Protein AF-0000000077103397 (afdb_homodimer)

Radius of gyration: 22.63 Å; Cα contacts (8 Å, |Δi|>4): 1094; chains: 2; bounding box: 52×79×63 Å

Solvent-accessible surface area (backbone atoms only — not comparable to full-atom values): 24420 Å² total; per-residue (Å²): 128,82,75,74,77,67,66,62,19,37,39,32,40,31,11,40,11,54,32,41,53,45,46,22,19,43,49,51,44,58,50,45,45,66,27,45,29,39,35,37,61,26,47,99,86,39,89,72,37,69,32,53,62,34,45,47,91,42,50,39,89,80,34,41,79,44,78,41,72,53,70,90,58,88,51,58,68,61,34,49,53,44,51,50,51,52,49,52,56,51,50,53,44,21,65,73,37,36,32,34,32,39,49,30,58,11,18,40,36,54,65,32,78,55,44,59,58,48,61,69,38,68,83,49,91,57,51,72,47,49,41,54,24,31,38,48,68,51,48,45,23,27,70,73,67,44,67,60,31,52,85,59,42,29,33,33,39,35,41,49,80,29,57,68,66,56,52,54,50,34,52,73,49,35,46,15,35,34,36,30,53,30,31,88,35,39,42,60,51,53,50,52,27,50,75,63,43,16,33,87,49,23,36,37,37,21,39,45,64,37,97,78,47,43,79,42,64,58,57,74,76,49,60,63,81,53,71,57,49,72,55,20,37,32,46,28,32,52,58,135,128,82,77,75,76,67,65,61,20,38,41,32,40,32,11,38,11,52,31,41,51,45,46,21,19,42,49,51,45,57,51,44,44,67,29,46,27,38,36,35,62,25,47,99,86,37,90,73,38,69,34,52,63,35,46,47,91,43,50,40,90,79,35,40,79,44,79,41,71,54,71,89,58,88,52,59,69,61,34,48,53,44,49,50,51,51,49,51,54,50,50,53,44,21,63,72,37,38,32,34,31,38,51,30,60,11,17,39,36,54,66,31,78,55,46,58,58,48,61,68,38,68,81,48,91,58,52,72,47,47,41,55,24,30,38,48,68,51,48,44,21,27,70,72,67,44,66,60,31,52,86,59,42,29,33,34,39,37,40,51,78,28,56,67,68,56,52,53,49,33,53,72,50,36,48,13,37,35,37,30,52,29,32,88,37,40,44,62,50,52,50,51,27,49,76,60,43,16,35,88,49,21,37,37,38,21,38,46,63,39,98,78,46,45,81,42,63,58,56,74,78,49,60,62,81,52,70,56,51,74,56,19,36,32,46,29,32,52,57,133

InterPro domains:
  IPR000878 Tetrapyrrole methylase [PF00590] (10-217)
  IPR006364 Precorrin-2 C(20)-methyltransferase domain [TIGR01467] (9-238)
  IPR012382 Precorrin-2 C(20)-methyltransferase [PIRSF036427] (8-238)
  IPR012382 Precorrin-2 C(20)-methyltransferase [cd11645] (14-237)
  IPR014776 Tetrapyrrole methylase, subdomain 2 [G3DSA:3.30.950.10] (135-240)
  IPR014777 Tetrapyrrole methylase, subdomain 1 [G3DSA:3.40.1010.10] (8-134)
  IPR035996 Tetrapyrrole methylase superfamily [SSF53790] (6-236)

Secondary structure (DSSP, 8-state):
-----PPP-EEEEEE-BSS-GGGSBHHHHHHHHT-SEEEEEE-SS----HHHHHHGGG--TTPEEEEEE----S-HHHHHHHHHHHHHHHHHHHHTT--EEEEESB-TTBS-THHHHHHHHHTSSSEEEEE----HHHHHHHHHT--SB-TT--EEEEETTS-HHHHHHHHHT-SEEEEE-GGG-HHHHHHHHHHTT-GGGEEEEESTTSTT-EEES-GGGS-TT----SSEEEEEE---/-----PPP-EEEEEE-BSS-GGGSBHHHHHHHHT-SEEEEEE-SS----HHHHHHGGG--TTPEEEEEE----S-HHHHHHHHHHHHHHHHHHHHTT--EEEEESB-TTBS-THHHHHHHHHTSSSEEEEE----HHHHHHHHHT--SB-TT--EEEEETTS-HHHHHHHHHT-SEEEEE-GGG-HHHHHHHHHHTT-GGGEEEEESTTSTT-EEES-GGGS-TT----SSEEEEEE---

pLDDT: mean 92.44, std 11.17, range [33.53, 98.94]

Organism: NCBI:txid592028

Foldseek 3Di:
DPPPQAQFAAEEEEACEQAALVQGDPVRLVLQLPFQEEEAEDEPPDDDGSQCVSNVVRHHPNHHYHYAYQYPDPPVVVNVVSLVVVLVVVRVCRSVHGYYYYTWYAFCVPPTPVVSNCVVPVPDPHHYHYYTGHHHVVLVCVVVVNDLDDDPFFEAEEELPDDLVVVLVRLLPHQKYKYWQCQVPLLSVCVSCVVQQFQQQKKKWASRNHPPIDIDGRSNPDDSPDGGDRGMMMITGHDD/DPPPQAQFAAEEEEACEQAALVQGDPVRLVLQLPFQEEEAEDEPPDDDGSQCVSNVVRHHPNHHYHYAYQYPDPPVVVNVVSLVVVLVVVRVCRSVHGYYYYTWYAFCVPPTPVVSNCVVPVPDPHHYHYYTGHHHVVLVCVVVVNDLDDDPFFEEEEELPDDLVVVLVRLLPHQKYKYWQCQPPLLSVCVSCVVSQFQQAKKKWASRNHPPIDIDGRSNPDDSPDGGDRGMMMITGHDD

Sequence (480 aa):
MRRIVMSKGKLYGIGVGPGDSKLLTVKAVETIRNADMIITPKTEKKEDSVAYHIATPYISKKAEILPLVFQMVTDMEVVSKQWEENRRIIEEKLDEGKNLVFLTLGDPMLYSTYMYIFRALKRTEYTVETIPGIPAFLGIASYIGMPVTEWEENVLIIPATADPEKIDRALSAADNAVIMKVYKKFAFIQEELRKHHMIKNAVMVSRAGLPDEIIERDLDSLPSDYRPNYLSTIIAKRGNMRRIVMSKGKLYGIGVGPGDSKLLTVKAVETIRNADMIITPKTEKKEDSVAYHIATPYISKKAEILPLVFQMVTDMEVVSKQWEENRRIIEEKLDEGKNLVFLTLGDPMLYSTYMYIFRALKRTEYTVETIPGIPAFLGIASYIGMPVTEWEENVLIIPATADPEKIDRALSAADNAVIMKVYKKFAFIQEELRKHHMIKNAVMVSRAGLPDEIIERDLDSLPSDYRPNYLSTIIAKRGN

Structure (mmCIF, N/CA/C/O backbone):
data_AF-0000000077103397-model_v1
#
loop_
_entity.id
_entity.type
_entity.pdbx_description
1 polymer 'Precorrin-2 C(20)-methyltransferase'
#
loop_
_atom_site.group_PDB
_atom_site.id
_atom_site.type_symbol
_atom_site.label_atom_id
_atom_site.label_alt_id
_atom_site.label_comp_id
_atom_site.label_asym_id
_atom_site.label_entity_id
_atom_site.label_seq_id
_atom_site.pdbx_PDB_ins_code
_atom_site.Cartn_x
_atom_site.Cartn_y
_atom_site.Cartn_z
_atom_site.occupancy
_atom_site.B_iso_or_equiv
_atom_site.auth_seq_id
_atom_site.auth_comp_id
_atom_site.auth_asym_id
_atom_site.auth_atom_id
_atom_site.pdbx_PDB_model_num
ATOM 1 N N . MET A 1 1 ? -7.57 -50.469 7.711 1 33.53 1 MET A N 1
ATOM 2 C CA . MET A 1 1 ? -6.656 -49.375 8.062 1 33.53 1 MET A CA 1
ATOM 3 C C . MET A 1 1 ? -7.191 -48.031 7.574 1 33.53 1 MET A C 1
ATOM 5 O O . MET A 1 1 ? -7.395 -47.844 6.375 1 33.53 1 MET A O 1
ATOM 9 N N . ARG A 1 2 ? -7.906 -47.312 8.375 1 44.94 2 ARG A N 1
ATOM 10 C CA . ARG A 1 2 ? -8.539 -46.062 8.016 1 44.94 2 ARG A CA 1
ATOM 11 C C . ARG A 1 2 ? -7.531 -45.094 7.426 1 44.94 2 ARG A C 1
ATOM 13 O O . ARG A 1 2 ? -6.496 -44.812 8.039 1 44.94 2 ARG A O 1
ATOM 20 N N . ARG A 1 3 ? -7.332 -45.062 6.129 1 44.78 3 ARG A N 1
ATOM 21 C CA . ARG A 1 3 ? -6.449 -44.062 5.527 1 44.78 3 ARG A CA 1
ATOM 22 C C . ARG A 1 3 ? -6.613 -42.719 6.199 1 44.78 3 ARG A C 1
ATOM 24 O O . ARG A 1 3 ? -7.688 -42.094 6.137 1 44.78 3 ARG A O 1
ATOM 31 N N . ILE A 1 4 ? -5.988 -42.344 7.172 1 51 4 ILE A N 1
ATOM 32 C CA . ILE A 1 4 ? -6.062 -41.062 7.867 1 51 4 ILE A CA 1
ATOM 33 C C . ILE A 1 4 ? -5.805 -39.938 6.883 1 51 4 ILE A C 1
ATOM 35 O O . ILE A 1 4 ? -4.707 -39.812 6.332 1 51 4 ILE A O 1
ATOM 39 N N . VAL A 1 5 ? -6.793 -39.594 6.141 1 57.06 5 VAL A N 1
ATOM 40 C CA . VAL A 1 5 ? -6.684 -38.5 5.18 1 57.06 5 VAL A CA 1
ATOM 41 C C . VAL A 1 5 ? -6.09 -37.281 5.867 1 57.06 5 VAL A C 1
ATOM 43 O O . VAL A 1 5 ? -6.695 -36.719 6.785 1 57.06 5 VAL A O 1
ATOM 46 N N . MET A 1 6 ? -4.797 -37.156 5.898 1 72 6 MET A N 1
ATOM 47 C CA . MET A 1 6 ? -4.137 -36 6.504 1 72 6 MET A CA 1
ATOM 48 C C . MET A 1 6 ? -4.656 -34.688 5.902 1 72 6 MET A C 1
ATOM 50 O O . MET A 1 6 ? -4.906 -34.625 4.695 1 72 6 MET A O 1
ATOM 54 N N . SER A 1 7 ? -5.078 -33.75 6.711 1 88.75 7 SER A N 1
ATOM 55 C CA . SER A 1 7 ? -5.555 -32.438 6.27 1 88.75 7 SER A CA 1
ATOM 56 C C . SER A 1 7 ? -4.508 -31.734 5.414 1 88.75 7 SER A C 1
ATOM 58 O O . SER A 1 7 ? -3.307 -31.844 5.676 1 88.75 7 SER A O 1
ATOM 60 N N . LYS A 1 8 ? -4.812 -31.344 4.188 1 95.75 8 LYS A N 1
ATOM 61 C CA . LYS A 1 8 ? -3.922 -30.625 3.275 1 95.75 8 LYS A CA 1
ATOM 62 C C . LYS A 1 8 ? -3.369 -29.359 3.924 1 95.75 8 LYS A C 1
ATOM 64 O O . LYS A 1 8 ? -4 -28.781 4.812 1 95.75 8 LYS A O 1
ATOM 69 N N . GLY A 1 9 ? -2.129 -29.031 3.572 1 97.69 9 GLY A N 1
ATOM 70 C CA . GLY A 1 9 ? -1.54 -27.781 4.031 1 97.69 9 GLY A CA 1
ATOM 71 C C . GLY A 1 9 ? -2.156 -26.562 3.381 1 97.69 9 GLY A C 1
ATOM 72 O O . GLY A 1 9 ? -3.109 -26.672 2.607 1 97.69 9 GLY A O 1
ATOM 73 N N . LYS A 1 10 ? -1.668 -25.438 3.814 1 97.81 10 LYS A N 1
ATOM 74 C CA . LYS A 1 10 ? -2.123 -24.156 3.287 1 97.81 10 LYS A CA 1
ATOM 75 C C . LYS A 1 10 ? -0.969 -23.391 2.652 1 97.81 10 LYS A C 1
ATOM 77 O O . LYS A 1 10 ? 0.184 -23.531 3.062 1 97.81 10 LYS A O 1
ATOM 82 N N . LEU A 1 11 ? -1.278 -22.656 1.608 1 97.94 11 LEU A N 1
ATOM 83 C CA . LEU A 1 11 ? -0.315 -21.734 1.028 1 97.94 11 LEU A CA 1
ATOM 84 C C . LEU A 1 11 ? -0.61 -20.297 1.466 1 97.94 11 LEU A C 1
ATOM 86 O O . LEU A 1 11 ? -1.739 -19.828 1.329 1 97.94 11 LEU A O 1
ATOM 90 N N . TYR A 1 12 ? 0.412 -19.672 1.976 1 98.38 12 TYR A N 1
ATOM 91 C CA . TYR A 1 12 ? 0.339 -18.25 2.309 1 98.38 12 TYR A CA 1
ATOM 92 C C . TYR A 1 12 ? 1.207 -17.438 1.367 1 98.38 12 TYR A C 1
ATOM 94 O O . TYR A 1 12 ? 2.398 -17.703 1.21 1 98.38 12 TYR A O 1
ATOM 102 N N . GLY A 1 13 ? 0.611 -16.531 0.645 1 97.88 13 GLY A N 1
ATOM 103 C CA . GLY A 1 13 ? 1.363 -15.484 -0.031 1 97.88 13 GLY A CA 1
ATOM 104 C C . GLY A 1 13 ? 1.549 -14.242 0.816 1 97.88 13 GLY A C 1
ATOM 105 O O . GLY A 1 13 ? 0.572 -13.617 1.231 1 97.88 13 GLY A O 1
ATOM 106 N N . ILE A 1 14 ? 2.816 -13.859 1.072 1 98.5 14 ILE A N 1
ATOM 107 C CA . ILE A 1 14 ? 3.07 -12.812 2.057 1 98.5 14 ILE A CA 1
ATOM 108 C C . ILE A 1 14 ? 3.93 -11.719 1.434 1 98.5 14 ILE A C 1
ATOM 110 O O . ILE A 1 14 ? 5.004 -11.992 0.893 1 98.5 14 ILE A O 1
ATOM 114 N N . GLY A 1 15 ? 3.426 -10.469 1.487 1 98.31 15 GLY A N 1
ATOM 115 C CA . GLY A 1 15 ? 4.266 -9.32 1.189 1 98.31 15 GLY A CA 1
ATOM 116 C C . GLY A 1 15 ? 5.184 -8.938 2.336 1 98.31 15 GLY A C 1
ATOM 117 O O . GLY A 1 15 ? 4.719 -8.672 3.447 1 98.31 15 GLY A O 1
ATOM 118 N N . VAL A 1 16 ? 6.461 -8.797 2.049 1 98.06 16 VAL A N 1
ATOM 119 C CA . VAL A 1 16 ? 7.414 -8.562 3.129 1 98.06 16 VAL A CA 1
ATOM 120 C C . VAL A 1 16 ? 7.766 -7.078 3.195 1 98.06 16 VAL A C 1
ATOM 122 O O . VAL A 1 16 ? 8.562 -6.66 4.039 1 98.06 16 VAL A O 1
ATOM 125 N N . GLY A 1 17 ? 7.18 -6.27 2.312 1 97.88 17 GLY A N 1
ATOM 126 C CA . GLY A 1 17 ? 7.52 -4.855 2.262 1 97.88 17 GLY A CA 1
ATOM 127 C C . GLY A 1 17 ? 8.75 -4.566 1.42 1 97.88 17 GLY A C 1
ATOM 128 O O . GLY A 1 17 ? 9.258 -5.449 0.726 1 97.88 17 GLY A O 1
ATOM 129 N N . PRO A 1 18 ? 9.211 -3.342 1.524 1 97.12 18 PRO A N 1
ATOM 130 C CA . PRO A 1 18 ? 10.234 -2.912 0.565 1 97.12 18 PRO A CA 1
ATOM 131 C C . PRO A 1 18 ? 11.656 -3.221 1.035 1 97.12 18 PRO A C 1
ATOM 133 O O . PRO A 1 18 ? 12.586 -3.219 0.23 1 97.12 18 PRO A O 1
ATOM 136 N N . GLY A 1 19 ? 11.891 -3.441 2.305 1 96.44 19 GLY A N 1
ATOM 137 C CA . GLY A 1 19 ? 13.266 -3.633 2.719 1 96.44 19 GLY A CA 1
ATOM 138 C C . GLY A 1 19 ? 13.422 -3.824 4.215 1 96.44 19 GLY A C 1
ATOM 139 O O . GLY A 1 19 ? 13.914 -4.859 4.668 1 96.44 19 GLY A O 1
ATOM 140 N N . ASP A 1 20 ? 12.953 -2.893 5.043 1 97.25 20 ASP A N 1
ATOM 141 C CA . ASP A 1 20 ? 13.016 -2.93 6.504 1 97.25 20 ASP A CA 1
ATOM 142 C C . ASP A 1 20 ? 12.18 -4.082 7.059 1 97.25 20 ASP A C 1
ATOM 144 O O . ASP A 1 20 ? 10.953 -4.094 6.918 1 97.25 20 ASP A O 1
ATOM 148 N N . SER A 1 21 ? 12.82 -4.996 7.723 1 98.38 21 SER A N 1
ATOM 149 C CA . SER A 1 21 ? 12.148 -6.176 8.258 1 98.38 21 SER A CA 1
ATOM 150 C C . SER A 1 21 ? 11.055 -5.789 9.25 1 98.38 21 SER A C 1
ATOM 152 O O . SER A 1 21 ? 10.086 -6.531 9.438 1 98.38 21 SER A O 1
ATOM 154 N N . LYS A 1 22 ? 11.133 -4.672 9.773 1 98.62 22 LYS A N 1
ATOM 155 C CA . LYS A 1 22 ? 10.148 -4.246 10.766 1 98.62 22 LYS A CA 1
ATOM 156 C C . LYS A 1 22 ? 8.891 -3.707 10.094 1 98.62 22 LYS A C 1
ATOM 158 O O . LYS A 1 22 ? 7.91 -3.395 10.773 1 98.62 22 LYS A O 1
ATOM 163 N N . LEU A 1 23 ? 8.93 -3.658 8.766 1 98.81 23 LEU A N 1
ATOM 164 C CA . LEU A 1 23 ? 7.73 -3.223 8.062 1 98.81 23 LEU A CA 1
ATOM 165 C C . LEU A 1 23 ? 6.848 -4.414 7.707 1 98.81 23 LEU A C 1
ATOM 167 O O . LEU A 1 23 ? 5.773 -4.242 7.129 1 98.81 23 LEU A O 1
ATOM 171 N N . LEU A 1 24 ? 7.27 -5.617 8.07 1 98.88 24 LEU A N 1
ATOM 172 C CA . LEU A 1 24 ? 6.332 -6.734 7.996 1 98.88 24 LEU A CA 1
ATOM 173 C C . LEU A 1 24 ? 5.191 -6.551 8.992 1 98.88 24 LEU A C 1
ATOM 175 O O . LEU A 1 24 ? 5.395 -6.02 10.086 1 98.88 24 LEU A O 1
ATOM 179 N N . THR A 1 25 ? 3.986 -6.98 8.617 1 98.94 25 THR A N 1
ATOM 180 C CA . THR A 1 25 ? 2.844 -6.922 9.523 1 98.94 25 THR A CA 1
ATOM 181 C C . THR A 1 25 ? 2.965 -7.977 10.617 1 98.94 25 THR A C 1
ATOM 183 O O . THR A 1 25 ? 3.666 -8.977 10.445 1 98.94 25 THR A O 1
ATOM 186 N N . VAL A 1 26 ? 2.281 -7.789 11.656 1 98.94 26 VAL A N 1
ATOM 187 C CA . VAL A 1 26 ? 2.219 -8.766 12.734 1 98.94 26 VAL A CA 1
ATOM 188 C C . VAL A 1 26 ? 1.686 -10.094 12.203 1 98.94 26 VAL A C 1
ATOM 190 O O . VAL A 1 26 ? 2.23 -11.156 12.508 1 98.94 26 VAL A O 1
ATOM 193 N N . LYS A 1 27 ? 0.667 -10.016 11.375 1 98.88 27 LYS A N 1
ATOM 194 C CA . LYS A 1 27 ? 0.081 -11.211 10.781 1 98.88 27 LYS A CA 1
ATOM 195 C C . LYS A 1 27 ? 1.11 -11.977 9.953 1 98.88 27 LYS A C 1
ATOM 197 O O . LYS A 1 27 ? 1.184 -13.203 10.016 1 98.88 27 LYS A O 1
ATOM 202 N N . ALA A 1 28 ? 1.884 -11.242 9.172 1 98.94 28 ALA A N 1
ATOM 203 C CA . ALA A 1 28 ? 2.934 -11.859 8.359 1 98.94 28 ALA A CA 1
ATOM 204 C C . ALA A 1 28 ? 3.961 -12.57 9.234 1 98.94 28 ALA A C 1
ATOM 206 O O . ALA A 1 28 ? 4.309 -13.727 8.984 1 98.94 28 ALA A O 1
ATOM 207 N N . VAL A 1 29 ? 4.414 -11.875 10.25 1 98.88 29 VAL A N 1
ATOM 208 C CA . VAL A 1 29 ? 5.441 -12.406 11.141 1 98.88 29 VAL A CA 1
ATOM 209 C C . VAL A 1 29 ? 4.934 -13.68 11.812 1 98.88 29 VAL A C 1
ATOM 211 O O . VAL A 1 29 ? 5.629 -14.703 11.836 1 98.88 29 VAL A O 1
ATOM 214 N N . GLU A 1 30 ? 3.738 -13.641 12.344 1 98.88 30 GLU A N 1
ATOM 215 C CA . GLU A 1 30 ? 3.154 -14.805 13 1 98.88 30 GLU A CA 1
ATOM 216 C C . GLU A 1 30 ? 3.051 -15.984 12.031 1 98.88 30 GLU A C 1
ATOM 218 O O . GLU A 1 30 ? 3.357 -17.125 12.398 1 98.88 30 GLU A O 1
ATOM 223 N N . THR A 1 31 ? 2.633 -15.711 10.828 1 98.88 31 THR A N 1
ATOM 224 C CA . THR A 1 31 ? 2.465 -16.75 9.82 1 98.88 31 THR A CA 1
ATOM 225 C C . THR A 1 31 ? 3.814 -17.344 9.414 1 98.88 31 THR A C 1
ATOM 227 O O . THR A 1 31 ? 3.963 -18.562 9.312 1 98.88 31 THR A O 1
ATOM 230 N N . ILE A 1 32 ? 4.801 -16.484 9.234 1 98.75 32 ILE A N 1
ATOM 231 C CA . ILE A 1 32 ? 6.137 -16.906 8.836 1 98.75 32 ILE A CA 1
ATOM 232 C C . ILE A 1 32 ? 6.746 -17.797 9.922 1 98.75 32 ILE A C 1
ATOM 234 O O . ILE A 1 32 ? 7.332 -18.844 9.625 1 98.75 32 ILE A O 1
ATOM 238 N N . ARG A 1 33 ? 6.582 -17.422 11.156 1 98.69 33 ARG A N 1
ATOM 239 C CA . ARG A 1 33 ? 7.148 -18.156 12.281 1 98.69 33 ARG A CA 1
ATOM 240 C C . ARG A 1 33 ? 6.578 -19.578 12.352 1 98.69 33 ARG A C 1
ATOM 242 O O . ARG A 1 33 ? 7.25 -20.5 12.828 1 98.69 33 ARG A O 1
ATOM 249 N N . ASN A 1 34 ? 5.41 -19.781 11.828 1 98.25 34 ASN A N 1
ATOM 250 C CA . ASN A 1 34 ? 4.719 -21.062 11.961 1 98.25 34 ASN A CA 1
ATOM 251 C C . ASN A 1 34 ? 4.777 -21.875 10.672 1 98.25 34 ASN A C 1
ATOM 253 O O . ASN A 1 34 ? 4.18 -22.938 10.578 1 98.25 34 ASN A O 1
ATOM 257 N N . ALA A 1 35 ? 5.434 -21.391 9.695 1 98.38 35 ALA A N 1
ATOM 258 C CA . ALA A 1 35 ? 5.504 -22.062 8.398 1 98.38 35 ALA A CA 1
ATOM 259 C C . ALA A 1 35 ? 6.352 -23.328 8.484 1 98.38 35 ALA A C 1
ATOM 261 O O . ALA A 1 35 ? 7.383 -23.359 9.156 1 98.38 35 ALA A O 1
ATOM 262 N N . ASP A 1 36 ? 5.902 -24.359 7.762 1 98.44 36 ASP A N 1
ATOM 263 C CA . ASP A 1 36 ? 6.723 -25.547 7.602 1 98.44 36 ASP A CA 1
ATOM 264 C C . ASP A 1 36 ? 7.801 -25.344 6.539 1 98.44 36 ASP A C 1
ATOM 266 O O . ASP A 1 36 ? 8.898 -25.891 6.641 1 98.44 36 ASP A O 1
ATOM 270 N N . MET A 1 37 ? 7.434 -24.578 5.508 1 98.19 37 MET A N 1
ATOM 271 C CA . MET A 1 37 ? 8.344 -24.359 4.383 1 98.19 37 MET A CA 1
ATOM 272 C C . MET A 1 37 ? 8.227 -22.922 3.857 1 98.19 37 MET A C 1
ATOM 274 O O . MET A 1 37 ? 7.121 -22.375 3.771 1 98.19 37 MET A O 1
ATOM 278 N N . ILE A 1 38 ? 9.359 -22.375 3.504 1 97.88 38 ILE A N 1
ATOM 279 C CA . ILE A 1 38 ? 9.438 -21.047 2.906 1 97.88 38 ILE A CA 1
ATOM 280 C C . ILE A 1 38 ? 9.836 -21.156 1.437 1 97.88 38 ILE A C 1
ATOM 282 O O . ILE A 1 38 ? 10.922 -21.672 1.119 1 97.88 38 ILE A O 1
ATOM 286 N N . ILE A 1 39 ? 8.938 -20.703 0.605 1 94.94 39 ILE A N 1
ATOM 287 C CA . ILE A 1 39 ? 9.219 -20.641 -0.826 1 94.94 39 ILE A CA 1
ATOM 288 C C . ILE A 1 39 ? 9.922 -19.328 -1.163 1 94.94 39 ILE A C 1
ATOM 290 O O . ILE A 1 39 ? 9.422 -18.25 -0.842 1 94.94 39 ILE A O 1
ATOM 294 N N . THR A 1 40 ? 11.062 -19.453 -1.771 1 87.56 40 THR A N 1
ATOM 295 C CA . THR A 1 40 ? 11.781 -18.266 -2.215 1 87.56 40 THR A CA 1
ATOM 296 C C . THR A 1 40 ? 11.992 -18.297 -3.727 1 87.56 40 THR A C 1
ATOM 298 O O . THR A 1 40 ? 12.617 -19.203 -4.258 1 87.56 40 THR A O 1
ATOM 301 N N . PRO A 1 41 ? 11.375 -17.203 -4.32 1 80.31 41 PRO A N 1
ATOM 302 C CA . PRO A 1 41 ? 11.609 -17.141 -5.766 1 80.31 41 PRO A CA 1
ATOM 303 C C . PRO A 1 41 ? 13.07 -16.859 -6.113 1 80.31 41 PRO A C 1
ATOM 305 O O . PRO A 1 41 ? 13.734 -16.078 -5.426 1 80.31 41 PRO A O 1
ATOM 308 N N . LYS A 1 42 ? 13.57 -17.609 -6.984 1 75.44 42 LYS A N 1
ATOM 309 C CA . LYS A 1 42 ? 14.906 -17.406 -7.539 1 75.44 42 LYS A CA 1
ATOM 310 C C . LYS A 1 42 ? 14.836 -17.156 -9.047 1 75.44 42 LYS A C 1
ATOM 312 O O . LYS A 1 42 ? 13.867 -17.531 -9.703 1 75.44 42 LYS A O 1
ATOM 317 N N . THR A 1 43 ? 15.633 -16.094 -9.391 1 63.97 43 THR A N 1
ATOM 318 C CA . THR A 1 43 ? 15.836 -16.047 -10.836 1 63.97 43 THR A CA 1
ATOM 319 C C . THR A 1 43 ? 17 -16.938 -11.242 1 63.97 43 THR A C 1
ATOM 321 O O . THR A 1 43 ? 17.797 -17.359 -10.406 1 63.97 43 THR A O 1
ATOM 324 N N . GLU A 1 44 ? 17.062 -17.375 -12.531 1 56.03 44 GLU A N 1
ATOM 325 C CA . GLU A 1 44 ? 18.156 -18.219 -13.008 1 56.03 44 GLU A CA 1
ATOM 326 C C . GLU A 1 44 ? 19.516 -17.625 -12.648 1 56.03 44 GLU A C 1
ATOM 328 O O . GLU A 1 44 ? 20.5 -18.359 -12.508 1 56.03 44 GLU A O 1
ATOM 333 N N . LYS A 1 45 ? 19.688 -16.25 -12.523 1 54.03 45 LYS A N 1
ATOM 334 C CA . LYS A 1 45 ? 20.984 -15.586 -12.383 1 54.03 45 LYS A CA 1
ATOM 335 C C . LYS A 1 45 ? 21.219 -15.133 -10.945 1 54.03 45 LYS A C 1
ATOM 337 O O . LYS A 1 45 ? 22.344 -14.766 -10.578 1 54.03 45 LYS A O 1
ATOM 342 N N . LYS A 1 46 ? 20.188 -15.188 -10.289 1 59.81 46 LYS A N 1
ATOM 343 C CA . LYS A 1 46 ? 20.484 -14.578 -8.992 1 59.81 46 LYS A CA 1
ATOM 344 C C . LYS A 1 46 ? 20.156 -15.539 -7.855 1 59.81 46 LYS A C 1
ATOM 346 O O . LYS A 1 46 ? 19.094 -16.172 -7.852 1 59.81 46 LYS A O 1
ATOM 351 N N . GLU A 1 47 ? 21.078 -15.805 -7.012 1 56.84 47 GLU A N 1
ATOM 352 C CA . GLU A 1 47 ? 20.984 -16.75 -5.91 1 56.84 47 GLU A CA 1
ATOM 353 C C . GLU A 1 47 ? 20.266 -16.156 -4.715 1 56.84 47 GLU A C 1
ATOM 355 O O . GLU A 1 47 ? 19.672 -16.875 -3.904 1 56.84 47 GLU A O 1
ATOM 360 N N . ASP A 1 48 ? 20.156 -14.836 -4.68 1 74.31 48 ASP A N 1
ATOM 361 C CA . ASP A 1 48 ? 19.703 -14.32 -3.391 1 74.31 48 ASP A CA 1
ATOM 362 C C . ASP A 1 48 ? 18.359 -13.617 -3.527 1 74.31 48 ASP A C 1
ATOM 364 O O . ASP A 1 48 ? 18.109 -12.938 -4.52 1 74.31 48 ASP A O 1
ATOM 368 N N . SER A 1 49 ? 17.453 -14.062 -2.678 1 87.06 49 SER A N 1
ATOM 369 C CA . SER A 1 49 ? 16.109 -13.484 -2.633 1 87.06 49 SER A CA 1
ATOM 370 C C . SER A 1 49 ? 16.047 -12.344 -1.626 1 87.06 49 SER A C 1
ATOM 372 O O . SER A 1 49 ? 16.188 -12.555 -0.422 1 87.06 49 SER A O 1
ATOM 374 N N . VAL A 1 50 ? 15.812 -11.109 -2.164 1 90.88 50 VAL A N 1
ATOM 375 C CA . VAL A 1 50 ? 15.672 -9.93 -1.312 1 90.88 50 VAL A CA 1
ATOM 376 C C . VAL A 1 50 ? 14.539 -10.148 -0.316 1 90.88 50 VAL A C 1
ATOM 378 O O . VAL A 1 50 ? 14.664 -9.828 0.866 1 90.88 50 VAL A O 1
ATOM 381 N N . ALA A 1 51 ? 13.453 -10.805 -0.797 1 94.19 51 ALA A N 1
ATOM 382 C CA . ALA A 1 51 ? 12.312 -11.078 0.066 1 94.19 51 ALA A CA 1
ATOM 383 C C . ALA A 1 51 ? 12.695 -12.008 1.211 1 94.19 51 ALA A C 1
ATOM 385 O O . ALA A 1 51 ? 12.297 -11.789 2.357 1 94.19 51 ALA A O 1
ATOM 386 N N . TYR A 1 52 ? 13.445 -13 0.892 1 94.88 52 TYR A N 1
ATOM 387 C CA . TYR A 1 52 ? 13.914 -13.93 1.911 1 94.88 52 TYR A CA 1
ATOM 388 C C . TYR A 1 52 ? 14.742 -13.211 2.965 1 94.88 52 TYR A C 1
ATOM 390 O O . TYR A 1 52 ? 14.523 -13.391 4.168 1 94.88 52 TYR A O 1
ATOM 398 N N . HIS A 1 53 ? 15.672 -12.383 2.518 1 93.94 53 HIS A N 1
ATOM 399 C CA . HIS A 1 53 ? 16.562 -11.672 3.434 1 93.94 53 HIS A CA 1
ATOM 400 C C . HIS A 1 53 ? 15.766 -10.766 4.375 1 93.94 53 HIS A C 1
ATOM 402 O O . HIS A 1 53 ? 16.062 -10.695 5.57 1 93.94 53 HIS A O 1
ATOM 408 N N . ILE A 1 54 ? 14.797 -10.133 3.893 1 96.25 54 ILE A N 1
ATOM 409 C CA . ILE A 1 54 ? 13.969 -9.234 4.695 1 96.25 54 ILE A CA 1
ATOM 410 C C . ILE A 1 54 ? 13.227 -10.039 5.762 1 96.25 54 ILE A C 1
ATOM 412 O O . ILE A 1 54 ? 13.086 -9.586 6.898 1 96.25 54 ILE A O 1
ATOM 416 N N . ALA A 1 55 ? 12.805 -11.219 5.426 1 97.62 55 ALA A N 1
ATOM 417 C CA . ALA A 1 55 ? 11.961 -12.023 6.312 1 97.62 55 ALA A CA 1
ATOM 418 C C . ALA A 1 55 ? 12.812 -12.867 7.258 1 97.62 55 ALA A C 1
ATOM 420 O O . ALA A 1 55 ? 12.305 -13.414 8.234 1 97.62 55 ALA A O 1
ATOM 421 N N . THR A 1 56 ? 14.062 -12.984 7.062 1 97 56 THR A N 1
ATOM 422 C CA . THR A 1 56 ? 14.961 -13.938 7.699 1 97 56 THR A CA 1
ATOM 423 C C . THR A 1 56 ? 14.859 -13.852 9.219 1 97 56 THR A C 1
ATOM 425 O O . THR A 1 56 ? 14.82 -14.875 9.906 1 97 56 THR A O 1
ATOM 428 N N . PRO A 1 57 ? 14.734 -12.633 9.812 1 98.25 57 PRO A N 1
ATOM 429 C CA . PRO A 1 57 ? 14.695 -12.555 11.273 1 98.25 57 PRO A CA 1
ATOM 430 C C . PRO A 1 57 ? 13.492 -13.289 11.875 1 98.25 57 PRO A C 1
ATOM 432 O O . PRO A 1 57 ? 13.469 -13.562 13.078 1 98.25 57 PRO A O 1
ATOM 435 N N . TYR A 1 58 ? 12.508 -13.602 11.047 1 98.62 58 TYR A N 1
ATOM 436 C CA . TYR A 1 58 ? 11.266 -14.133 11.586 1 98.62 58 TYR A CA 1
ATOM 437 C C . TYR A 1 58 ? 11.078 -15.594 11.188 1 98.62 58 TYR A C 1
ATOM 439 O O . TYR A 1 58 ? 10.117 -16.234 11.609 1 98.62 58 TYR A O 1
ATOM 447 N N . ILE A 1 59 ? 11.945 -16.125 10.406 1 98.12 59 ILE A N 1
ATOM 448 C CA . ILE A 1 59 ? 11.836 -17.5 9.922 1 98.12 59 ILE A CA 1
ATOM 449 C C . ILE A 1 59 ? 12.352 -18.469 10.984 1 98.12 59 ILE A C 1
ATOM 451 O O . ILE A 1 59 ? 13.469 -18.328 11.469 1 98.12 59 ILE A O 1
ATOM 455 N N . SER A 1 60 ? 11.508 -19.406 11.297 1 98 60 SER A N 1
ATOM 456 C CA . SER A 1 60 ? 11.891 -20.438 12.258 1 98 60 SER A CA 1
ATOM 457 C C . SER A 1 60 ? 13.062 -21.266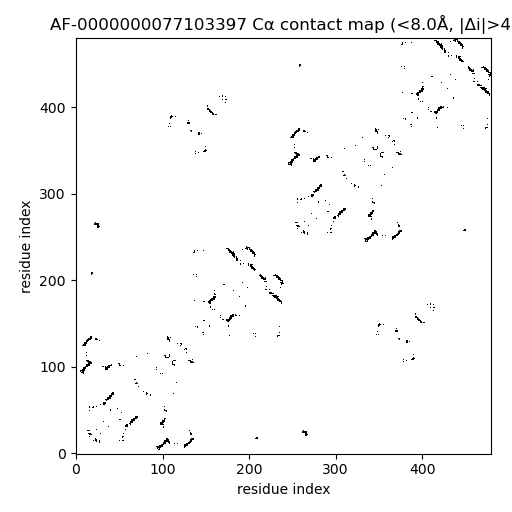 11.742 1 98 60 SER A C 1
ATOM 459 O O . SER A 1 60 ? 13.125 -21.594 10.555 1 98 60 SER A O 1
ATOM 461 N N . LYS A 1 61 ? 13.875 -21.719 12.609 1 96.69 61 LYS A N 1
ATOM 462 C CA . LYS A 1 61 ? 14.984 -22.609 12.258 1 96.69 61 LYS A CA 1
ATOM 463 C C . LYS A 1 61 ? 14.477 -23.969 11.781 1 96.69 61 LYS A C 1
ATOM 465 O O . LYS A 1 61 ? 15.195 -24.703 11.102 1 96.69 61 LYS A O 1
ATOM 470 N N . LYS A 1 62 ? 13.281 -24.234 12.094 1 97.5 62 LYS A N 1
ATOM 471 C CA . LYS A 1 62 ? 12.695 -25.516 11.742 1 97.5 62 LYS A CA 1
ATOM 472 C C . LYS A 1 62 ? 12.102 -25.484 10.336 1 97.5 62 LYS A C 1
ATOM 474 O O . LYS A 1 62 ? 11.789 -26.531 9.766 1 97.5 62 LYS A O 1
ATOM 479 N N . ALA A 1 63 ? 11.875 -24.281 9.852 1 97.69 63 ALA A N 1
ATOM 480 C CA . ALA A 1 63 ? 11.266 -24.156 8.531 1 97.69 63 ALA A CA 1
ATOM 481 C C . ALA A 1 63 ? 12.234 -24.609 7.438 1 97.69 63 ALA A C 1
ATOM 483 O O . ALA A 1 63 ? 13.422 -24.281 7.48 1 97.69 63 ALA A O 1
ATOM 484 N N . GLU A 1 64 ? 11.766 -25.375 6.492 1 97.38 64 GLU A N 1
ATOM 485 C CA . GLU A 1 64 ? 12.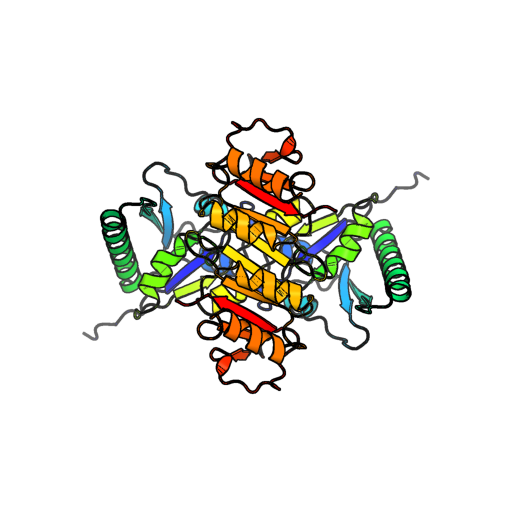547 -25.734 5.316 1 97.38 64 GLU A CA 1
ATOM 486 C C . GLU A 1 64 ? 12.469 -24.656 4.246 1 97.38 64 GLU A C 1
ATOM 488 O O . GLU A 1 64 ? 11.445 -23.984 4.098 1 97.38 64 GLU A O 1
ATOM 493 N N . ILE A 1 65 ? 13.578 -24.516 3.574 1 94.75 65 ILE A N 1
ATOM 494 C CA . ILE A 1 65 ? 13.609 -23.531 2.494 1 94.75 65 ILE A CA 1
ATOM 495 C C . ILE A 1 65 ? 13.453 -24.25 1.15 1 94.75 65 ILE A C 1
ATOM 497 O O . ILE A 1 65 ? 14.133 -25.25 0.887 1 94.75 65 ILE A O 1
ATOM 501 N N . LEU A 1 66 ? 12.531 -23.781 0.32 1 92.81 66 LEU A N 1
ATOM 502 C CA . LEU A 1 66 ? 12.219 -24.328 -0.995 1 92.81 66 LEU A CA 1
ATOM 503 C C . LEU A 1 66 ? 12.461 -23.297 -2.088 1 92.81 66 LEU A C 1
ATOM 505 O O . LEU A 1 66 ? 11.555 -22.531 -2.424 1 92.81 66 LEU A O 1
ATOM 509 N N . PRO A 1 67 ? 13.648 -23.266 -2.613 1 88.19 67 PRO A N 1
ATOM 510 C CA . PRO A 1 67 ? 13.875 -22.375 -3.748 1 88.19 67 PRO A CA 1
ATOM 511 C C . PRO A 1 67 ? 13.164 -22.828 -5.02 1 88.19 67 PRO A C 1
ATOM 513 O O . PRO A 1 67 ? 13.203 -24.016 -5.359 1 88.19 67 PRO A O 1
ATOM 516 N N . LEU A 1 68 ? 12.398 -22 -5.605 1 88.19 68 LEU A N 1
ATOM 517 C CA . LEU A 1 68 ? 11.742 -22.281 -6.871 1 88.19 68 LEU A CA 1
ATOM 518 C C . LEU A 1 68 ? 12.125 -21.266 -7.93 1 88.19 68 LEU A C 1
ATOM 520 O O . LEU A 1 68 ? 12.219 -20.062 -7.637 1 88.19 68 LEU A O 1
ATOM 524 N N . VAL A 1 69 ? 12.344 -21.703 -9.094 1 81.44 69 VAL A N 1
ATOM 525 C CA . VAL A 1 69 ? 12.727 -20.844 -10.211 1 81.44 69 VAL A CA 1
ATOM 526 C C . VAL A 1 69 ? 11.484 -20.25 -10.852 1 81.44 69 VAL A C 1
ATOM 528 O O . VAL A 1 69 ? 10.547 -20.969 -11.195 1 81.44 69 VAL A O 1
ATOM 531 N N . PHE A 1 70 ? 11.414 -18.984 -10.859 1 77.69 70 PHE A N 1
ATOM 532 C CA . PHE A 1 70 ? 10.375 -18.266 -11.594 1 77.69 70 PHE A CA 1
ATOM 533 C C . PHE A 1 70 ? 10.969 -17.469 -12.734 1 77.69 70 PHE A C 1
ATOM 535 O O . PHE A 1 70 ? 11.656 -16.469 -12.5 1 77.69 70 PHE A O 1
ATOM 542 N N . GLN A 1 71 ? 10.891 -18.109 -13.883 1 66 71 GLN A N 1
ATOM 543 C CA . GLN A 1 71 ? 11.477 -17.484 -15.062 1 66 71 GLN A CA 1
ATOM 544 C C . GLN A 1 71 ? 10.641 -16.312 -15.539 1 66 71 GLN A C 1
ATOM 546 O O . GLN A 1 71 ? 9.406 -16.375 -15.555 1 66 71 GLN A O 1
ATOM 551 N N . MET A 1 72 ? 11.25 -15.203 -15.555 1 64.75 72 MET A N 1
ATOM 552 C CA . MET A 1 72 ? 10.586 -14.031 -16.109 1 64.75 72 MET A CA 1
ATOM 553 C C . MET A 1 72 ? 10.953 -13.836 -17.578 1 64.75 72 MET A C 1
ATOM 555 O O . MET A 1 72 ? 11.586 -12.844 -17.938 1 64.75 72 MET A O 1
ATOM 559 N N . VAL A 1 73 ? 10.867 -14.992 -18.359 1 60.69 73 VAL A N 1
ATOM 560 C CA . VAL A 1 73 ? 11.227 -14.875 -19.766 1 60.69 73 VAL A CA 1
ATOM 561 C C . VAL A 1 73 ? 9.961 -14.727 -20.609 1 60.69 73 VAL A C 1
ATOM 563 O O . VAL A 1 73 ? 8.859 -15.008 -20.141 1 60.69 73 VAL A O 1
ATOM 566 N N . THR A 1 74 ? 10.188 -14.117 -21.797 1 63 74 THR A N 1
ATOM 567 C CA . THR A 1 74 ? 9.094 -13.812 -22.703 1 63 74 THR A CA 1
ATOM 568 C C . THR A 1 74 ? 8.609 -15.078 -23.406 1 63 74 THR A C 1
ATOM 570 O O . THR A 1 74 ? 7.5 -15.109 -23.953 1 63 74 THR A O 1
ATOM 573 N N . ASP A 1 75 ? 9.398 -16.109 -23.375 1 70.06 75 ASP A N 1
ATOM 574 C CA . ASP A 1 75 ? 9 -17.359 -24.016 1 70.06 75 ASP A CA 1
ATOM 575 C C . ASP A 1 75 ? 7.93 -18.062 -23.188 1 70.06 75 ASP A C 1
ATOM 577 O O . ASP A 1 75 ? 8.242 -18.719 -22.188 1 70.06 75 ASP A O 1
ATOM 581 N N . MET A 1 76 ? 6.742 -17.984 -23.641 1 73.31 76 MET A N 1
ATOM 582 C CA . MET A 1 76 ? 5.578 -18.438 -22.875 1 73.31 76 MET A CA 1
ATOM 583 C C . MET A 1 76 ? 5.59 -19.953 -22.719 1 73.31 76 MET A C 1
ATOM 585 O O . MET A 1 76 ? 5.035 -20.484 -21.75 1 73.31 76 MET A O 1
ATOM 589 N N . GLU A 1 77 ? 6.234 -20.625 -23.703 1 77.38 77 GLU A N 1
ATOM 590 C CA . GLU A 1 77 ? 6.301 -22.078 -23.578 1 77.38 77 GLU A CA 1
ATOM 591 C C . GLU A 1 77 ? 7.184 -22.484 -22.406 1 77.38 77 GLU A C 1
ATOM 593 O O . GLU A 1 77 ? 6.836 -23.391 -21.641 1 77.38 77 GLU A O 1
ATOM 598 N N . VAL A 1 78 ? 8.297 -21.812 -22.406 1 75.62 78 VAL A N 1
ATOM 599 C CA . VAL A 1 78 ? 9.227 -22.094 -21.328 1 75.62 78 VAL A CA 1
ATOM 600 C C . VAL A 1 78 ? 8.609 -21.672 -19.984 1 75.62 78 VAL A C 1
ATOM 602 O O . VAL A 1 78 ? 8.656 -22.406 -19.016 1 75.62 78 VAL A O 1
ATOM 605 N N . VAL A 1 79 ? 7.949 -20.578 -19.984 1 74.5 79 VAL A N 1
ATOM 606 C CA . VAL A 1 79 ? 7.344 -20.031 -18.781 1 74.5 79 VAL A CA 1
ATOM 607 C C . VAL A 1 79 ? 6.211 -20.938 -18.312 1 74.5 79 VAL A C 1
ATOM 609 O O . VAL A 1 79 ? 6.129 -21.266 -17.125 1 74.5 79 VAL A O 1
ATOM 612 N N . SER A 1 80 ? 5.516 -21.438 -19.219 1 80.88 80 SER A N 1
ATOM 613 C CA . SER A 1 80 ? 4.375 -22.281 -18.859 1 80.88 80 SER A CA 1
ATOM 614 C C . SER A 1 80 ? 4.828 -23.594 -18.25 1 80.88 80 SER A C 1
ATOM 616 O O . SER A 1 80 ? 4.238 -24.062 -17.266 1 80.88 80 SER A O 1
ATOM 618 N N . LYS A 1 81 ? 5.844 -24.172 -18.844 1 83.38 81 LYS A N 1
ATOM 619 C CA . LYS A 1 81 ? 6.355 -25.438 -18.328 1 83.38 81 LYS A CA 1
ATOM 620 C C . LYS A 1 81 ? 6.918 -25.266 -16.922 1 83.38 81 LYS A C 1
ATOM 622 O O . LYS A 1 81 ? 6.672 -26.109 -16.047 1 83.38 81 LYS A O 1
ATOM 627 N N . GLN A 1 82 ? 7.66 -24.188 -16.781 1 82.94 82 GLN A N 1
ATOM 628 C CA . GLN A 1 82 ? 8.25 -23.922 -15.469 1 82.94 82 GLN A CA 1
ATOM 629 C C . GLN A 1 82 ? 7.164 -23.672 -14.422 1 82.94 82 GLN A C 1
ATOM 631 O O . GLN A 1 82 ? 7.27 -24.141 -13.289 1 82.94 82 GLN A O 1
ATOM 636 N N . TRP A 1 83 ? 6.168 -22.984 -14.773 1 82.81 83 TRP A N 1
ATOM 637 C CA . TRP A 1 83 ? 5.074 -22.688 -13.859 1 82.81 83 TRP A CA 1
ATOM 638 C C . TRP A 1 83 ? 4.332 -23.969 -13.469 1 82.81 83 TRP A C 1
ATOM 640 O O . TRP A 1 83 ? 3.947 -24.141 -12.312 1 82.81 83 TRP A O 1
ATOM 650 N N . GLU A 1 84 ? 4.211 -24.844 -14.422 1 87.44 84 GLU A N 1
ATOM 651 C CA . GLU A 1 84 ? 3.561 -26.125 -14.148 1 87.44 84 GLU A CA 1
ATOM 652 C C . GLU A 1 84 ? 4.391 -26.969 -13.188 1 87.44 84 GLU A C 1
ATOM 654 O O . GLU A 1 84 ? 3.84 -27.641 -12.32 1 87.44 84 GLU A O 1
ATOM 659 N N . GLU A 1 85 ? 5.609 -26.938 -13.445 1 90.25 85 GLU A N 1
ATOM 660 C CA . GLU A 1 85 ? 6.496 -27.688 -12.562 1 90.25 85 GLU A CA 1
ATOM 661 C C . GLU A 1 85 ? 6.445 -27.141 -11.141 1 90.25 85 GLU A C 1
ATOM 663 O O . GLU A 1 85 ? 6.375 -27.906 -10.172 1 90.25 85 GLU A O 1
ATOM 668 N N . ASN A 1 86 ? 6.531 -25.844 -11.008 1 90.62 86 ASN A N 1
ATOM 669 C CA . ASN A 1 86 ? 6.441 -25.219 -9.695 1 90.62 86 ASN A CA 1
ATOM 670 C C . ASN A 1 86 ? 5.117 -25.531 -9.008 1 90.62 86 ASN A C 1
ATOM 672 O O . ASN A 1 86 ? 5.082 -25.828 -7.812 1 90.62 86 ASN A O 1
ATOM 676 N N . ARG A 1 87 ? 4.082 -25.484 -9.766 1 91.81 87 ARG A N 1
ATOM 677 C CA . ARG A 1 87 ? 2.762 -25.797 -9.234 1 91.81 87 ARG A CA 1
ATOM 678 C C . ARG A 1 87 ? 2.723 -27.219 -8.68 1 91.81 87 ARG A C 1
ATOM 680 O O . ARG A 1 87 ? 2.217 -27.453 -7.582 1 91.81 87 ARG A O 1
ATOM 687 N N . ARG A 1 88 ? 3.24 -28.156 -9.414 1 94.25 88 ARG A N 1
ATOM 688 C CA . ARG A 1 88 ? 3.256 -29.562 -9 1 94.25 88 ARG A CA 1
ATOM 689 C C . ARG A 1 88 ? 4.016 -29.734 -7.691 1 94.25 88 ARG A C 1
ATOM 691 O O . ARG A 1 88 ? 3.561 -30.453 -6.793 1 94.25 88 ARG A O 1
ATOM 698 N N . ILE A 1 89 ? 5.125 -29.109 -7.645 1 95.25 89 ILE A N 1
ATOM 699 C CA . ILE A 1 89 ? 5.945 -29.203 -6.441 1 95.25 89 ILE A CA 1
ATOM 700 C C . ILE A 1 89 ? 5.168 -28.656 -5.242 1 95.25 89 ILE A C 1
ATOM 702 O O . ILE A 1 89 ? 5.121 -29.297 -4.188 1 95.25 89 ILE A O 1
ATOM 706 N N . ILE A 1 90 ? 4.559 -27.531 -5.395 1 95.69 90 ILE A N 1
ATOM 707 C CA . ILE A 1 90 ? 3.803 -26.891 -4.324 1 95.69 90 ILE A CA 1
ATOM 708 C C . ILE A 1 90 ? 2.637 -27.797 -3.912 1 95.69 90 ILE A C 1
ATOM 710 O O . ILE A 1 90 ? 2.42 -28.031 -2.721 1 95.69 90 ILE A O 1
ATOM 714 N N . GLU A 1 91 ? 1.927 -28.328 -4.852 1 96.19 91 GLU A N 1
ATOM 715 C CA . GLU A 1 91 ? 0.79 -29.203 -4.566 1 96.19 91 GLU A CA 1
ATOM 716 C C . GLU A 1 91 ? 1.227 -30.453 -3.799 1 96.19 91 GLU A C 1
ATOM 718 O O . GLU A 1 91 ? 0.534 -30.891 -2.883 1 96.19 91 GLU A O 1
ATOM 723 N N . GLU A 1 92 ? 2.297 -30.969 -4.203 1 96.81 92 GLU A N 1
ATOM 724 C CA . GLU A 1 92 ? 2.828 -32.156 -3.516 1 96.81 92 GLU A CA 1
ATOM 725 C C . GLU A 1 92 ? 3.076 -31.859 -2.039 1 96.81 92 GLU A C 1
ATOM 727 O O . GLU A 1 92 ? 2.699 -32.656 -1.172 1 96.81 92 GLU A O 1
ATOM 732 N N . LYS A 1 93 ? 3.699 -30.703 -1.766 1 97.31 93 LYS A N 1
ATOM 733 C CA . LYS A 1 93 ? 3.988 -30.328 -0.383 1 97.31 93 LYS A CA 1
ATOM 734 C C . LYS A 1 93 ? 2.703 -30.062 0.393 1 97.31 93 LYS A C 1
ATOM 736 O O . LYS A 1 93 ? 2.596 -30.406 1.569 1 97.31 93 LYS A O 1
ATOM 741 N N . LEU A 1 94 ? 1.771 -29.438 -0.229 1 97.5 94 LEU A N 1
ATOM 742 C CA . LEU A 1 94 ? 0.476 -29.203 0.401 1 97.5 94 LEU A CA 1
ATOM 743 C C . LEU A 1 94 ? -0.222 -30.516 0.713 1 97.5 94 LEU A C 1
ATOM 745 O O . LEU A 1 94 ? -0.849 -30.656 1.767 1 97.5 94 LEU A O 1
ATOM 749 N N . ASP A 1 95 ? -0.107 -31.5 -0.191 1 97.38 95 ASP A N 1
ATOM 750 C CA . ASP A 1 95 ? -0.702 -32.812 0.01 1 97.38 95 ASP A CA 1
ATOM 751 C C . ASP A 1 95 ? -0.069 -33.531 1.202 1 97.38 95 ASP A C 1
ATOM 753 O O . ASP A 1 95 ? -0.716 -34.344 1.855 1 97.38 95 ASP A O 1
ATOM 757 N N . GLU A 1 96 ? 1.13 -33.156 1.496 1 97.12 96 GLU A N 1
ATOM 758 C CA . GLU A 1 96 ? 1.834 -33.719 2.645 1 97.12 96 GLU A CA 1
ATOM 759 C C . GLU A 1 96 ? 1.399 -33.031 3.943 1 97.12 96 GLU A C 1
ATOM 761 O O . GLU A 1 96 ? 1.869 -33.406 5.023 1 97.12 96 GLU A O 1
ATOM 766 N N . GLY A 1 97 ? 0.597 -31.969 3.836 1 97.5 97 GLY A N 1
ATOM 767 C CA . GLY A 1 97 ? 0.079 -31.281 5.008 1 97.5 97 GLY A CA 1
ATOM 768 C C . GLY A 1 97 ? 0.937 -30.109 5.438 1 97.5 97 GLY A C 1
ATOM 769 O O . GLY A 1 97 ? 0.734 -29.547 6.516 1 97.5 97 GLY A O 1
ATOM 770 N N . LYS A 1 98 ? 1.88 -29.734 4.609 1 97.81 98 LYS A N 1
ATOM 771 C CA . LYS A 1 98 ? 2.811 -28.672 4.965 1 97.81 98 LYS A CA 1
ATOM 772 C C . LYS A 1 98 ? 2.201 -27.297 4.703 1 97.81 98 LYS A C 1
ATOM 774 O O . LYS A 1 98 ? 1.603 -27.062 3.648 1 97.81 98 LYS A O 1
ATOM 779 N N . ASN A 1 99 ? 2.355 -26.391 5.664 1 98.31 99 ASN A N 1
ATOM 780 C CA . ASN A 1 99 ? 2.037 -24.984 5.445 1 98.31 99 ASN A CA 1
ATOM 781 C C . ASN A 1 99 ? 3.195 -24.234 4.785 1 98.31 99 ASN A C 1
ATOM 783 O O . ASN A 1 99 ? 4.301 -24.188 5.332 1 98.31 99 ASN A O 1
ATOM 787 N N . LEU A 1 100 ? 2.855 -23.734 3.611 1 98.25 100 LEU A N 1
ATOM 788 C CA . LEU A 1 100 ? 3.873 -23.062 2.801 1 98.25 100 LEU A CA 1
ATOM 789 C C . LEU A 1 100 ? 3.693 -21.547 2.834 1 98.25 100 LEU A C 1
ATOM 791 O O . LEU A 1 100 ? 2.564 -21.062 2.836 1 98.25 100 LEU A O 1
ATOM 795 N N . VAL A 1 101 ? 4.828 -20.906 2.801 1 98.38 101 VAL A N 1
ATOM 796 C CA . VAL A 1 101 ? 4.82 -19.453 2.695 1 98.38 101 VAL A CA 1
ATOM 797 C C . VAL A 1 101 ? 5.598 -19.016 1.455 1 98.38 101 VAL A C 1
ATOM 799 O O . VAL A 1 101 ? 6.773 -19.359 1.303 1 98.38 101 VAL A O 1
ATOM 802 N N . PHE A 1 102 ? 4.957 -18.375 0.587 1 97.06 102 PHE A N 1
ATOM 803 C CA . PHE A 1 102 ? 5.586 -17.703 -0.542 1 97.06 102 PHE A CA 1
ATOM 804 C C . PHE A 1 102 ? 5.863 -16.234 -0.209 1 97.06 102 PHE A C 1
ATOM 806 O O . PHE A 1 102 ? 4.938 -15.453 -0.023 1 97.06 102 PHE A O 1
ATOM 813 N N . LEU A 1 103 ? 7.129 -15.875 -0.165 1 96.62 103 LEU A N 1
ATOM 814 C CA . LEU A 1 103 ? 7.52 -14.508 0.159 1 96.62 103 LEU A CA 1
ATOM 815 C C . LEU A 1 103 ? 7.688 -13.672 -1.108 1 96.62 103 LEU A C 1
ATOM 817 O O . LEU A 1 103 ? 8.289 -14.133 -2.082 1 96.62 103 LEU A O 1
ATOM 821 N N . THR A 1 104 ? 7.152 -12.5 -1.073 1 95.12 104 THR A N 1
ATOM 822 C CA . THR A 1 104 ? 7.363 -11.594 -2.193 1 95.12 104 THR A CA 1
ATOM 823 C C . THR A 1 104 ? 7.73 -10.195 -1.696 1 95.12 104 THR A C 1
ATOM 825 O O . THR A 1 104 ? 7.262 -9.766 -0.642 1 95.12 104 THR A O 1
ATOM 828 N N . LEU A 1 105 ? 8.555 -9.508 -2.467 1 94.81 105 LEU A N 1
ATOM 829 C CA . LEU A 1 105 ? 8.93 -8.133 -2.182 1 94.81 105 LEU A CA 1
ATOM 830 C C . LEU A 1 105 ? 7.738 -7.195 -2.348 1 94.81 105 LEU A C 1
ATOM 832 O O . LEU A 1 105 ? 6.973 -7.324 -3.305 1 94.81 105 LEU A O 1
ATOM 836 N N . GLY A 1 106 ? 7.574 -6.281 -1.435 1 96.69 106 GLY A N 1
ATOM 837 C CA . GLY A 1 106 ? 6.453 -5.359 -1.492 1 96.69 106 GLY A CA 1
ATOM 838 C C . GLY A 1 106 ? 5.129 -6.004 -1.133 1 96.69 106 GLY A C 1
ATOM 839 O O . GLY A 1 106 ? 4.988 -6.59 -0.056 1 96.69 106 GLY A O 1
ATOM 840 N N . ASP A 1 107 ? 4.199 -5.969 -2.051 1 98.56 107 ASP A N 1
ATOM 841 C CA . ASP A 1 107 ? 2.852 -6.492 -1.847 1 98.56 107 ASP A CA 1
ATOM 842 C C . ASP A 1 107 ? 2.531 -7.59 -2.861 1 98.56 107 ASP A C 1
ATOM 844 O O . ASP A 1 107 ? 2.873 -7.469 -4.039 1 98.56 107 ASP A O 1
ATOM 848 N N . PRO A 1 108 ? 1.814 -8.617 -2.43 1 98 108 PRO A N 1
ATOM 849 C CA . PRO A 1 108 ? 1.537 -9.75 -3.312 1 98 108 PRO A CA 1
ATOM 850 C C . PRO A 1 108 ? 0.543 -9.414 -4.418 1 98 108 PRO A C 1
ATOM 852 O O . PRO A 1 108 ? 0.442 -10.141 -5.41 1 98 108 PRO A O 1
ATOM 855 N N . MET A 1 109 ? -0.225 -8.359 -4.301 1 98.5 109 MET A N 1
ATOM 856 C CA . MET A 1 109 ? -1.299 -8.094 -5.25 1 98.5 109 MET A CA 1
ATOM 857 C C . MET A 1 109 ? -0.945 -6.914 -6.152 1 98.5 109 MET A C 1
ATOM 859 O O . MET A 1 109 ? -1.803 -6.398 -6.871 1 98.5 109 MET A O 1
ATOM 863 N N . LEU A 1 110 ? 0.283 -6.426 -6.133 1 98.38 110 LEU A N 1
ATOM 864 C CA . LEU A 1 110 ? 0.785 -5.32 -6.945 1 98.38 110 LEU A CA 1
ATOM 865 C C . LEU A 1 110 ? 2.082 -5.707 -7.648 1 98.38 110 LEU A C 1
ATOM 867 O O . LEU A 1 110 ? 3.166 -5.57 -7.074 1 98.38 110 LEU A O 1
ATOM 871 N N . TYR A 1 111 ? 2.064 -6.117 -8.891 1 95.56 111 TYR A N 1
ATOM 872 C CA . TYR A 1 111 ? 3.199 -6.496 -9.727 1 95.56 111 TYR A CA 1
ATOM 873 C C . TYR A 1 111 ? 4.008 -7.609 -9.07 1 95.56 111 TYR A C 1
ATOM 875 O O . TYR A 1 111 ? 5.242 -7.574 -9.078 1 95.56 111 TYR A O 1
ATOM 883 N N . SER A 1 112 ? 3.369 -8.586 -8.578 1 93.69 112 SER A N 1
ATOM 884 C CA . SER A 1 112 ? 4.062 -9.617 -7.82 1 93.69 112 SER A CA 1
ATOM 885 C C . SER A 1 112 ? 4.152 -10.922 -8.617 1 93.69 112 SER A C 1
ATOM 887 O O . SER A 1 112 ? 3.191 -11.32 -9.273 1 93.69 112 SER A O 1
ATOM 889 N N . THR A 1 113 ? 5.238 -11.594 -8.484 1 88 113 THR A N 1
ATOM 890 C CA . THR A 1 113 ? 5.422 -12.922 -9.062 1 88 113 THR A CA 1
ATOM 891 C C . THR A 1 113 ? 4.516 -13.938 -8.367 1 88 113 THR A C 1
ATOM 893 O O . THR A 1 113 ? 4.148 -14.953 -8.961 1 88 113 THR A O 1
ATOM 896 N N . TYR A 1 114 ? 4.078 -13.641 -7.172 1 91.88 114 TYR A N 1
ATOM 897 C CA . TYR A 1 114 ? 3.184 -14.484 -6.387 1 91.88 114 TYR A CA 1
ATOM 898 C C . TYR A 1 114 ? 1.902 -14.781 -7.156 1 91.88 114 TYR A C 1
ATOM 900 O O . TYR A 1 114 ? 1.316 -15.859 -7 1 91.88 114 TYR A O 1
ATOM 908 N N . MET A 1 115 ? 1.465 -13.875 -8.039 1 89.56 115 MET A N 1
ATOM 909 C CA . MET A 1 115 ? 0.166 -13.969 -8.695 1 89.56 115 MET A CA 1
ATOM 910 C C . MET A 1 115 ? 0.094 -15.203 -9.586 1 89.56 115 MET A C 1
ATOM 912 O O . MET A 1 115 ? -0.984 -15.766 -9.789 1 89.56 115 MET A O 1
ATOM 916 N N . TYR A 1 116 ? 1.213 -15.617 -10.031 1 85.19 116 TYR A N 1
ATOM 917 C CA . TYR A 1 116 ? 1.248 -16.797 -10.883 1 85.19 116 TYR A CA 1
ATOM 918 C C . TYR A 1 116 ? 0.796 -18.047 -10.109 1 85.19 116 TYR A C 1
ATOM 920 O O . TYR A 1 116 ? -0.073 -18.781 -10.57 1 85.19 116 TYR A O 1
ATOM 928 N N . ILE A 1 117 ? 1.383 -18.188 -8.977 1 88.94 117 ILE A N 1
ATOM 929 C CA . ILE A 1 117 ? 1.045 -19.344 -8.156 1 88.94 117 ILE A CA 1
ATOM 930 C C . ILE A 1 117 ? -0.365 -19.188 -7.594 1 88.94 117 ILE A C 1
ATOM 932 O O . ILE A 1 117 ? -1.109 -20.172 -7.484 1 88.94 117 ILE A O 1
ATOM 936 N N . PHE A 1 118 ? -0.699 -17.984 -7.238 1 93.31 118 PHE A N 1
ATOM 937 C CA . PHE A 1 118 ? -2.025 -17.672 -6.715 1 93.31 118 PHE A CA 1
ATOM 938 C C . PHE A 1 118 ? -3.107 -18.078 -7.703 1 93.31 118 PHE A C 1
ATOM 940 O O . PHE A 1 118 ? -4.051 -18.797 -7.34 1 93.31 118 PHE A O 1
ATOM 947 N N . ARG A 1 119 ? -2.943 -17.719 -8.93 1 90 119 ARG A N 1
ATOM 948 C CA . ARG A 1 119 ? -3.924 -18.047 -9.969 1 90 119 ARG A CA 1
ATOM 949 C C . ARG A 1 119 ? -3.984 -19.547 -10.219 1 90 119 ARG A C 1
ATOM 951 O O . ARG A 1 119 ? -5.059 -20.109 -10.453 1 90 119 ARG A O 1
ATOM 958 N N . ALA A 1 120 ? -2.824 -20.156 -10.195 1 89 120 ALA A N 1
ATOM 959 C CA . ALA A 1 120 ? -2.738 -21.594 -10.469 1 89 120 ALA A CA 1
ATOM 960 C C . ALA A 1 120 ? -3.48 -22.391 -9.406 1 89 120 ALA A C 1
ATOM 962 O O . ALA A 1 120 ? -4.07 -23.438 -9.703 1 89 120 ALA A O 1
ATOM 963 N N . LEU A 1 121 ? -3.512 -21.844 -8.172 1 93.06 121 LEU A N 1
ATOM 964 C CA . LEU A 1 121 ? -4.043 -22.641 -7.07 1 93.06 121 LEU A CA 1
ATOM 965 C C . LEU A 1 121 ? -5.449 -22.172 -6.699 1 93.06 121 LEU A C 1
ATOM 967 O O . LEU A 1 121 ? -6.18 -22.891 -6.008 1 93.06 121 LEU A O 1
ATOM 971 N N . LYS A 1 122 ? -5.773 -20.969 -7.082 1 87.06 122 LYS A N 1
ATOM 972 C CA . LYS A 1 122 ? -7.023 -20.359 -6.645 1 87.06 122 LYS A CA 1
ATOM 973 C C . LYS A 1 122 ? -8.219 -21.219 -7.047 1 87.06 122 LYS A C 1
ATOM 975 O O . LYS A 1 122 ? -9.242 -21.234 -6.352 1 87.06 122 LYS A O 1
ATOM 980 N N . ARG A 1 123 ? -8.156 -22.047 -8.07 1 85.25 123 ARG A N 1
ATOM 981 C CA . ARG A 1 123 ? -9.289 -22.844 -8.547 1 85.25 123 ARG A CA 1
ATOM 982 C C . ARG A 1 123 ? -9.117 -24.312 -8.164 1 85.25 123 ARG A C 1
ATOM 984 O O . ARG A 1 123 ? -9.789 -25.188 -8.727 1 85.25 123 ARG A O 1
ATOM 991 N N . THR A 1 124 ? -8.227 -24.578 -7.344 1 92.06 124 THR A N 1
ATOM 992 C CA . THR A 1 124 ? -7.992 -25.938 -6.855 1 92.06 124 THR A CA 1
ATOM 993 C C . THR A 1 124 ? -8.594 -26.109 -5.465 1 92.06 124 THR A C 1
ATOM 995 O O . THR A 1 124 ? -9.289 -25.234 -4.961 1 92.06 124 THR A O 1
ATOM 998 N N . GLU A 1 125 ? -8.336 -27.234 -4.902 1 94.25 125 GLU A N 1
ATOM 999 C CA . GLU A 1 125 ? -8.898 -27.578 -3.598 1 94.25 125 GLU A CA 1
ATOM 1000 C C . GLU A 1 125 ? -8.055 -26.984 -2.469 1 94.25 125 GLU A C 1
ATOM 1002 O O . GLU A 1 125 ? -8.453 -27.031 -1.302 1 94.25 125 GLU A O 1
ATOM 1007 N N . TYR A 1 126 ? -6.934 -26.5 -2.795 1 96.62 126 TYR A N 1
ATOM 1008 C CA . TYR A 1 126 ? -6.008 -26.031 -1.767 1 96.62 126 TYR A CA 1
ATOM 1009 C C . TYR A 1 126 ? -6.43 -24.672 -1.224 1 96.62 126 TYR A C 1
ATOM 1011 O O . TYR A 1 126 ? -6.949 -23.844 -1.964 1 96.62 126 TYR A O 1
ATOM 1019 N N . THR A 1 127 ? -6.184 -24.484 0.052 1 96.56 127 THR A N 1
ATOM 1020 C CA . THR A 1 127 ? -6.453 -23.219 0.7 1 96.56 127 THR A CA 1
ATOM 1021 C C . THR A 1 127 ? -5.293 -22.25 0.49 1 96.56 127 THR A C 1
ATOM 1023 O O . THR A 1 127 ? -4.137 -22.594 0.748 1 96.56 127 THR A O 1
ATOM 1026 N N . VAL A 1 128 ? -5.625 -21.094 -0.001 1 97.31 128 VAL A N 1
ATOM 1027 C CA . VAL A 1 128 ? -4.645 -20.031 -0.224 1 97.31 128 VAL A CA 1
ATOM 1028 C C . VAL A 1 128 ? -5.051 -18.781 0.548 1 97.31 128 VAL A C 1
ATOM 1030 O O . VAL A 1 128 ? -6.199 -18.344 0.469 1 97.31 128 VAL A O 1
ATOM 1033 N N . GLU A 1 129 ? -4.18 -18.266 1.345 1 97.75 129 GLU A N 1
ATOM 1034 C CA . GLU A 1 129 ? -4.379 -17 2.053 1 97.75 129 GLU A CA 1
ATOM 1035 C C . GLU A 1 129 ? -3.289 -15.992 1.705 1 97.75 129 GLU A C 1
ATOM 1037 O O . GLU A 1 129 ? -2.102 -16.328 1.728 1 97.75 129 GLU A O 1
ATOM 1042 N N . THR A 1 130 ? -3.711 -14.836 1.339 1 98.5 130 THR A N 1
ATOM 1043 C CA . THR A 1 130 ? -2.77 -13.773 0.986 1 98.5 130 THR A CA 1
ATOM 1044 C C . THR A 1 130 ? -2.713 -12.711 2.082 1 98.5 130 THR A C 1
ATOM 1046 O O . THR A 1 130 ? -3.75 -12.266 2.572 1 98.5 130 THR A O 1
ATOM 1049 N N . ILE A 1 131 ? -1.559 -12.359 2.529 1 98.81 131 ILE A N 1
ATOM 1050 C CA . ILE A 1 131 ? -1.315 -11.328 3.531 1 98.81 131 ILE A CA 1
ATOM 1051 C C . ILE A 1 131 ? -0.6 -10.141 2.891 1 98.81 131 ILE A C 1
ATOM 1053 O O . ILE A 1 131 ? 0.518 -10.281 2.389 1 98.81 131 ILE A O 1
ATOM 1057 N N . PRO A 1 132 ? -1.195 -8.977 2.889 1 98.88 132 PRO A N 1
ATOM 1058 C CA . PRO A 1 132 ? -0.625 -7.824 2.191 1 98.88 132 PRO A CA 1
ATOM 1059 C C . PRO A 1 132 ? 0.67 -7.328 2.834 1 98.88 132 PRO A C 1
ATOM 1061 O O . PRO A 1 132 ? 0.987 -7.707 3.965 1 98.88 132 PRO A O 1
ATOM 1064 N N . GLY A 1 133 ? 1.448 -6.594 2.105 1 98.88 133 GLY A N 1
ATOM 1065 C CA . GLY A 1 133 ? 2.65 -5.91 2.559 1 98.88 133 GLY A CA 1
ATOM 1066 C C . GLY A 1 133 ? 2.693 -4.449 2.15 1 98.88 133 GLY A C 1
ATOM 1067 O O . GLY A 1 133 ? 1.894 -4.004 1.326 1 98.88 133 GLY A O 1
ATOM 1068 N N . ILE A 1 134 ? 3.611 -3.729 2.748 1 98.88 134 ILE A N 1
ATOM 1069 C CA . ILE A 1 134 ? 3.812 -2.326 2.396 1 98.88 134 ILE A CA 1
ATOM 1070 C C . ILE A 1 134 ? 4.398 -2.227 0.989 1 98.88 134 ILE A C 1
ATOM 1072 O O . ILE A 1 134 ? 5.5 -2.717 0.732 1 98.88 134 ILE A O 1
ATOM 1076 N N . PRO A 1 135 ? 3.68 -1.635 0.062 1 98.56 135 PRO A N 1
ATOM 1077 C CA . PRO A 1 135 ? 4.297 -1.479 -1.257 1 98.56 135 PRO A CA 1
ATOM 1078 C C . PRO A 1 135 ? 5.465 -0.492 -1.249 1 98.56 135 PRO A C 1
ATOM 1080 O O . PRO A 1 135 ? 5.496 0.426 -0.425 1 98.56 135 PRO A O 1
ATOM 1083 N N . ALA A 1 136 ? 6.355 -0.645 -2.18 1 97.69 136 ALA A N 1
ATOM 1084 C CA . ALA A 1 136 ? 7.594 0.129 -2.193 1 97.69 136 ALA A CA 1
ATOM 1085 C C . ALA A 1 136 ? 7.305 1.628 -2.18 1 97.69 136 ALA A C 1
ATOM 1087 O O . ALA A 1 136 ? 7.949 2.383 -1.448 1 97.69 136 ALA A O 1
ATOM 1088 N N . PHE A 1 137 ? 6.305 2.104 -2.934 1 98.44 137 PHE A N 1
ATOM 1089 C CA . PHE A 1 137 ? 6.102 3.539 -3.098 1 98.44 137 PHE A CA 1
ATOM 1090 C C . PHE A 1 137 ? 5.578 4.164 -1.811 1 98.44 137 PHE A C 1
ATOM 1092 O O . PHE A 1 137 ? 5.871 5.324 -1.514 1 98.44 137 PHE A O 1
ATOM 1099 N N . LEU A 1 138 ? 4.812 3.416 -1.002 1 98.75 138 LEU A N 1
ATOM 1100 C CA . LEU A 1 138 ? 4.352 3.99 0.257 1 98.75 138 LEU A CA 1
ATOM 1101 C C . LEU A 1 138 ? 5.449 3.934 1.314 1 98.75 138 LEU A C 1
ATOM 1103 O O . LEU A 1 138 ? 5.551 4.824 2.16 1 98.75 138 LEU A O 1
ATOM 1107 N N . GLY A 1 139 ? 6.262 2.85 1.295 1 98.31 139 GLY A N 1
ATOM 1108 C CA . GLY A 1 139 ? 7.461 2.867 2.115 1 98.31 139 GLY A CA 1
ATOM 1109 C C . GLY A 1 139 ? 8.359 4.059 1.839 1 98.31 139 GLY A C 1
ATOM 1110 O O . GLY A 1 139 ? 8.789 4.75 2.768 1 98.31 139 GLY A O 1
ATOM 1111 N N . ILE A 1 140 ? 8.586 4.309 0.582 1 98.06 140 ILE A N 1
ATOM 1112 C CA . ILE A 1 140 ? 9.414 5.418 0.129 1 98.06 140 ILE A CA 1
ATOM 1113 C C . ILE A 1 140 ? 8.789 6.742 0.554 1 98.06 140 ILE A C 1
ATOM 1115 O O . ILE A 1 140 ? 9.453 7.598 1.141 1 98.06 140 ILE A O 1
ATOM 1119 N N . ALA A 1 141 ? 7.508 6.922 0.27 1 98.19 141 ALA A N 1
ATOM 1120 C CA . ALA A 1 141 ? 6.797 8.156 0.585 1 98.19 141 ALA A CA 1
ATOM 1121 C C . ALA A 1 141 ? 6.934 8.508 2.064 1 98.19 141 ALA A C 1
ATOM 1123 O O . ALA A 1 141 ? 7.195 9.664 2.412 1 98.19 141 ALA A O 1
ATOM 1124 N N . SER A 1 142 ? 6.75 7.551 2.898 1 97.69 142 SER A N 1
ATOM 1125 C CA . SER A 1 142 ? 6.867 7.754 4.34 1 97.69 142 SER A CA 1
ATOM 1126 C C . SER A 1 142 ? 8.297 8.117 4.73 1 97.69 142 SER A C 1
ATOM 1128 O O . SER A 1 142 ? 8.516 9.047 5.52 1 97.69 142 SER A O 1
ATOM 1130 N N . TYR A 1 143 ? 9.219 7.449 4.164 1 94.94 143 TYR A N 1
ATOM 1131 C CA . TYR A 1 143 ? 10.625 7.617 4.516 1 94.94 143 TYR A CA 1
ATOM 1132 C C . TYR A 1 143 ? 11.125 9 4.109 1 94.94 143 TYR A C 1
ATOM 1134 O O . TYR A 1 143 ? 11.766 9.688 4.902 1 94.94 143 TYR A O 1
ATOM 1142 N N . ILE A 1 144 ? 10.727 9.43 2.934 1 94.81 144 ILE A N 1
ATOM 1143 C CA . ILE A 1 144 ? 11.305 10.664 2.43 1 94.81 144 ILE A CA 1
ATOM 1144 C C . ILE A 1 144 ? 10.383 11.836 2.756 1 94.81 144 ILE A C 1
ATOM 1146 O O . ILE A 1 144 ? 10.727 13 2.516 1 94.81 144 ILE A O 1
ATOM 1150 N N . GLY A 1 145 ? 9.219 11.508 3.258 1 95 145 GLY A N 1
ATOM 1151 C CA . GLY A 1 145 ? 8.281 12.562 3.602 1 95 145 GLY A CA 1
ATOM 1152 C C . GLY A 1 145 ? 7.648 13.219 2.389 1 95 145 GLY A C 1
ATOM 1153 O O . GLY A 1 145 ? 7.609 14.445 2.289 1 95 145 GLY A O 1
ATOM 1154 N N . MET A 1 146 ? 7.176 12.453 1.48 1 95.5 146 MET A N 1
ATOM 1155 C CA . MET A 1 146 ? 6.512 12.938 0.274 1 95.5 146 MET A CA 1
ATOM 1156 C C . MET A 1 146 ? 5.145 12.289 0.103 1 95.5 146 MET A C 1
ATOM 1158 O O . MET A 1 146 ? 5.047 11.172 -0.415 1 95.5 146 MET A O 1
ATOM 1162 N N . PRO A 1 147 ? 4.09 12.969 0.518 1 96.62 147 PRO A N 1
ATOM 1163 C CA . PRO A 1 147 ? 2.76 12.391 0.314 1 96.62 147 PRO A CA 1
ATOM 1164 C C . PRO A 1 147 ? 2.488 12.031 -1.146 1 96.62 147 PRO A C 1
ATOM 1166 O O . PRO A 1 147 ? 2.781 12.828 -2.043 1 96.62 147 PRO A O 1
ATOM 1169 N N . VAL A 1 148 ? 1.918 10.844 -1.38 1 98.06 148 VAL A N 1
ATOM 1170 C CA . VAL A 1 148 ? 1.619 10.383 -2.732 1 98.06 148 VAL A CA 1
ATOM 1171 C 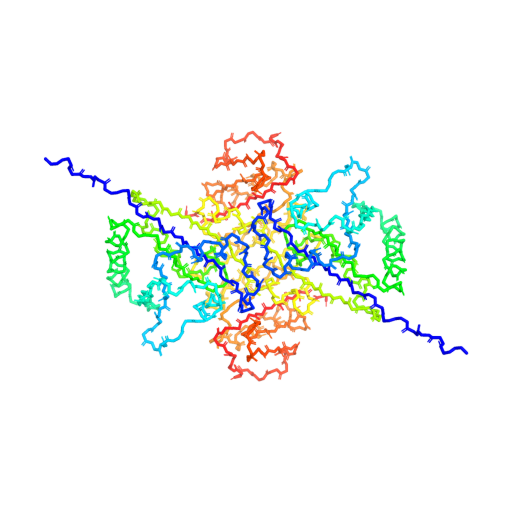C . VAL A 1 148 ? 0.372 11.094 -3.256 1 98.06 148 VAL A C 1
ATOM 1173 O O . VAL A 1 148 ? 0.292 11.43 -4.438 1 98.06 148 VAL A O 1
ATOM 1176 N N . THR A 1 149 ? -0.599 11.25 -2.377 1 97.25 149 THR A N 1
ATOM 1177 C CA . THR A 1 149 ? -1.823 11.961 -2.738 1 97.25 149 THR A CA 1
ATOM 1178 C C . THR A 1 149 ? -2.316 12.82 -1.578 1 97.25 149 THR A C 1
ATOM 1180 O O . THR A 1 149 ? -2.086 12.484 -0.413 1 97.25 149 THR A O 1
ATOM 1183 N N . GLU A 1 150 ? -2.906 13.867 -1.952 1 92.81 150 GLU A N 1
ATOM 1184 C CA . GLU A 1 150 ? -3.643 14.734 -1.039 1 92.81 150 GLU A CA 1
ATOM 1185 C C . GLU A 1 150 ? -4.965 15.188 -1.653 1 92.81 150 GLU A C 1
ATOM 1187 O O . GLU A 1 150 ? -5.082 15.297 -2.877 1 92.81 150 GLU A O 1
ATOM 1192 N N . TRP A 1 151 ? -5.914 15.305 -0.769 1 90.56 151 TRP A N 1
ATOM 1193 C CA . TRP A 1 151 ? -7.199 15.883 -1.155 1 90.56 151 TRP A CA 1
ATOM 1194 C C . TRP A 1 151 ? -7.816 15.109 -2.316 1 90.56 151 TRP A C 1
ATOM 1196 O O . TRP A 1 151 ? -8.094 13.914 -2.199 1 90.56 151 TRP A O 1
ATOM 1206 N N . GLU A 1 152 ? -7.891 15.812 -3.5 1 94.5 152 GLU A N 1
ATOM 1207 C CA . GLU A 1 152 ? -8.602 15.18 -4.609 1 94.5 152 GLU A CA 1
ATOM 1208 C C . GLU A 1 152 ? -7.637 14.773 -5.723 1 94.5 152 GLU A C 1
ATOM 1210 O O . GLU A 1 152 ? -8.062 14.461 -6.836 1 94.5 152 GLU A O 1
ATOM 1215 N N . GLU A 1 153 ? -6.348 14.75 -5.352 1 96.75 153 GLU A N 1
ATOM 1216 C CA . GLU A 1 153 ? -5.352 14.297 -6.316 1 96.75 153 GLU A CA 1
ATOM 1217 C C . GLU A 1 153 ? -5.547 12.82 -6.664 1 96.75 153 GLU A C 1
ATOM 1219 O O . GLU A 1 153 ? -5.914 12.016 -5.805 1 96.75 153 GLU A O 1
ATOM 1224 N N . ASN A 1 154 ? -5.383 12.477 -7.93 1 98.38 154 ASN A N 1
ATOM 1225 C CA . ASN A 1 154 ? -5.242 11.07 -8.273 1 98.38 154 ASN A CA 1
ATOM 1226 C C . ASN A 1 154 ? -3.775 10.672 -8.422 1 98.38 154 ASN A C 1
ATOM 1228 O O . ASN A 1 154 ? -2.896 11.531 -8.477 1 98.38 154 ASN A O 1
ATOM 1232 N N . VAL A 1 155 ? -3.496 9.383 -8.391 1 98.75 155 VAL A N 1
ATOM 1233 C CA . VAL A 1 155 ? -2.139 8.898 -8.609 1 98.75 155 VAL A CA 1
ATOM 1234 C C . VAL A 1 155 ? -2.164 7.688 -9.539 1 98.75 155 VAL A C 1
ATOM 1236 O O . VAL A 1 155 ? -3.018 6.809 -9.391 1 98.75 155 VAL A O 1
ATOM 1239 N N . LEU A 1 156 ? -1.251 7.73 -10.5 1 98.75 156 LEU A N 1
ATOM 1240 C CA . LEU A 1 156 ? -0.985 6.629 -11.422 1 98.75 156 LEU A CA 1
ATOM 1241 C C . LEU A 1 156 ? 0.161 5.762 -10.914 1 98.75 156 LEU A C 1
ATOM 1243 O O . LEU A 1 156 ? 1.209 6.277 -10.523 1 98.75 156 LEU A O 1
ATOM 1247 N N . ILE A 1 157 ? -0.042 4.48 -10.875 1 98.88 157 ILE A N 1
ATOM 1248 C CA . ILE A 1 157 ? 1.044 3.525 -10.68 1 98.88 157 ILE A CA 1
ATOM 1249 C C . ILE A 1 157 ? 1.253 2.715 -11.953 1 98.88 157 ILE A C 1
ATOM 1251 O O . ILE A 1 157 ? 0.322 2.076 -12.453 1 98.88 157 ILE A O 1
ATOM 1255 N N . ILE A 1 158 ? 2.479 2.719 -12.477 1 98.69 158 ILE A N 1
ATOM 1256 C CA . ILE A 1 158 ? 2.74 2.07 -13.758 1 98.69 158 ILE A CA 1
ATOM 1257 C C . ILE A 1 158 ? 4.184 1.573 -13.797 1 98.69 158 ILE A C 1
ATOM 1259 O O . ILE A 1 158 ? 5.086 2.223 -13.266 1 98.69 158 ILE A O 1
ATOM 1263 N N . PRO A 1 159 ? 4.418 0.364 -14.336 1 97.81 159 PRO A N 1
ATOM 1264 C CA . PRO A 1 159 ? 5.812 -0.047 -14.531 1 97.81 159 PRO A CA 1
ATOM 1265 C C . PRO A 1 159 ? 6.453 0.604 -15.758 1 97.81 159 PRO A C 1
ATOM 1267 O O . PRO A 1 159 ? 5.789 0.801 -16.781 1 97.81 159 PRO A O 1
ATOM 1270 N N . ALA A 1 160 ? 7.703 0.938 -15.648 1 97.75 160 ALA A N 1
ATOM 1271 C CA . ALA A 1 160 ? 8.422 1.567 -16.75 1 97.75 160 ALA A CA 1
ATOM 1272 C C . ALA A 1 160 ? 8.492 0.638 -17.953 1 97.75 160 ALA A C 1
ATOM 1274 O O . ALA A 1 160 ? 8.797 1.077 -19.062 1 97.75 160 ALA A O 1
ATOM 1275 N N . THR A 1 161 ? 8.227 -0.647 -17.75 1 95.44 161 THR A N 1
ATOM 1276 C CA . THR A 1 161 ? 8.312 -1.644 -18.812 1 95.44 161 THR A CA 1
ATOM 1277 C C . THR A 1 161 ? 7.066 -1.615 -19.688 1 95.44 161 THR A C 1
ATOM 1279 O O . THR A 1 161 ? 7.023 -2.266 -20.734 1 95.44 161 THR A O 1
ATOM 1282 N N . ALA A 1 162 ? 6.035 -0.879 -19.297 1 96.88 162 ALA A N 1
ATOM 1283 C CA . ALA A 1 162 ? 4.805 -0.792 -20.078 1 96.88 162 ALA A CA 1
ATOM 1284 C C . ALA A 1 162 ? 5.07 -0.148 -21.438 1 96.88 162 ALA A C 1
ATOM 1286 O O . ALA A 1 162 ? 6.125 0.449 -21.656 1 96.88 162 ALA A O 1
ATOM 1287 N N . ASP A 1 163 ? 4.113 -0.318 -22.312 1 96.88 163 ASP A N 1
ATOM 1288 C CA . ASP A 1 163 ? 4.156 0.324 -23.625 1 96.88 163 ASP A CA 1
ATOM 1289 C C . ASP A 1 163 ? 4.324 1.836 -23.484 1 96.88 163 ASP A C 1
ATOM 1291 O O . ASP A 1 163 ? 3.619 2.475 -22.703 1 96.88 163 ASP A O 1
ATOM 1295 N N . PRO A 1 164 ? 5.285 2.41 -24.266 1 97.88 164 PRO A N 1
ATOM 1296 C CA . PRO A 1 164 ? 5.539 3.85 -24.172 1 97.88 164 PRO A CA 1
ATOM 1297 C C . PRO A 1 164 ? 4.281 4.688 -24.391 1 97.88 164 PRO A C 1
ATOM 1299 O O . PRO A 1 164 ? 4.078 5.688 -23.703 1 97.88 164 PRO A O 1
ATOM 1302 N N . GLU A 1 165 ? 3.467 4.289 -25.281 1 98.12 165 GLU A N 1
ATOM 1303 C CA . GLU A 1 165 ? 2.242 5.043 -25.531 1 98.12 165 GLU A CA 1
ATOM 1304 C C . GLU A 1 165 ? 1.298 4.984 -24.344 1 98.12 165 GLU A C 1
ATOM 1306 O O . GLU A 1 165 ? 0.614 5.965 -24.031 1 98.12 165 GLU A O 1
ATOM 1311 N N . LYS A 1 166 ? 1.238 3.852 -23.734 1 97.69 166 LYS A N 1
ATOM 1312 C CA . LYS A 1 166 ? 0.432 3.699 -22.531 1 97.69 166 LYS A CA 1
ATOM 1313 C C . LYS A 1 166 ? 0.938 4.605 -21.406 1 97.69 166 LYS A C 1
ATOM 1315 O O . LYS A 1 166 ? 0.146 5.262 -20.734 1 97.69 166 LYS A O 1
ATOM 1320 N N . ILE A 1 167 ? 2.227 4.652 -21.266 1 98.56 167 ILE A N 1
ATOM 1321 C CA . ILE A 1 167 ? 2.826 5.5 -20.234 1 98.56 167 ILE A CA 1
ATOM 1322 C C . ILE A 1 167 ? 2.486 6.965 -20.516 1 98.56 167 ILE A C 1
ATOM 1324 O O . ILE A 1 167 ? 2.045 7.688 -19.609 1 98.56 167 ILE A O 1
ATOM 1328 N N . ASP A 1 168 ? 2.65 7.379 -21.734 1 98.69 168 ASP A N 1
ATOM 1329 C CA . ASP A 1 168 ? 2.375 8.758 -22.125 1 98.69 168 ASP A CA 1
ATOM 1330 C C . ASP A 1 168 ? 0.921 9.133 -21.844 1 98.69 168 ASP A C 1
ATOM 1332 O O . ASP A 1 168 ? 0.647 10.164 -21.219 1 98.69 168 ASP A O 1
ATOM 1336 N N . ARG A 1 169 ? 0.018 8.289 -22.25 1 98.31 169 ARG A N 1
ATOM 1337 C CA . ARG A 1 169 ? -1.41 8.523 -22.078 1 98.31 169 ARG A CA 1
ATOM 1338 C C . ARG A 1 169 ? -1.773 8.57 -20.594 1 98.31 169 ARG A C 1
ATOM 1340 O O . ARG A 1 169 ? -2.512 9.461 -20.156 1 98.31 169 ARG A O 1
ATOM 1347 N N . ALA A 1 170 ? -1.299 7.676 -19.844 1 98.12 170 ALA A N 1
ATOM 1348 C CA . ALA A 1 170 ? -1.628 7.59 -18.422 1 98.12 170 ALA A CA 1
ATOM 1349 C C . ALA A 1 170 ? -1.085 8.797 -17.672 1 98.12 170 ALA A C 1
ATOM 1351 O O . ALA A 1 170 ? -1.775 9.359 -16.812 1 98.12 170 ALA A O 1
ATOM 1352 N N . LEU A 1 171 ? 0.144 9.203 -18 1 98.5 171 LEU A N 1
ATOM 1353 C CA . LEU A 1 171 ? 0.737 10.359 -17.328 1 98.5 171 LEU A CA 1
ATOM 1354 C C . LEU A 1 171 ? -0.054 11.625 -17.641 1 98.5 171 LEU A C 1
ATOM 1356 O O . LEU A 1 171 ? -0.17 12.516 -16.797 1 98.5 171 LEU A O 1
ATOM 1360 N N . SER A 1 172 ? -0.57 11.742 -18.797 1 98.06 172 SER A N 1
ATOM 1361 C CA . SER A 1 172 ? -1.313 12.93 -19.188 1 98.06 172 SER A CA 1
ATOM 1362 C C . SER A 1 172 ? -2.564 13.109 -18.328 1 98.06 172 SER A C 1
ATOM 1364 O O . SER A 1 172 ? -3.062 14.227 -18.188 1 98.06 172 SER A O 1
ATOM 1366 N N . ALA A 1 173 ? -3.09 12.062 -17.719 1 97.69 173 ALA A N 1
ATOM 1367 C CA . ALA A 1 173 ? -4.34 12.102 -16.953 1 97.69 173 ALA A CA 1
ATOM 1368 C C . ALA A 1 173 ? -4.07 12.094 -15.461 1 97.69 173 ALA A C 1
ATOM 1370 O O . ALA A 1 173 ? -5.008 12.109 -14.656 1 97.69 173 ALA A O 1
ATOM 1371 N N . ALA A 1 174 ? -2.826 12.07 -15.094 1 98.06 174 ALA A N 1
ATOM 1372 C CA . ALA A 1 174 ? -2.479 11.859 -13.695 1 98.06 174 ALA A CA 1
ATOM 1373 C C . ALA A 1 174 ? -2.002 13.156 -13.047 1 98.06 174 ALA A C 1
ATOM 1375 O O . ALA A 1 174 ? -1.282 13.938 -13.664 1 98.06 174 ALA A O 1
ATOM 1376 N N . ASP A 1 175 ? -2.426 13.43 -11.758 1 98.12 175 ASP A N 1
ATOM 1377 C CA . ASP A 1 175 ? -1.834 14.484 -10.938 1 98.12 175 ASP A CA 1
ATOM 1378 C C . ASP A 1 175 ? -0.462 14.07 -10.414 1 98.12 175 ASP A C 1
ATOM 1380 O O . ASP A 1 175 ? 0.472 14.875 -10.398 1 98.12 175 ASP A O 1
ATOM 1384 N N . ASN A 1 176 ? -0.373 12.867 -9.922 1 98.62 176 ASN A N 1
ATOM 1385 C CA . ASN A 1 176 ? 0.832 12.25 -9.383 1 98.62 176 ASN A CA 1
ATOM 1386 C C . ASN A 1 176 ? 1.096 10.891 -10.023 1 98.62 176 ASN A C 1
ATOM 1388 O O . ASN A 1 176 ? 0.183 10.266 -10.57 1 98.62 176 ASN A O 1
ATOM 1392 N N . ALA A 1 177 ? 2.385 10.484 -10.008 1 98.81 177 ALA A N 1
ATOM 1393 C CA . ALA A 1 177 ? 2.721 9.211 -10.641 1 98.81 177 ALA A CA 1
ATOM 1394 C C . ALA A 1 177 ? 3.744 8.445 -9.812 1 98.81 177 ALA A C 1
ATOM 1396 O O . ALA A 1 177 ? 4.656 9.039 -9.234 1 98.81 177 ALA A O 1
ATOM 1397 N N . VAL A 1 178 ? 3.549 7.227 -9.703 1 98.88 178 VAL A N 1
ATOM 1398 C CA . VAL A 1 178 ? 4.531 6.246 -9.242 1 98.88 178 VAL A CA 1
ATOM 1399 C C . VAL A 1 178 ? 4.98 5.379 -10.422 1 98.88 178 VAL A C 1
ATOM 1401 O O . VAL A 1 178 ? 4.172 4.664 -11.016 1 98.88 178 VAL A O 1
ATOM 1404 N N . ILE A 1 179 ? 6.203 5.48 -10.758 1 98.75 179 ILE A N 1
ATOM 1405 C CA . ILE A 1 179 ? 6.758 4.676 -11.844 1 98.75 179 ILE A CA 1
ATOM 1406 C C . ILE A 1 179 ? 7.723 3.639 -11.281 1 98.75 179 ILE A C 1
ATOM 1408 O O . ILE A 1 179 ? 8.766 3.99 -10.719 1 98.75 179 ILE A O 1
ATOM 1412 N N . MET A 1 180 ? 7.324 2.393 -11.477 1 97.75 180 MET A N 1
ATOM 1413 C CA . MET A 1 180 ? 8.102 1.286 -10.922 1 97.75 180 MET A CA 1
ATOM 1414 C C . MET A 1 180 ? 8.938 0.612 -12 1 97.75 180 MET A C 1
ATOM 1416 O O . MET A 1 180 ? 8.703 0.821 -13.195 1 97.75 180 MET A O 1
ATOM 1420 N N . LYS A 1 181 ? 9.945 -0.146 -11.609 1 94.81 181 LYS A N 1
ATOM 1421 C CA . LYS A 1 181 ? 10.797 -0.925 -12.5 1 94.81 181 LYS A CA 1
ATOM 1422 C C . LYS A 1 181 ? 11.453 -0.034 -13.555 1 94.81 181 LYS A C 1
ATOM 1424 O O . LYS A 1 181 ? 11.43 -0.352 -14.742 1 94.81 181 LYS A O 1
ATOM 1429 N N . VAL A 1 182 ? 12.078 1.056 -13.109 1 96 182 VAL A N 1
ATOM 1430 C CA . VAL A 1 182 ? 12.539 2.119 -13.992 1 96 182 VAL A CA 1
ATOM 1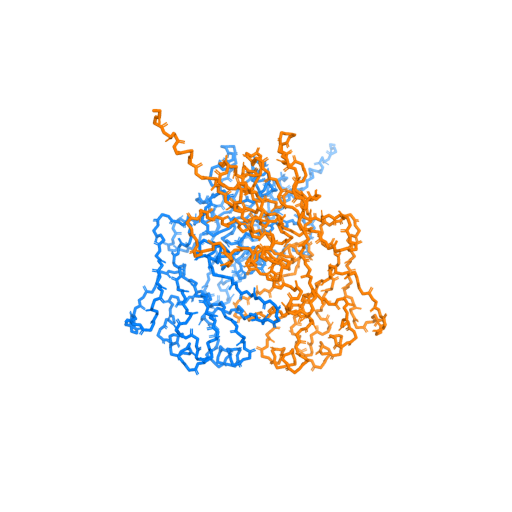431 C C . VAL A 1 182 ? 13.898 1.739 -14.594 1 96 182 VAL A C 1
ATOM 1433 O O . VAL A 1 182 ? 14.352 2.361 -15.555 1 96 182 VAL A O 1
ATOM 1436 N N . TYR A 1 183 ? 14.562 0.746 -14.164 1 90.94 183 TYR A N 1
ATOM 1437 C CA . TYR A 1 183 ? 15.992 0.521 -14.344 1 90.94 183 TYR A CA 1
ATOM 1438 C C . TYR A 1 183 ? 16.344 0.337 -15.812 1 90.94 183 TYR A C 1
ATOM 1440 O O . TYR A 1 183 ? 17.422 0.736 -16.266 1 90.94 183 TYR A O 1
ATOM 1448 N N . LYS A 1 184 ? 15.461 -0.116 -16.641 1 90.88 184 LYS A N 1
ATOM 1449 C CA . LYS A 1 184 ? 15.836 -0.361 -18.031 1 90.88 184 LYS A CA 1
ATOM 1450 C C . LYS A 1 184 ? 15.344 0.766 -18.938 1 90.88 184 LYS A C 1
ATOM 1452 O O . LYS A 1 184 ? 15.672 0.796 -20.141 1 90.88 184 LYS A O 1
ATOM 1457 N N . LYS A 1 185 ? 14.602 1.699 -18.406 1 96 185 LYS A N 1
ATOM 1458 C CA . LYS A 1 185 ? 13.945 2.684 -19.25 1 96 185 LYS A CA 1
ATOM 1459 C C . LYS A 1 185 ? 14.094 4.094 -18.688 1 96 185 LYS A C 1
ATOM 1461 O O . LYS A 1 185 ? 13.203 4.934 -18.844 1 96 185 LYS A O 1
ATOM 1466 N N . PHE A 1 186 ? 15.156 4.32 -17.984 1 97.75 186 PHE A N 1
ATOM 1467 C CA . PHE A 1 186 ? 15.312 5.574 -17.266 1 97.75 186 PHE A CA 1
ATOM 1468 C C . PHE A 1 186 ? 15.266 6.762 -18.219 1 97.75 186 PHE A C 1
ATOM 1470 O O . PHE A 1 186 ? 14.555 7.738 -17.969 1 97.75 186 PHE A O 1
ATOM 1477 N N . ALA A 1 187 ? 16.016 6.691 -19.297 1 97.88 187 ALA A N 1
ATOM 1478 C CA . ALA A 1 187 ? 16.094 7.809 -20.25 1 97.88 187 ALA A CA 1
ATOM 1479 C C . ALA A 1 187 ? 14.703 8.172 -20.766 1 97.88 187 ALA A C 1
ATOM 1481 O O . ALA A 1 187 ? 14.336 9.344 -20.812 1 97.88 187 ALA A O 1
ATOM 1482 N N . PHE A 1 188 ? 13.992 7.191 -21.125 1 98.44 188 PHE A N 1
ATOM 1483 C CA . PHE A 1 188 ? 12.641 7.395 -21.625 1 98.44 188 PHE A CA 1
ATOM 1484 C C . PHE A 1 188 ? 11.75 8.008 -20.562 1 98.44 188 PHE A C 1
ATOM 1486 O O . PHE A 1 188 ? 11.016 8.961 -20.828 1 98.44 188 PHE A O 1
ATOM 1493 N N . ILE A 1 189 ? 11.828 7.477 -19.328 1 98.62 189 ILE A N 1
ATOM 1494 C CA . ILE A 1 189 ? 10.992 7.953 -18.234 1 98.62 189 ILE A CA 1
ATOM 1495 C C . ILE A 1 189 ? 11.344 9.398 -17.906 1 98.62 189 ILE A C 1
ATOM 1497 O O . ILE A 1 189 ? 10.461 10.219 -17.641 1 98.62 189 ILE A O 1
ATOM 1501 N N . GLN A 1 190 ? 12.617 9.695 -17.906 1 98.5 190 GLN A N 1
ATOM 1502 C CA . GLN A 1 190 ? 13.078 11.062 -17.672 1 98.5 190 GLN A CA 1
ATOM 1503 C C . GLN A 1 190 ? 12.43 12.039 -18.641 1 98.5 190 GLN A C 1
ATOM 1505 O O . GLN A 1 190 ? 11.922 13.086 -18.234 1 98.5 190 GLN A O 1
ATOM 1510 N N . GLU A 1 191 ? 12.398 11.727 -19.875 1 98.56 191 GLU A N 1
ATOM 1511 C CA . GLU A 1 191 ? 11.805 12.57 -20.906 1 98.56 191 GLU A CA 1
ATOM 1512 C C . GLU A 1 191 ? 10.297 12.703 -20.719 1 98.56 191 GLU A C 1
ATOM 1514 O O . GLU A 1 191 ? 9.734 13.781 -20.891 1 98.56 191 GLU A O 1
ATOM 1519 N N . GLU A 1 192 ? 9.648 11.602 -20.422 1 98.69 192 GLU A N 1
ATOM 1520 C CA . GLU A 1 192 ? 8.203 11.625 -20.203 1 98.69 192 GLU A CA 1
ATOM 1521 C C . GLU A 1 192 ? 7.852 12.531 -19.016 1 98.69 192 GLU A C 1
ATOM 1523 O O . GLU A 1 192 ? 6.852 13.25 -19.062 1 98.69 192 GLU A O 1
ATOM 1528 N N . LEU A 1 193 ? 8.656 12.461 -17.953 1 98.62 193 LEU A N 1
ATOM 1529 C CA . LEU A 1 193 ? 8.414 13.297 -16.781 1 98.62 193 LEU A CA 1
ATOM 1530 C C . LEU A 1 193 ? 8.578 14.773 -17.141 1 98.62 193 LEU A C 1
ATOM 1532 O O . LEU A 1 193 ? 7.855 15.625 -16.609 1 98.62 193 LEU A O 1
ATOM 1536 N N . ARG A 1 194 ? 9.586 15.094 -18 1 98.12 194 ARG A N 1
ATOM 1537 C CA . ARG A 1 194 ? 9.719 16.453 -18.484 1 98.12 194 ARG A CA 1
ATOM 1538 C C . ARG A 1 194 ? 8.477 16.891 -19.266 1 98.12 194 ARG A C 1
ATOM 1540 O O . ARG A 1 194 ? 7.914 17.953 -19 1 98.12 194 ARG A O 1
ATOM 1547 N N . LYS A 1 195 ? 8.094 16.062 -20.188 1 98.19 195 LYS A N 1
ATOM 1548 C CA . LYS A 1 195 ? 6.973 16.328 -21.078 1 98.19 195 LYS A CA 1
ATOM 1549 C C . LYS A 1 195 ? 5.699 16.641 -20.297 1 98.19 195 LYS A C 1
ATOM 1551 O O . LYS A 1 195 ? 4.93 17.516 -20.688 1 98.19 195 LYS A O 1
ATOM 1556 N N . HIS A 1 196 ? 5.504 15.961 -19.188 1 98.12 196 HIS A N 1
ATOM 1557 C CA . HIS A 1 196 ? 4.25 16.094 -18.453 1 98.12 196 HIS A CA 1
ATOM 1558 C C . HIS A 1 196 ? 4.426 16.969 -17.219 1 98.12 196 HIS A 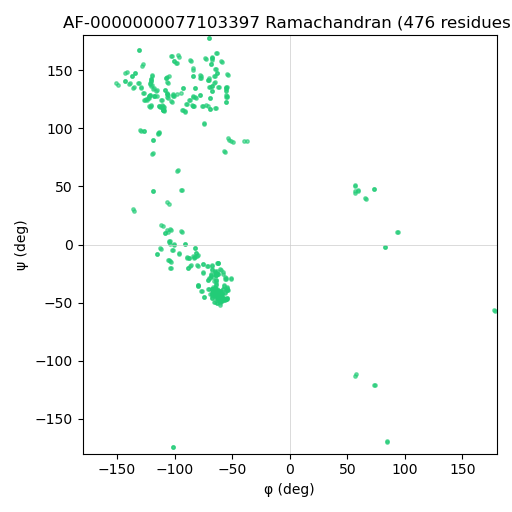C 1
ATOM 1560 O O . HIS A 1 196 ? 3.582 16.953 -16.312 1 98.12 196 HIS A O 1
ATOM 1566 N N . HIS A 1 197 ? 5.559 17.703 -17.078 1 97.94 197 HIS A N 1
ATOM 1567 C CA . HIS A 1 197 ? 5.82 18.719 -16.062 1 97.94 197 HIS A CA 1
ATOM 1568 C C . HIS A 1 197 ? 5.867 18.109 -14.672 1 97.94 197 HIS A C 1
ATOM 1570 O O . HIS A 1 197 ? 5.32 18.672 -13.727 1 97.94 197 HIS A O 1
ATOM 1576 N N . MET A 1 198 ? 6.492 16.906 -14.602 1 98.25 198 MET A N 1
ATOM 1577 C CA . MET A 1 198 ? 6.594 16.203 -13.328 1 98.25 198 MET A CA 1
ATOM 1578 C C . MET A 1 198 ? 8.047 16.078 -12.891 1 98.25 198 MET A C 1
ATOM 1580 O O . MET A 1 198 ? 8.328 15.711 -11.742 1 98.25 198 MET A O 1
ATOM 1584 N N . ILE A 1 199 ? 8.992 16.438 -13.719 1 98.12 199 ILE A N 1
ATOM 1585 C CA . ILE A 1 199 ? 10.398 16.109 -13.5 1 98.12 199 ILE A CA 1
ATOM 1586 C C . ILE A 1 199 ? 10.938 16.922 -12.32 1 98.12 199 ILE A C 1
ATOM 1588 O O . ILE A 1 199 ? 11.789 16.438 -11.578 1 98.12 199 ILE A O 1
ATOM 1592 N N . LYS A 1 200 ? 10.43 18.109 -12.031 1 97 200 LYS A N 1
ATOM 1593 C CA . LYS A 1 200 ? 10.945 18.984 -10.984 1 97 200 LYS A CA 1
ATOM 1594 C C . LYS A 1 200 ? 10.531 18.484 -9.602 1 97 200 LYS A C 1
ATOM 1596 O O . LYS A 1 200 ? 11.156 18.844 -8.602 1 97 200 LYS A O 1
ATOM 1601 N N . ASN A 1 201 ? 9.445 17.719 -9.531 1 97.12 201 ASN A N 1
ATOM 1602 C CA . ASN A 1 201 ? 8.938 17.172 -8.281 1 97.12 201 ASN A CA 1
ATOM 1603 C C . ASN A 1 201 ? 8.945 15.641 -8.297 1 97.12 201 ASN A C 1
ATOM 1605 O O . ASN A 1 201 ? 7.93 15.008 -8.016 1 97.12 201 ASN A O 1
ATOM 1609 N N . ALA A 1 202 ? 10.094 15.148 -8.766 1 98.25 202 ALA A N 1
ATOM 1610 C CA . ALA A 1 202 ? 10.266 13.703 -8.852 1 98.25 202 ALA A CA 1
ATOM 1611 C C . ALA A 1 202 ? 11.445 13.242 -7.996 1 98.25 202 ALA A C 1
ATOM 1613 O O . ALA A 1 202 ? 12.484 13.906 -7.949 1 98.25 202 ALA A O 1
ATOM 1614 N N . VAL A 1 203 ? 11.25 12.164 -7.297 1 98.38 203 VAL A N 1
ATOM 1615 C CA . VAL A 1 203 ? 12.297 11.523 -6.512 1 98.38 203 VAL A CA 1
ATOM 1616 C C . VAL A 1 203 ? 12.383 10.047 -6.883 1 98.38 203 VAL A C 1
ATOM 1618 O O . VAL A 1 203 ? 11.367 9.375 -7.043 1 98.38 203 VAL A O 1
ATOM 1621 N N . MET A 1 204 ? 13.555 9.586 -7.156 1 98.38 204 MET A N 1
ATOM 1622 C CA . MET A 1 204 ? 13.797 8.164 -7.379 1 98.38 204 MET A CA 1
ATOM 1623 C C . MET A 1 204 ? 14.523 7.539 -6.188 1 98.38 204 MET A C 1
ATOM 1625 O O . MET A 1 204 ? 15.523 8.07 -5.719 1 98.38 204 MET A O 1
ATOM 1629 N N . VAL A 1 205 ? 13.992 6.512 -5.684 1 98 205 VAL A N 1
ATOM 1630 C CA . VAL A 1 205 ? 14.633 5.758 -4.609 1 98 205 VAL A CA 1
ATOM 1631 C C . VAL A 1 205 ? 14.93 4.336 -5.082 1 98 205 VAL A C 1
ATOM 1633 O O . VAL A 1 205 ? 14.047 3.66 -5.625 1 98 205 VAL A O 1
ATOM 1636 N N . SER A 1 206 ? 16.125 3.91 -4.941 1 96.38 206 SER A N 1
ATOM 1637 C CA . SER A 1 206 ? 16.578 2.553 -5.242 1 96.38 206 SER A CA 1
ATOM 1638 C C . SER A 1 206 ? 16.875 1.775 -3.963 1 96.38 206 SER A C 1
ATOM 1640 O O . SER A 1 206 ? 17.453 2.318 -3.023 1 96.38 206 SER A O 1
ATOM 1642 N N . ARG A 1 207 ? 16.344 0.562 -3.949 1 94.5 207 ARG A N 1
ATOM 1643 C CA . ARG A 1 207 ? 16.594 -0.349 -2.838 1 94.5 207 ARG A CA 1
ATOM 1644 C C . ARG A 1 207 ? 16.125 0.249 -1.52 1 94.5 207 ARG A C 1
ATOM 1646 O O . ARG A 1 207 ? 16.859 0.276 -0.536 1 94.5 207 ARG A O 1
ATOM 1653 N N . ALA A 1 208 ? 14.898 0.79 -1.546 1 92.75 208 ALA A N 1
ATOM 1654 C CA . ALA A 1 208 ? 14.297 1.462 -0.401 1 92.75 208 ALA A CA 1
ATOM 1655 C C . ALA A 1 208 ? 14.281 0.556 0.826 1 92.75 208 ALA A C 1
ATOM 1657 O O . ALA A 1 208 ? 13.758 -0.558 0.779 1 92.75 208 ALA A O 1
ATOM 1658 N N . GLY A 1 209 ? 14.836 1.085 1.932 1 89.88 209 GLY A N 1
ATOM 1659 C CA . GLY A 1 209 ? 14.836 0.355 3.189 1 89.88 209 GLY A CA 1
ATOM 1660 C C . GLY A 1 209 ? 15.961 -0.654 3.293 1 89.88 209 GLY A C 1
ATOM 1661 O O . GLY A 1 209 ? 16.094 -1.34 4.309 1 89.88 209 GLY A O 1
ATOM 1662 N N . LEU A 1 210 ? 16.719 -0.76 2.254 1 91.12 210 LEU A N 1
ATOM 1663 C CA . LEU A 1 210 ? 17.844 -1.679 2.23 1 91.12 210 LEU A CA 1
ATOM 1664 C C . LEU A 1 210 ? 19.156 -0.934 2.477 1 91.12 210 LEU A C 1
ATOM 1666 O O . LEU A 1 210 ? 19.203 0.295 2.391 1 91.12 210 LEU A O 1
ATOM 1670 N N . PRO A 1 211 ? 20.219 -1.604 2.922 1 89.44 211 PRO A N 1
ATOM 1671 C CA . PRO A 1 211 ? 21.484 -0.958 3.291 1 89.44 211 PRO A CA 1
ATOM 1672 C C . PRO A 1 211 ? 22.078 -0.121 2.156 1 89.44 211 PRO A C 1
ATOM 1674 O O . PRO A 1 211 ? 22.734 0.888 2.41 1 89.44 211 PRO A O 1
ATOM 1677 N N . ASP A 1 212 ? 21.844 -0.416 0.855 1 91.88 212 ASP A N 1
ATOM 1678 C CA . ASP A 1 212 ? 22.422 0.302 -0.278 1 91.88 212 ASP A CA 1
ATOM 1679 C C . ASP A 1 212 ? 21.375 1.186 -0.955 1 91.88 212 ASP A C 1
ATOM 1681 O O . ASP A 1 212 ? 21.406 1.361 -2.176 1 91.88 212 ASP A O 1
ATOM 1685 N N . GLU A 1 213 ? 20.562 1.702 -0.093 1 94.19 213 GLU A N 1
ATOM 1686 C CA . GLU A 1 213 ? 19.516 2.604 -0.59 1 94.19 213 GLU A CA 1
ATOM 1687 C C . GLU A 1 213 ? 20.141 3.84 -1.244 1 94.19 213 GLU A C 1
ATOM 1689 O O . GLU A 1 213 ? 21.094 4.406 -0.729 1 94.19 213 GLU A O 1
ATOM 1694 N N . ILE A 1 214 ? 19.672 4.277 -2.406 1 95.69 214 ILE A N 1
ATOM 1695 C CA . ILE A 1 214 ? 20.062 5.496 -3.107 1 95.69 214 ILE A CA 1
ATOM 1696 C C . ILE A 1 214 ? 18.844 6.375 -3.34 1 95.69 214 ILE A C 1
ATOM 1698 O O . ILE A 1 214 ? 17.812 5.898 -3.809 1 95.69 214 ILE A O 1
ATOM 1702 N N . ILE A 1 215 ? 18.953 7.637 -2.941 1 97 215 ILE A N 1
ATOM 1703 C CA . ILE A 1 215 ? 17.891 8.609 -3.168 1 97 215 ILE A CA 1
ATOM 1704 C C . ILE A 1 215 ? 18.375 9.68 -4.148 1 97 215 ILE A C 1
ATOM 1706 O O . ILE A 1 215 ? 19.391 10.328 -3.918 1 97 215 ILE A O 1
ATOM 1710 N N . GLU A 1 216 ? 17.703 9.781 -5.242 1 97.56 216 GLU A N 1
ATOM 1711 C CA . GLU A 1 216 ? 17.953 10.82 -6.238 1 97.56 216 GLU A CA 1
ATOM 1712 C C . GLU A 1 216 ? 16.812 11.828 -6.293 1 97.56 216 GLU A C 1
ATOM 1714 O O . GLU A 1 216 ? 15.695 11.484 -6.672 1 97.56 216 GLU A O 1
ATOM 1719 N N . ARG A 1 217 ? 17.047 13.086 -5.961 1 96.81 217 ARG A N 1
ATOM 1720 C CA . ARG A 1 217 ? 15.984 14.086 -5.859 1 96.81 217 ARG A CA 1
ATOM 1721 C C . ARG A 1 217 ? 15.984 15.016 -7.066 1 96.81 217 ARG A C 1
ATOM 1723 O O . ARG A 1 217 ? 15.016 15.742 -7.301 1 96.81 217 ARG A O 1
ATOM 1730 N N . ASP A 1 218 ? 17.047 15.008 -7.855 1 97.06 218 ASP A N 1
ATOM 1731 C CA . ASP A 1 218 ? 17.125 15.828 -9.062 1 97.06 218 ASP A CA 1
ATOM 1732 C C . ASP A 1 218 ? 17.297 14.953 -10.305 1 97.06 218 ASP A C 1
ATOM 1734 O O . ASP A 1 218 ? 18.391 14.906 -10.883 1 97.06 218 ASP A O 1
ATOM 1738 N N . LEU A 1 219 ? 16.203 14.398 -10.703 1 97.75 219 LEU A N 1
ATOM 1739 C CA . LEU A 1 219 ? 16.25 13.484 -11.836 1 97.75 219 LEU A CA 1
ATOM 1740 C C . LEU A 1 219 ? 16.578 14.227 -13.125 1 97.75 219 LEU A C 1
ATOM 1742 O O . LEU A 1 219 ? 17.141 13.641 -14.055 1 97.75 219 LEU A O 1
ATOM 1746 N N . ASP A 1 220 ? 16.25 15.453 -13.094 1 97.12 220 ASP A N 1
ATOM 1747 C CA . ASP A 1 220 ? 16.469 16.25 -14.289 1 97.12 220 ASP A CA 1
ATOM 1748 C C . ASP A 1 220 ? 17.969 16.391 -14.602 1 97.12 220 ASP A C 1
ATOM 1750 O O . ASP A 1 220 ? 18.359 16.406 -15.766 1 97.12 220 ASP A O 1
ATOM 1754 N N . SER A 1 221 ? 18.797 16.406 -13.633 1 97.62 221 SER A N 1
ATOM 1755 C CA . SER A 1 221 ? 20.219 16.641 -13.789 1 97.62 221 SER A CA 1
ATOM 1756 C C . SER A 1 221 ? 20.984 15.344 -14.031 1 97.62 221 SER A C 1
ATOM 1758 O O . SER A 1 221 ? 22.156 15.359 -14.367 1 97.62 221 SER A O 1
ATOM 1760 N N . LEU A 1 222 ? 20.312 14.242 -13.836 1 97.31 222 LEU A N 1
ATOM 1761 C CA . LEU A 1 222 ? 20.984 12.969 -14.086 1 97.31 222 LEU A CA 1
ATOM 1762 C C . LEU A 1 222 ? 21.219 12.766 -15.578 1 97.31 222 LEU A C 1
ATOM 1764 O O . LEU A 1 222 ? 20.375 13.109 -16.406 1 97.31 222 LEU A O 1
ATOM 1768 N N . PRO A 1 223 ? 22.359 12.203 -15.891 1 97.44 223 PRO A N 1
ATOM 1769 C CA . PRO A 1 223 ? 22.547 11.898 -17.312 1 97.44 223 PRO A CA 1
ATOM 1770 C C . PRO A 1 223 ? 21.562 10.867 -17.844 1 97.44 223 PRO A C 1
ATOM 1772 O O . PRO A 1 223 ? 21.125 9.984 -17.094 1 97.44 223 PRO A O 1
ATOM 1775 N N . SER A 1 224 ? 21.25 10.945 -19.109 1 94.94 224 SER A N 1
ATOM 1776 C CA . SER A 1 224 ? 20.25 10.078 -19.719 1 94.94 224 SER A CA 1
ATOM 1777 C C . SER A 1 224 ? 20.672 8.617 -19.672 1 94.94 224 SER A C 1
ATOM 1779 O O . SER A 1 224 ? 19.828 7.719 -19.734 1 94.94 224 SER A O 1
ATOM 1781 N N . ASP A 1 225 ? 21.969 8.383 -19.594 1 95.88 225 ASP A N 1
ATOM 1782 C CA . ASP A 1 225 ? 22.453 7.008 -19.594 1 95.88 225 ASP A CA 1
ATOM 1783 C C . ASP A 1 225 ? 22.625 6.492 -18.156 1 95.88 225 ASP A C 1
ATOM 1785 O O . ASP A 1 225 ? 23.281 5.461 -17.953 1 95.88 225 ASP A O 1
ATOM 1789 N N . TYR A 1 226 ? 22.078 7.312 -17.25 1 95.94 226 TYR A N 1
ATOM 1790 C CA . TYR A 1 226 ? 22.078 6.816 -15.883 1 95.94 226 TYR A CA 1
ATOM 1791 C C . TYR A 1 226 ? 21.406 5.449 -15.797 1 95.94 226 TYR A C 1
ATOM 1793 O O . TYR A 1 226 ? 20.375 5.215 -16.438 1 95.94 226 TYR A O 1
ATOM 1801 N N . ARG A 1 227 ? 22 4.543 -15.094 1 94.31 227 ARG A N 1
ATOM 1802 C CA . ARG A 1 227 ? 21.469 3.199 -14.922 1 94.31 227 ARG A CA 1
ATOM 1803 C C . ARG A 1 227 ? 21.078 2.951 -13.469 1 94.31 227 ARG A C 1
ATOM 1805 O O . ARG A 1 227 ? 21.906 2.57 -12.648 1 94.31 227 ARG A O 1
ATOM 1812 N N . PRO A 1 228 ? 19.797 3.168 -13.164 1 94.81 228 PRO A N 1
ATOM 1813 C CA . PRO A 1 228 ? 19.391 2.898 -11.781 1 94.81 228 PRO A CA 1
ATOM 1814 C C . PRO A 1 228 ? 19.453 1.414 -11.43 1 94.81 228 PRO A C 1
ATOM 1816 O O . PRO A 1 228 ? 19.5 0.564 -12.32 1 94.81 228 PRO A O 1
ATOM 1819 N N . ASN A 1 229 ? 19.484 1.163 -10.164 1 91.62 229 ASN A N 1
ATOM 1820 C CA . ASN A 1 229 ? 19.375 -0.207 -9.672 1 91.62 229 ASN A CA 1
ATOM 1821 C C . ASN A 1 229 ? 18.062 -0.851 -10.102 1 91.62 229 ASN A C 1
ATOM 1823 O O . ASN A 1 229 ? 17.094 -0.152 -10.398 1 91.62 229 ASN A O 1
ATOM 1827 N N . TYR A 1 230 ? 18.016 -2.162 -10.133 1 88.12 230 TYR A N 1
ATOM 1828 C CA . TYR A 1 230 ? 16.859 -2.941 -10.547 1 88.12 230 TYR A CA 1
ATOM 1829 C C . TYR A 1 230 ? 15.633 -2.592 -9.703 1 88.12 230 TYR A C 1
ATOM 1831 O O . TYR A 1 230 ? 14.516 -2.531 -10.211 1 88.12 230 TYR A O 1
ATOM 1839 N N . LEU A 1 231 ? 15.867 -2.32 -8.445 1 92.94 231 LEU A N 1
ATOM 1840 C CA . LEU A 1 231 ? 14.789 -1.989 -7.523 1 92.94 231 LEU A CA 1
ATOM 1841 C C . LEU A 1 231 ? 14.648 -0.478 -7.371 1 92.94 231 LEU A C 1
ATOM 1843 O O . LEU A 1 231 ? 14.938 0.073 -6.305 1 92.94 231 LEU A O 1
ATOM 1847 N N . SER A 1 232 ? 14.297 0.172 -8.461 1 97 232 SER A N 1
ATOM 1848 C CA . SER A 1 232 ? 14.156 1.624 -8.461 1 97 232 SER A CA 1
ATOM 1849 C C . SER A 1 232 ? 12.711 2.037 -8.734 1 97 232 SER A C 1
ATOM 1851 O O . SER A 1 232 ? 12.062 1.488 -9.625 1 97 232 SER A O 1
ATOM 1853 N N . THR A 1 233 ? 12.227 2.943 -7.914 1 98.38 233 THR A N 1
ATOM 1854 C CA . THR A 1 233 ? 10.883 3.494 -8.031 1 98.38 233 THR A CA 1
ATOM 1855 C C . THR A 1 233 ? 10.914 5.02 -8.008 1 98.38 233 THR A C 1
ATOM 1857 O O . THR A 1 233 ? 11.656 5.617 -7.223 1 98.38 233 THR A O 1
ATOM 1860 N N . ILE A 1 234 ? 10.164 5.645 -8.914 1 98.69 234 ILE A N 1
ATOM 1861 C CA . ILE A 1 234 ? 10.031 7.098 -8.953 1 98.69 234 ILE A CA 1
ATOM 1862 C C . ILE A 1 234 ? 8.664 7.504 -8.422 1 98.69 234 ILE A C 1
ATOM 1864 O O . ILE A 1 234 ? 7.648 6.895 -8.766 1 98.69 234 ILE A O 1
ATOM 1868 N N . ILE A 1 235 ? 8.617 8.43 -7.465 1 98.75 235 ILE A N 1
ATOM 1869 C CA . ILE A 1 235 ? 7.418 9.188 -7.137 1 98.75 235 ILE A CA 1
ATOM 1870 C C . ILE A 1 235 ? 7.508 10.594 -7.73 1 98.75 235 ILE A C 1
ATOM 1872 O O . ILE A 1 235 ? 8.492 11.297 -7.512 1 98.75 235 ILE A O 1
ATOM 1876 N N . ALA A 1 236 ? 6.504 10.953 -8.562 1 98.69 236 ALA A N 1
ATOM 1877 C CA . ALA A 1 236 ? 6.512 12.242 -9.25 1 98.69 236 ALA A CA 1
ATOM 1878 C C . ALA A 1 236 ? 5.176 12.961 -9.078 1 98.69 236 ALA A C 1
ATOM 1880 O O . ALA A 1 236 ? 4.117 12.328 -9.117 1 98.69 236 ALA A O 1
ATOM 1881 N N . LYS A 1 237 ? 5.219 14.188 -8.867 1 97.88 237 LYS A N 1
ATOM 1882 C CA . LYS A 1 237 ? 4.023 15.016 -8.734 1 97.88 237 LYS A CA 1
ATOM 1883 C C . LYS A 1 237 ? 4.004 16.125 -9.789 1 97.88 237 LYS A C 1
ATOM 1885 O O . LYS A 1 237 ? 5.039 16.719 -10.086 1 97.88 237 LYS A O 1
ATOM 1890 N N . ARG A 1 238 ? 2.822 16.359 -10.305 1 95.5 238 ARG A N 1
ATOM 1891 C CA . ARG A 1 238 ? 2.697 17.375 -11.352 1 95.5 238 ARG A CA 1
ATOM 1892 C C . ARG A 1 238 ? 2.768 18.781 -10.758 1 95.5 238 ARG A C 1
ATOM 1894 O O . ARG A 1 238 ? 2.123 19.062 -9.75 1 95.5 238 ARG A O 1
ATOM 1901 N N . GLY A 1 239 ? 3.74 19.469 -11.195 1 82.56 239 GLY A N 1
ATOM 1902 C CA . GLY A 1 239 ? 3.912 20.844 -10.773 1 82.56 239 GLY A CA 1
ATOM 1903 C C . GLY A 1 239 ? 3.078 21.828 -11.578 1 82.56 239 GLY A C 1
ATOM 1904 O O . GLY A 1 239 ? 2.555 21.469 -12.641 1 82.56 239 GLY A O 1
ATOM 1905 N N . ASN A 1 240 ? 2.672 22.969 -10.922 1 61.56 240 ASN A N 1
ATOM 1906 C CA . ASN A 1 240 ? 2.107 24.078 -11.68 1 61.56 240 ASN A CA 1
ATOM 1907 C C . ASN A 1 240 ? 3.135 24.688 -12.641 1 61.56 240 ASN A C 1
ATOM 1909 O O . ASN A 1 240 ? 4.34 24.609 -12.391 1 61.56 240 ASN A O 1
ATOM 1913 N N . MET B 1 1 ? 21.734 27.531 37.938 1 33.84 1 MET B N 1
ATOM 1914 C CA . MET B 1 1 ? 20.844 26.391 37.719 1 33.84 1 MET B CA 1
ATOM 1915 C C . MET B 1 1 ? 20.781 26.031 36.219 1 33.84 1 MET B C 1
ATOM 1917 O O . MET B 1 1 ? 20.406 26.844 35.406 1 33.84 1 MET B O 1
ATOM 1921 N N . ARG B 1 2 ? 21.609 25.141 35.781 1 44.53 2 ARG B N 1
ATOM 1922 C CA . ARG B 1 2 ? 21.719 24.75 34.375 1 44.53 2 ARG B CA 1
ATOM 1923 C C . ARG B 1 2 ? 20.359 24.359 33.812 1 44.53 2 ARG B C 1
ATOM 1925 O O . ARG B 1 2 ? 19.656 23.516 34.375 1 44.53 2 ARG B O 1
ATOM 1932 N N . ARG B 1 3 ? 19.578 25.266 33.25 1 44.81 3 ARG B N 1
ATOM 1933 C CA . ARG B 1 3 ? 18.328 24.922 32.594 1 44.81 3 ARG B CA 1
ATOM 1934 C C . ARG B 1 3 ? 18.453 23.594 31.844 1 44.81 3 ARG B C 1
ATOM 1936 O O . ARG B 1 3 ? 19.203 23.5 30.875 1 44.81 3 ARG B O 1
ATOM 1943 N N . ILE B 1 4 ? 18.234 22.516 32.344 1 50.81 4 ILE B N 1
ATOM 1944 C CA . ILE B 1 4 ? 18.312 21.203 31.688 1 50.81 4 ILE B CA 1
ATOM 1945 C C . ILE B 1 4 ? 17.391 21.172 30.484 1 50.81 4 ILE B C 1
ATOM 1947 O O . ILE B 1 4 ? 16.156 21.266 30.625 1 50.81 4 ILE B O 1
ATOM 1951 N N . VAL B 1 5 ? 17.828 21.719 29.406 1 57.19 5 VAL B N 1
ATOM 1952 C CA . VAL B 1 5 ? 17.047 21.734 28.188 1 57.19 5 VAL B CA 1
ATOM 1953 C C . VAL B 1 5 ? 16.562 20.312 27.875 1 57.19 5 VAL B C 1
ATOM 1955 O O . VAL B 1 5 ? 17.359 19.406 27.625 1 57.19 5 VAL B O 1
ATOM 1958 N N . MET B 1 6 ? 15.414 19.922 28.375 1 71.75 6 MET B N 1
ATOM 1959 C CA . MET B 1 6 ? 14.852 18.594 28.109 1 71.75 6 MET B CA 1
ATOM 1960 C C . MET B 1 6 ? 14.742 18.344 26.609 1 71.75 6 MET B C 1
ATOM 1962 O O . MET B 1 6 ? 14.398 19.25 25.844 1 71.75 6 MET B O 1
ATOM 1966 N N . SER B 1 7 ? 15.258 17.234 26.109 1 88.69 7 SER B N 1
ATOM 1967 C CA . SER B 1 7 ? 15.18 16.844 24.703 1 88.69 7 SER B CA 1
ATOM 1968 C C . SER B 1 7 ? 13.734 16.812 24.219 1 88.69 7 SER B C 1
ATOM 1970 O O . SER B 1 7 ? 12.844 16.406 24.969 1 88.69 7 SER B O 1
ATOM 1972 N N . LYS B 1 8 ? 13.359 17.547 23.188 1 95.75 8 LYS B N 1
ATOM 1973 C CA . LYS B 1 8 ? 12.023 17.578 22.609 1 95.75 8 LYS B CA 1
ATOM 1974 C C . LYS B 1 8 ? 11.555 16.188 22.234 1 95.75 8 LYS B C 1
ATOM 1976 O O . LYS B 1 8 ? 12.375 15.297 21.953 1 95.75 8 LYS B O 1
ATOM 1981 N N . GLY B 1 9 ? 10.25 15.945 22.359 1 97.62 9 GLY B N 1
ATOM 1982 C CA . GLY B 1 9 ? 9.672 14.688 21.906 1 97.62 9 GLY B CA 1
ATOM 1983 C C . GLY B 1 9 ? 9.641 14.531 20.406 1 97.62 9 GLY B C 1
ATOM 1984 O O . GLY B 1 9 ? 10.141 15.398 19.688 1 97.62 9 GLY B O 1
ATOM 1985 N N . LYS B 1 10 ? 9.172 13.406 20.016 1 97.81 10 LYS B N 1
ATOM 1986 C CA . LYS B 1 10 ? 9.047 13.086 18.594 1 97.81 10 LYS B CA 1
ATOM 1987 C C . LYS B 1 10 ? 7.59 12.812 18.219 1 97.81 10 LYS B C 1
ATOM 1989 O O . LYS B 1 10 ? 6.809 12.336 19.047 1 97.81 10 LYS B O 1
ATOM 1994 N N . LEU B 1 11 ? 7.227 13.211 17.016 1 97.94 11 LEU B N 1
ATOM 1995 C CA . LEU B 1 11 ? 5.926 12.852 16.469 1 97.94 11 LEU B CA 1
ATOM 1996 C C . LEU B 1 11 ? 6.059 11.688 15.484 1 97.94 11 LEU B C 1
ATOM 1998 O O . LEU B 1 11 ? 6.871 11.75 14.562 1 97.94 11 LEU B O 1
ATOM 2002 N N . TYR B 1 12 ? 5.258 10.695 15.734 1 98.38 12 TYR B N 1
ATOM 2003 C CA . TYR B 1 12 ? 5.152 9.578 14.805 1 98.38 12 TYR B CA 1
ATOM 2004 C C . TYR B 1 12 ? 3.797 9.57 14.109 1 98.38 12 TYR B C 1
ATOM 2006 O O . TYR B 1 12 ? 2.756 9.586 14.766 1 98.38 12 TYR B O 1
ATOM 2014 N N . GLY B 1 13 ? 3.795 9.68 12.812 1 97.94 13 GLY B N 1
ATOM 2015 C CA . GLY B 1 13 ? 2.607 9.359 12.031 1 97.94 13 GLY B CA 1
ATOM 2016 C C . GLY B 1 13 ? 2.543 7.906 11.609 1 97.94 13 GLY B C 1
ATOM 2017 O O . GLY B 1 13 ? 3.434 7.422 10.914 1 97.94 13 GLY B O 1
ATOM 2018 N N . ILE B 1 14 ? 1.482 7.195 12.023 1 98.5 14 ILE B N 1
ATOM 2019 C CA . ILE B 1 14 ? 1.465 5.746 11.836 1 98.5 14 ILE B CA 1
ATOM 2020 C C . ILE B 1 14 ? 0.196 5.336 11.094 1 98.5 14 ILE B C 1
ATOM 2022 O O . ILE B 1 14 ? -0.914 5.676 11.516 1 98.5 14 ILE B O 1
ATOM 2026 N N . GLY B 1 15 ? 0.38 4.625 9.961 1 98.31 15 GLY B N 1
ATOM 2027 C CA . GLY B 1 15 ? -0.741 3.945 9.328 1 98.31 15 GLY B CA 1
ATOM 2028 C C . GLY B 1 15 ? -1.11 2.645 10.016 1 98.31 15 GLY B C 1
ATOM 2029 O O . GLY B 1 15 ? -0.274 1.749 10.156 1 98.31 15 GLY B O 1
ATOM 2030 N N . VAL B 1 16 ? -2.383 2.484 10.344 1 98.12 16 VAL B N 1
ATOM 2031 C CA . VAL B 1 16 ? -2.781 1.318 11.125 1 98.12 16 VAL B CA 1
ATOM 2032 C C . VAL B 1 16 ? -3.383 0.259 10.203 1 98.12 16 VAL B C 1
ATOM 2034 O O . VAL B 1 16 ? -3.779 -0.815 10.656 1 98.12 16 VAL B O 1
ATOM 2037 N N . GLY B 1 17 ? -3.455 0.547 8.898 1 97.94 17 GLY B N 1
ATOM 2038 C CA . GLY B 1 17 ? -4.082 -0.376 7.965 1 97.94 17 GLY B CA 1
ATOM 2039 C C . GLY B 1 17 ? -5.59 -0.209 7.883 1 97.94 17 GLY B C 1
ATOM 2040 O O . GLY B 1 17 ? -6.145 0.75 8.422 1 97.94 17 GLY B O 1
ATOM 2041 N N . PRO B 1 18 ? -6.207 -1.164 7.23 1 97.25 18 PRO B N 1
ATOM 2042 C CA . PRO B 1 18 ? -7.617 -0.949 6.891 1 97.25 18 PRO B CA 1
ATOM 2043 C C . PRO B 1 18 ? -8.562 -1.421 7.992 1 97.25 18 PRO B C 1
ATOM 2045 O O . PRO B 1 18 ? -9.734 -1.029 8.008 1 97.25 18 PRO B O 1
ATOM 2048 N N . GLY B 1 19 ? -8.148 -2.279 8.883 1 96.56 19 GLY B N 1
ATOM 2049 C CA . GLY B 1 19 ? -9.117 -2.775 9.852 1 96.56 19 GLY B CA 1
ATOM 2050 C C . GLY B 1 19 ? -8.531 -3.805 10.805 1 96.56 19 GLY B C 1
ATOM 2051 O O . GLY B 1 19 ? -8.508 -3.59 12.016 1 96.56 19 GLY B O 1
ATOM 2052 N N . ASP B 1 20 ? -7.977 -4.906 10.305 1 97.31 20 ASP B N 1
ATOM 2053 C CA . ASP B 1 20 ? -7.371 -5.988 11.078 1 97.31 20 ASP B CA 1
ATOM 2054 C C . ASP B 1 20 ? -6.141 -5.496 11.844 1 97.31 20 ASP B C 1
ATOM 2056 O O . ASP B 1 20 ? -5.141 -5.113 11.234 1 97.31 20 ASP B O 1
ATOM 2060 N N . SER B 1 21 ? -6.195 -5.555 13.133 1 98.38 21 SER B N 1
ATOM 2061 C CA . SER B 1 21 ? -5.109 -5.07 13.977 1 98.38 21 SER B CA 1
ATOM 2062 C C . SER B 1 21 ? -3.809 -5.805 13.688 1 98.38 21 SER B C 1
ATOM 2064 O O . SER B 1 21 ? -2.721 -5.262 13.898 1 98.38 21 SER B O 1
ATOM 2066 N N . LYS B 1 22 ? -3.893 -6.914 13.156 1 98.62 22 LYS B N 1
ATOM 2067 C CA . LYS B 1 22 ? -2.693 -7.703 12.891 1 98.62 22 LYS B CA 1
ATOM 2068 C C . LYS B 1 22 ? -2.02 -7.258 11.594 1 98.62 22 LYS B C 1
ATOM 2070 O O . LYS B 1 22 ? -0.935 -7.738 11.258 1 98.62 22 LYS B O 1
ATOM 2075 N N . LEU B 1 23 ? -2.66 -6.309 10.914 1 98.81 23 LEU B N 1
ATOM 2076 C CA . LEU B 1 23 ? -2.029 -5.789 9.711 1 98.81 23 LEU B CA 1
ATOM 2077 C C . LEU B 1 23 ? -1.159 -4.578 10.023 1 98.81 23 LEU B C 1
ATOM 2079 O O . LEU B 1 23 ? -0.527 -4.008 9.133 1 98.81 23 LEU B O 1
ATOM 2083 N N . LEU B 1 24 ? -1.095 -4.184 11.297 1 98.94 24 LEU B N 1
ATOM 2084 C CA . LEU B 1 24 ? -0.065 -3.221 11.68 1 98.94 24 LEU B CA 1
ATOM 2085 C C . LEU B 1 24 ? 1.327 -3.824 11.516 1 98.94 24 LEU B C 1
ATOM 2087 O O . LEU B 1 24 ? 1.519 -5.023 11.742 1 98.94 24 LEU B O 1
ATOM 2091 N N . THR B 1 25 ? 2.297 -3.008 11.125 1 98.94 25 THR B N 1
ATOM 2092 C CA . THR B 1 25 ? 3.678 -3.469 11.008 1 98.94 25 THR B CA 1
ATOM 2093 C C . THR B 1 25 ? 4.301 -3.654 12.391 1 98.94 25 THR B C 1
ATOM 2095 O O . THR B 1 25 ? 3.842 -3.061 13.367 1 98.94 25 THR B O 1
ATOM 2098 N N . VAL B 1 26 ? 5.316 -4.387 12.453 1 98.94 26 VAL B N 1
ATOM 2099 C CA . VAL B 1 26 ? 6.074 -4.574 13.688 1 98.94 26 VAL B CA 1
ATOM 2100 C C . VAL B 1 26 ? 6.594 -3.227 14.18 1 98.94 26 VAL B C 1
ATOM 2102 O O . VAL B 1 26 ? 6.492 -2.914 15.367 1 98.94 26 VAL B O 1
ATOM 2105 N N . LYS B 1 27 ? 7.086 -2.434 13.258 1 98.88 27 LYS B N 1
ATOM 2106 C CA . LYS B 1 27 ? 7.598 -1.108 13.602 1 98.88 27 LYS B CA 1
ATOM 2107 C C . LYS B 1 27 ? 6.504 -0.243 14.219 1 98.88 27 LYS B C 1
ATOM 2109 O O . LYS B 1 27 ? 6.742 0.458 15.203 1 98.88 27 LYS B O 1
ATOM 2114 N N . ALA B 1 28 ? 5.324 -0.29 13.633 1 98.94 28 ALA B N 1
ATOM 2115 C CA . ALA B 1 28 ? 4.191 0.463 14.156 1 98.94 28 ALA B CA 1
ATOM 2116 C C . ALA B 1 28 ? 3.852 0.021 15.578 1 98.94 28 ALA B C 1
ATOM 2118 O O . ALA B 1 28 ? 3.693 0.854 16.469 1 98.94 28 ALA B O 1
ATOM 2119 N N . VAL B 1 29 ? 3.756 -1.264 15.766 1 98.88 29 VAL B N 1
ATOM 2120 C CA . VAL B 1 29 ? 3.379 -1.823 17.062 1 98.88 29 VAL B CA 1
ATOM 2121 C C . VAL B 1 29 ? 4.406 -1.422 18.109 1 98.88 29 VAL B C 1
ATOM 2123 O O . VAL B 1 29 ? 4.043 -0.953 19.203 1 98.88 29 VAL B O 1
ATOM 2126 N N . GLU B 1 30 ? 5.664 -1.57 17.812 1 98.88 30 GLU B N 1
ATOM 2127 C CA . GLU B 1 30 ? 6.719 -1.195 18.75 1 98.88 30 GLU B CA 1
ATOM 2128 C C . GLU B 1 30 ? 6.641 0.285 19.109 1 98.88 30 GLU B C 1
ATOM 2130 O O . GLU B 1 30 ? 6.793 0.655 20.281 1 98.88 30 GLU B O 1
ATOM 2135 N N . THR B 1 31 ? 6.402 1.105 18.125 1 98.81 31 THR B N 1
ATOM 2136 C CA . THR B 1 31 ? 6.332 2.547 18.328 1 98.81 31 THR B CA 1
ATOM 2137 C C . THR B 1 31 ? 5.109 2.914 19.172 1 98.81 31 THR B C 1
ATOM 2139 O O . THR B 1 31 ? 5.211 3.717 20.094 1 98.81 31 THR B O 1
ATOM 2142 N N . ILE B 1 32 ? 3.992 2.293 18.891 1 98.75 32 ILE B N 1
ATOM 2143 C CA . ILE B 1 32 ? 2.75 2.557 19.609 1 98.75 32 ILE B CA 1
ATOM 2144 C C . ILE B 1 32 ? 2.908 2.162 21.062 1 98.75 32 ILE B C 1
ATOM 2146 O O . ILE B 1 32 ? 2.498 2.904 21.969 1 98.75 32 ILE B O 1
ATOM 2150 N N . ARG B 1 33 ? 3.516 1.056 21.328 1 98.69 33 ARG B N 1
ATOM 2151 C CA . ARG B 1 33 ? 3.695 0.545 22.688 1 98.69 33 ARG B CA 1
ATOM 2152 C C . ARG B 1 33 ? 4.531 1.503 23.531 1 98.69 33 ARG B C 1
ATOM 2154 O O . ARG B 1 33 ? 4.367 1.577 24.75 1 98.69 33 ARG B O 1
ATOM 2161 N N . ASN B 1 34 ? 5.355 2.285 22.906 1 98.25 34 ASN B N 1
ATOM 2162 C CA . ASN B 1 34 ? 6.297 3.141 23.625 1 98.25 34 ASN B CA 1
ATOM 2163 C C . ASN B 1 34 ? 5.852 4.598 23.609 1 98.25 34 ASN B C 1
ATOM 2165 O O . ASN B 1 34 ? 6.566 5.477 24.109 1 98.25 34 ASN B O 1
ATOM 2169 N N . ALA B 1 35 ? 4.746 4.879 23.062 1 98.38 35 ALA B N 1
ATOM 2170 C CA . ALA B 1 35 ? 4.254 6.25 22.953 1 98.38 35 ALA B CA 1
ATOM 2171 C C . ALA B 1 35 ? 3.836 6.793 24.312 1 98.38 35 ALA B C 1
ATOM 2173 O O . ALA B 1 35 ? 3.248 6.074 25.125 1 98.38 35 ALA B O 1
ATOM 2174 N N . ASP B 1 36 ? 4.129 8.078 24.531 1 98.44 36 ASP B N 1
ATOM 2175 C CA . ASP B 1 36 ? 3.613 8.766 25.703 1 98.44 36 ASP B CA 1
ATOM 2176 C C . ASP B 1 36 ? 2.16 9.188 25.5 1 98.44 36 ASP B C 1
ATOM 2178 O O . ASP B 1 36 ? 1.377 9.219 26.453 1 98.44 36 ASP B O 1
ATOM 2182 N N . MET B 1 37 ? 1.847 9.555 24.266 1 98.19 37 MET B N 1
ATOM 2183 C CA . MET B 1 37 ? 0.514 10.062 23.953 1 98.19 37 MET B CA 1
ATOM 2184 C C . MET B 1 37 ? 0.064 9.586 22.578 1 98.19 37 MET B C 1
ATOM 2186 O O . MET B 1 37 ? 0.859 9.555 21.625 1 98.19 37 MET B O 1
ATOM 2190 N N . ILE B 1 38 ? -1.21 9.242 22.5 1 97.88 38 ILE B N 1
ATOM 2191 C CA . ILE B 1 38 ? -1.844 8.844 21.25 1 97.88 38 ILE B CA 1
ATOM 2192 C C . ILE B 1 38 ? -2.818 9.922 20.797 1 97.88 38 ILE B C 1
ATOM 2194 O O . ILE B 1 38 ? -3.785 10.234 21.484 1 97.88 38 ILE B O 1
ATOM 2198 N N . ILE B 1 39 ? -2.506 10.453 19.625 1 94.94 39 ILE B N 1
ATOM 2199 C CA . ILE B 1 39 ? -3.396 11.422 19 1 94.94 39 ILE B CA 1
ATOM 2200 C C . ILE B 1 39 ? -4.445 10.703 18.156 1 94.94 39 ILE B C 1
ATOM 2202 O O . ILE B 1 39 ? -4.105 9.898 17.281 1 94.94 39 ILE B O 1
ATOM 2206 N N . THR B 1 40 ? -5.68 10.984 18.453 1 87.88 40 THR B N 1
ATOM 2207 C CA . THR B 1 40 ? -6.766 10.406 17.656 1 87.88 40 THR B CA 1
ATOM 2208 C C . THR B 1 40 ? -7.613 11.508 17.031 1 87.88 40 THR B C 1
ATOM 2210 O O . THR B 1 40 ? -8.195 12.336 17.734 1 87.88 40 THR B O 1
ATOM 2213 N N . PRO B 1 41 ? -7.598 11.406 15.648 1 80.56 41 PRO B N 1
ATOM 2214 C CA . PRO B 1 41 ? -8.469 12.391 15 1 80.56 41 PRO B CA 1
ATOM 2215 C C . PRO B 1 41 ? -9.945 12.148 15.273 1 80.56 41 PRO B C 1
ATOM 2217 O O . PRO B 1 41 ? -10.383 10.992 15.344 1 80.56 41 PRO B O 1
ATOM 2220 N N . LYS B 1 42 ? -10.602 13.148 15.633 1 75.88 42 LYS B N 1
ATOM 2221 C CA . LYS B 1 42 ? -12.055 13.141 15.805 1 75.88 42 LYS B CA 1
ATOM 2222 C C . LYS B 1 42 ? -12.727 14.117 14.852 1 75.88 42 LYS B C 1
ATOM 2224 O O . LYS B 1 42 ? -12.102 15.062 14.375 1 75.88 42 LYS B O 1
ATOM 2229 N N . THR B 1 43 ? -13.828 13.547 14.25 1 64.38 43 THR B N 1
ATOM 2230 C CA . THR B 1 43 ? -14.656 14.547 13.594 1 64.38 43 THR B CA 1
ATOM 2231 C C . THR B 1 43 ? -15.656 15.156 14.578 1 64.38 43 THR B C 1
ATOM 2233 O O . THR B 1 43 ? -15.875 14.617 15.656 1 64.38 43 THR B O 1
ATOM 2236 N N . GLU B 1 44 ? -16.203 16.359 14.297 1 56.47 44 GLU B N 1
ATOM 2237 C CA . GLU B 1 44 ? -17.172 17.016 15.172 1 56.47 44 GLU B CA 1
ATOM 2238 C C . GLU B 1 44 ? -18.312 16.062 15.516 1 56.47 44 GLU B C 1
ATOM 2240 O O . GLU B 1 44 ? -18.938 16.188 16.578 1 56.47 44 GLU B O 1
ATOM 2245 N N . LYS B 1 45 ? -18.703 15.039 14.641 1 54.03 45 LYS B N 1
ATOM 2246 C CA . LYS B 1 45 ? -19.906 14.227 14.797 1 54.03 45 LYS B CA 1
ATOM 2247 C C . LYS B 1 45 ? -19.562 12.82 15.281 1 54.03 45 LYS B C 1
ATOM 2249 O O . LYS B 1 45 ? -20.453 12.07 15.688 1 54.03 45 LYS B O 1
ATOM 2254 N N . LYS B 1 46 ? -18.359 12.602 15.172 1 60.09 46 LYS B N 1
ATOM 2255 C CA . LYS B 1 46 ? -18.156 11.188 15.492 1 60.09 46 LYS B CA 1
ATOM 2256 C C . LYS B 1 46 ? -17.156 11.023 16.625 1 60.09 46 LYS B C 1
ATOM 2258 O O . LYS B 1 46 ? -16.094 11.648 16.609 1 60.09 46 LYS B O 1
ATOM 2263 N N . GLU B 1 47 ? -17.531 10.367 17.656 1 57.12 47 GLU B N 1
ATOM 2264 C CA . GLU B 1 47 ? -16.734 10.172 18.859 1 57.12 47 GLU B CA 1
ATOM 2265 C C . GLU B 1 47 ? -15.711 9.062 18.672 1 57.12 47 GLU B C 1
ATOM 2267 O O . GLU B 1 47 ? -14.68 9.039 19.359 1 57.12 47 GLU B O 1
ATOM 2272 N N . ASP B 1 48 ? -15.914 8.219 17.672 1 74.56 48 ASP B N 1
ATOM 2273 C CA . ASP B 1 48 ? -15.062 7.039 17.719 1 74.56 48 ASP B CA 1
ATOM 2274 C C . ASP B 1 48 ? -14.109 7 16.531 1 74.56 48 ASP B C 1
ATOM 2276 O O . ASP B 1 48 ? -14.477 7.391 15.422 1 74.56 48 ASP B O 1
ATOM 2280 N N . SER B 1 49 ? -12.844 6.844 16.875 1 87.19 49 SER B N 1
ATOM 2281 C CA . SER B 1 49 ? -11.789 6.742 15.867 1 87.19 49 SER B CA 1
ATOM 2282 C C . SER B 1 49 ? -11.539 5.289 15.477 1 87.19 49 SER B C 1
ATOM 2284 O O . SER B 1 49 ? -11.078 4.492 16.297 1 87.19 49 SER B O 1
ATOM 2286 N N . VAL B 1 50 ? -11.852 4.98 14.195 1 91 50 VAL B N 1
ATOM 2287 C CA . VAL B 1 50 ? -11.609 3.637 13.672 1 91 50 VAL B CA 1
ATOM 2288 C C . VAL B 1 50 ? -10.133 3.287 13.812 1 91 50 VAL B C 1
ATOM 2290 O O . VAL B 1 50 ? -9.789 2.17 14.211 1 91 50 VAL B O 1
ATOM 2293 N N . ALA B 1 51 ? -9.266 4.293 13.578 1 94.31 51 ALA B N 1
ATOM 2294 C CA . ALA B 1 51 ? -7.828 4.074 13.688 1 94.31 51 ALA B CA 1
ATOM 2295 C C . ALA B 1 51 ? -7.438 3.715 15.117 1 94.31 51 ALA B C 1
ATOM 2297 O O . ALA B 1 51 ? -6.633 2.809 15.344 1 94.31 51 ALA B O 1
ATOM 2298 N N . TYR B 1 52 ? -8.008 4.41 16.047 1 94.88 52 TYR B N 1
ATOM 2299 C CA . TYR B 1 52 ? -7.742 4.129 17.453 1 94.88 52 TYR B CA 1
ATOM 2300 C C . TYR B 1 52 ? -8.156 2.703 17.797 1 94.88 52 TYR B C 1
ATOM 2302 O O . TYR B 1 52 ? -7.383 1.967 18.422 1 94.88 52 TYR B O 1
ATOM 2310 N N . HIS B 1 53 ? -9.344 2.307 17.375 1 94 53 HIS B N 1
ATOM 2311 C CA . HIS B 1 53 ? -9.859 0.979 17.688 1 94 53 HIS B CA 1
ATOM 2312 C C . HIS B 1 53 ? -8.953 -0.11 17.125 1 94 53 HIS B C 1
ATOM 2314 O O . HIS B 1 53 ? -8.688 -1.114 17.797 1 94 53 HIS B O 1
ATOM 2320 N N . ILE B 1 54 ? -8.469 0.066 15.984 1 96.38 54 ILE B N 1
ATOM 2321 C CA . ILE B 1 54 ? -7.594 -0.907 15.336 1 96.38 54 ILE B CA 1
ATOM 2322 C C . ILE B 1 54 ? -6.289 -1.032 16.125 1 96.38 54 ILE B C 1
ATOM 2324 O O . ILE B 1 54 ? -5.754 -2.133 16.281 1 96.38 54 ILE B O 1
ATOM 2328 N N . ALA B 1 55 ? -5.812 0.055 16.656 1 97.69 55 ALA B N 1
ATOM 2329 C CA . ALA B 1 55 ? -4.508 0.082 17.312 1 97.69 55 ALA B CA 1
ATOM 2330 C C . ALA B 1 55 ? -4.633 -0.292 18.781 1 97.69 55 ALA B C 1
ATOM 2332 O O . ALA B 1 55 ? -3.629 -0.56 19.453 1 97.69 55 ALA B O 1
ATOM 2333 N N . THR B 1 56 ? -5.777 -0.358 19.328 1 97 56 THR B N 1
ATOM 2334 C CA . THR B 1 56 ? -6.059 -0.435 20.766 1 97 56 THR B CA 1
ATOM 2335 C C . THR B 1 56 ? -5.312 -1.604 21.406 1 97 56 THR B C 1
ATOM 2337 O O . THR B 1 56 ? -4.746 -1.47 22.484 1 97 56 THR B O 1
ATOM 2340 N N . PRO B 1 57 ? -5.203 -2.771 20.734 1 98.25 57 PRO B N 1
ATOM 2341 C CA . PRO B 1 57 ? -4.531 -3.902 21.375 1 98.25 57 PRO B CA 1
ATOM 2342 C C . PRO B 1 57 ? -3.062 -3.621 21.688 1 98.25 57 PRO B C 1
ATOM 2344 O O . PRO B 1 57 ? -2.443 -4.34 22.469 1 98.25 57 PRO B O 1
ATOM 2347 N N . TYR B 1 58 ? -2.51 -2.598 21.078 1 98.62 58 TYR B N 1
ATOM 2348 C CA . TYR B 1 58 ? -1.071 -2.387 21.188 1 98.62 58 TYR B CA 1
ATOM 2349 C C . TYR B 1 58 ? -0.764 -1.133 21.984 1 98.62 58 TYR B C 1
ATOM 2351 O O . TYR B 1 58 ? 0.402 -0.826 22.25 1 98.62 58 TYR B O 1
ATOM 2359 N N . ILE B 1 59 ? -1.753 -0.412 22.391 1 98.12 59 ILE B N 1
ATOM 2360 C CA . ILE B 1 59 ? -1.565 0.837 23.125 1 98.12 59 ILE B CA 1
ATOM 2361 C C . ILE B 1 59 ? -1.321 0.542 24.594 1 98.12 59 ILE B C 1
ATOM 2363 O O . ILE B 1 59 ? -2.107 -0.166 25.234 1 98.12 59 ILE B O 1
ATOM 2367 N N . SER B 1 60 ? -0.246 1.088 25.078 1 97.94 60 SER B N 1
ATOM 2368 C CA . SER B 1 60 ? 0.083 0.932 26.484 1 97.94 60 SER B CA 1
ATOM 2369 C C . SER B 1 60 ? -0.979 1.571 27.375 1 97.94 60 SER B C 1
ATOM 2371 O O . SER B 1 60 ? -1.492 2.646 27.062 1 97.94 60 SER B O 1
ATOM 2373 N N . LYS B 1 61 ? -1.201 1.034 28.516 1 96.69 61 LYS B N 1
ATOM 2374 C CA . LYS B 1 61 ? -2.125 1.605 29.484 1 96.69 61 LYS B CA 1
ATOM 2375 C C . LYS B 1 61 ? -1.592 2.926 30.031 1 96.69 61 LYS B C 1
ATOM 2377 O O . LYS B 1 61 ? -2.355 3.736 30.562 1 96.69 61 LYS B O 1
ATOM 2382 N N . LYS B 1 62 ? -0.366 3.131 29.875 1 97.5 62 LYS B N 1
ATOM 2383 C CA . LYS B 1 62 ? 0.269 4.336 30.406 1 97.5 62 LYS B CA 1
ATOM 2384 C C . LYS B 1 62 ? 0.155 5.496 29.422 1 97.5 62 LYS B C 1
ATOM 2386 O O . LYS B 1 62 ? 0.401 6.648 29.781 1 97.5 62 LYS B O 1
ATOM 2391 N N . ALA B 1 63 ? -0.138 5.137 28.172 1 97.69 63 ALA B N 1
ATOM 2392 C CA . ALA B 1 63 ? -0.221 6.188 27.156 1 97.69 63 ALA B CA 1
ATOM 2393 C C . ALA B 1 63 ? -1.445 7.07 27.375 1 97.69 63 ALA B C 1
ATOM 2395 O O . ALA B 1 63 ? -2.529 6.57 27.688 1 97.69 63 ALA B O 1
ATOM 2396 N N . GLU B 1 64 ? -1.281 8.359 27.266 1 97.38 64 GLU B N 1
ATOM 2397 C CA . GLU B 1 64 ? -2.4 9.289 27.312 1 97.38 64 GLU B CA 1
ATOM 2398 C C . GLU B 1 64 ? -3.057 9.422 25.938 1 97.38 64 GLU B C 1
ATOM 2400 O O . GLU B 1 64 ? -2.381 9.344 24.906 1 97.38 64 GLU B O 1
ATOM 2405 N N . ILE B 1 65 ? -4.352 9.594 26 1 94.81 65 ILE B N 1
ATOM 2406 C CA . ILE B 1 65 ? -5.082 9.773 24.75 1 94.81 65 ILE B CA 1
ATOM 2407 C C . ILE B 1 65 ? -5.398 11.258 24.547 1 94.81 65 ILE B C 1
ATOM 2409 O O . ILE B 1 65 ? -5.883 11.93 25.453 1 94.81 65 ILE B O 1
ATOM 2413 N N . LEU B 1 66 ? -5.066 11.805 23.375 1 92.81 66 LEU B N 1
ATOM 2414 C CA . LEU B 1 66 ? -5.27 13.195 23 1 92.81 66 LEU B CA 1
ATOM 2415 C C . LEU B 1 66 ? -6.191 13.305 21.797 1 92.81 66 LEU B C 1
ATOM 2417 O O . LEU B 1 66 ? -5.727 13.281 20.641 1 92.81 66 LEU B O 1
ATOM 2421 N N . PRO B 1 67 ? -7.48 13.406 22.031 1 88.25 67 PRO B N 1
ATOM 2422 C CA . PRO B 1 67 ? -8.383 13.641 20.906 1 88.25 67 PRO B CA 1
ATOM 2423 C C . PRO B 1 67 ? -8.227 15.039 20.312 1 88.25 67 PRO B C 1
ATOM 2425 O O . PRO B 1 67 ? -8.156 16.031 21.047 1 88.25 67 PRO B O 1
ATOM 2428 N N . LEU B 1 68 ? -8 15.141 19.062 1 88.19 68 LEU B N 1
ATOM 2429 C CA . LEU B 1 68 ? -7.93 16.422 18.359 1 88.19 68 LEU B CA 1
ATOM 2430 C C . LEU B 1 68 ? -8.961 16.484 17.234 1 88.19 68 LEU B C 1
ATOM 2432 O O . LEU B 1 68 ? -9.172 15.5 16.531 1 88.19 68 LEU B O 1
ATOM 2436 N N . VAL B 1 69 ? -9.578 17.562 17.094 1 81.38 69 VAL B N 1
ATOM 2437 C CA . VAL B 1 69 ? -10.594 17.781 16.078 1 81.38 69 VAL B CA 1
ATOM 2438 C C . VAL B 1 69 ? -9.938 18.156 14.758 1 81.38 69 VAL B C 1
ATOM 2440 O O . VAL B 1 69 ? -9.109 19.062 14.703 1 81.38 69 VAL B O 1
ATOM 2443 N N . PHE B 1 70 ? -10.148 17.391 13.781 1 77.75 70 PHE B N 1
ATOM 2444 C CA . PHE B 1 70 ? -9.727 17.719 12.422 1 77.75 70 PHE B CA 1
ATOM 2445 C C . PHE B 1 70 ? -10.938 17.922 11.516 1 77.75 70 PHE B C 1
ATOM 2447 O O . PHE B 1 70 ? -11.633 16.969 11.18 1 77.75 70 PHE B O 1
ATOM 2454 N N . GLN B 1 71 ? -11.25 19.203 11.414 1 65.94 71 GLN B N 1
ATOM 2455 C CA . GLN B 1 71 ? -12.422 19.562 10.625 1 65.94 71 GLN B CA 1
ATOM 2456 C C . GLN B 1 71 ? -12.172 19.359 9.133 1 65.94 71 GLN B C 1
ATOM 2458 O O . GLN B 1 71 ? -11.094 19.703 8.625 1 65.94 71 GLN B O 1
ATOM 2463 N N . MET B 1 72 ? -12.938 18.531 8.57 1 64.56 72 MET B N 1
ATOM 2464 C CA . MET B 1 72 ? -12.867 18.359 7.125 1 64.56 72 MET B CA 1
ATOM 2465 C C . MET B 1 72 ? -13.867 19.25 6.41 1 64.56 72 MET B C 1
ATOM 2467 O O . MET B 1 72 ? -14.797 18.766 5.77 1 64.56 72 MET B O 1
ATOM 2471 N N . VAL B 1 73 ? -13.898 20.578 6.836 1 60.56 73 VAL B N 1
ATOM 2472 C CA . VAL B 1 73 ? -14.852 21.484 6.203 1 60.56 73 VAL B CA 1
ATOM 2473 C C . VAL B 1 73 ? -14.148 22.281 5.109 1 60.56 73 VAL B C 1
ATOM 2475 O O . VAL B 1 73 ? -12.922 22.344 5.07 1 60.56 73 VAL B O 1
ATOM 2478 N N . THR B 1 74 ? -15 22.734 4.152 1 62.53 74 THR B N 1
ATOM 2479 C CA . THR B 1 74 ? -14.516 23.469 2.986 1 62.53 74 THR B CA 1
ATOM 2480 C C . THR B 1 74 ? -14.133 24.891 3.363 1 62.53 74 THR B C 1
ATOM 2482 O O . THR B 1 74 ? -13.406 25.562 2.623 1 62.53 74 THR B O 1
ATOM 2485 N N . ASP B 1 75 ? -14.578 25.344 4.492 1 69.56 75 ASP B N 1
ATOM 2486 C CA . ASP B 1 75 ? -14.234 26.703 4.922 1 69.56 75 ASP B CA 1
ATOM 2487 C C . ASP B 1 75 ? -12.789 26.766 5.395 1 69.56 75 ASP B C 1
ATOM 2489 O O . ASP B 1 75 ? -12.469 26.359 6.516 1 69.56 75 ASP B O 1
ATOM 2493 N N . MET B 1 76 ? -11.969 27.297 4.574 1 73 76 MET B N 1
ATOM 2494 C CA . MET B 1 76 ? -10.523 27.281 4.773 1 73 76 MET B CA 1
ATOM 2495 C C . MET B 1 76 ? -10.133 28.125 5.988 1 73 76 MET B C 1
ATOM 2497 O O . MET B 1 76 ? -9.109 27.859 6.625 1 73 76 MET B O 1
ATOM 2501 N N . GLU B 1 77 ? -10.984 29.141 6.281 1 77.12 77 GLU B N 1
ATOM 2502 C CA . GLU B 1 77 ? -10.672 29.938 7.461 1 77.12 77 GLU B CA 1
ATOM 2503 C C . GLU B 1 77 ? -10.828 29.125 8.742 1 77.12 77 GLU B C 1
ATOM 2505 O O . GLU B 1 77 ? -10 29.219 9.648 1 77.12 77 GLU B O 1
ATOM 2510 N N . VAL B 1 78 ? -11.93 28.453 8.727 1 75.44 78 VAL B N 1
ATOM 2511 C CA . VAL B 1 78 ? -12.203 27.609 9.883 1 75.44 78 VAL B CA 1
ATOM 2512 C C . VAL B 1 78 ? -11.172 26.484 9.961 1 75.44 78 VAL B C 1
ATOM 2514 O O . VAL B 1 78 ? -10.617 26.219 11.031 1 75.44 78 VAL B O 1
ATOM 2517 N N . VAL B 1 79 ? -10.82 25.953 8.859 1 74.25 79 VAL B N 1
ATOM 2518 C CA . VAL B 1 79 ? -9.875 24.844 8.781 1 74.25 79 VAL B CA 1
ATOM 2519 C C . VAL B 1 79 ? -8.484 25.312 9.195 1 74.25 79 VAL B C 1
ATOM 2521 O O . VAL B 1 79 ? -7.82 24.656 10 1 74.25 79 VAL B O 1
ATOM 2524 N N . SER B 1 80 ? -8.172 26.453 8.812 1 80.75 80 SER B N 1
ATOM 2525 C CA . SER B 1 80 ? -6.848 26.984 9.117 1 80.75 80 SER B CA 1
ATOM 2526 C C . SER B 1 80 ? -6.684 27.234 10.609 1 80.75 80 SER B C 1
ATOM 2528 O O . SER B 1 80 ? -5.637 26.938 11.188 1 80.75 80 SER B O 1
ATOM 2530 N N . LYS B 1 81 ? -7.719 27.828 11.188 1 83.19 81 LYS B N 1
ATOM 2531 C CA . LYS B 1 81 ? -7.66 28.125 12.617 1 83.19 81 LYS B CA 1
ATOM 2532 C C . LYS B 1 81 ? -7.559 26.844 13.438 1 83.19 81 LYS B C 1
ATOM 2534 O O . LYS B 1 81 ? -6.773 26.766 14.383 1 83.19 81 LYS B O 1
ATOM 2539 N N . GLN B 1 82 ? -8.383 25.891 13.023 1 82.88 82 GLN B N 1
ATOM 2540 C CA . GLN B 1 82 ? -8.367 24.609 13.734 1 82.88 82 GLN B CA 1
ATOM 2541 C C . GLN B 1 82 ? -7.016 23.922 13.594 1 82.88 82 GLN B C 1
ATOM 2543 O O . GLN B 1 82 ? -6.5 23.359 14.555 1 82.88 82 GLN B O 1
ATOM 2548 N N . TRP B 1 83 ? -6.445 23.984 12.469 1 82.56 83 TRP B N 1
ATOM 2549 C CA . TRP B 1 83 ? -5.148 23.359 12.227 1 82.56 83 TRP B CA 1
ATOM 2550 C C . TRP B 1 83 ? -4.055 24.047 13.039 1 82.56 83 TRP B C 1
ATOM 2552 O O . TRP B 1 83 ? -3.166 23.375 13.578 1 82.56 83 TRP B O 1
ATOM 2562 N N . GLU B 1 84 ? -4.191 25.312 13.164 1 87.38 84 GLU B N 1
ATOM 2563 C CA . GLU B 1 84 ? -3.225 26.062 13.969 1 87.38 84 GLU B CA 1
ATOM 2564 C C . GLU B 1 84 ? -3.332 25.703 15.445 1 87.38 84 GLU B C 1
ATOM 2566 O O . GLU B 1 84 ? -2.318 25.594 16.141 1 87.38 84 GLU B O 1
ATOM 2571 N N . GLU B 1 85 ? -4.516 25.594 15.836 1 90.19 85 GLU B N 1
ATOM 2572 C CA . GLU B 1 85 ? -4.727 25.203 17.234 1 90.19 85 GLU B CA 1
ATOM 2573 C C . GLU B 1 85 ? -4.176 23.812 17.5 1 90.19 85 GLU B C 1
ATOM 2575 O O . GLU B 1 85 ? -3.516 23.578 18.516 1 90.19 85 GLU B O 1
ATOM 2580 N N . ASN B 1 86 ? -4.465 22.875 16.625 1 90.62 86 ASN B N 1
ATOM 2581 C CA . ASN B 1 86 ? -3.941 21.531 16.766 1 90.62 86 ASN B CA 1
ATOM 2582 C C . ASN B 1 86 ? -2.414 21.516 16.766 1 90.62 86 ASN B C 1
ATOM 2584 O O . ASN B 1 86 ? -1.791 20.812 17.562 1 90.62 86 ASN B O 1
ATOM 2588 N N . ARG B 1 87 ? -1.862 22.281 15.891 1 91.81 87 ARG B N 1
ATOM 2589 C CA . ARG B 1 87 ? -0.409 22.375 15.805 1 91.81 87 ARG B CA 1
ATOM 2590 C C . ARG B 1 87 ? 0.182 22.859 17.125 1 91.81 87 ARG B C 1
ATOM 2592 O O . ARG B 1 87 ? 1.164 22.312 17.625 1 91.81 87 ARG B O 1
ATOM 2599 N N . ARG B 1 88 ? -0.388 23.875 17.703 1 94.19 88 ARG B N 1
ATOM 2600 C CA . ARG B 1 88 ? 0.089 24.453 18.953 1 94.19 88 ARG B CA 1
ATOM 2601 C C . ARG B 1 88 ? 0.051 23.406 20.078 1 94.19 88 ARG B C 1
ATOM 2603 O O . ARG B 1 88 ? 1.004 23.281 20.844 1 94.19 88 ARG B O 1
ATOM 2610 N N . ILE B 1 89 ? -1.025 22.734 20.125 1 95.25 89 ILE B N 1
ATOM 2611 C CA . ILE B 1 89 ? -1.183 21.703 21.141 1 95.25 89 ILE B CA 1
ATOM 2612 C C . ILE B 1 89 ? -0.094 20.641 20.984 1 95.25 89 ILE B C 1
ATOM 2614 O O . ILE B 1 89 ? 0.559 20.266 21.969 1 95.25 89 ILE B O 1
ATOM 2618 N N . ILE B 1 90 ? 0.119 20.188 19.797 1 95.69 90 ILE B N 1
ATOM 2619 C CA . ILE B 1 90 ? 1.109 19.156 19.516 1 95.69 90 ILE B CA 1
ATOM 2620 C C . ILE B 1 90 ? 2.504 19.672 19.875 1 95.69 90 ILE B C 1
ATOM 2622 O O . ILE B 1 90 ? 3.277 18.969 20.531 1 95.69 90 ILE B O 1
ATOM 2626 N N . GLU B 1 91 ? 2.82 20.875 19.5 1 96.19 91 GLU B N 1
ATOM 2627 C CA . GLU B 1 91 ? 4.129 21.453 19.781 1 96.19 91 GLU B CA 1
ATOM 2628 C C . GLU B 1 91 ? 4.367 21.578 21.281 1 96.19 91 GLU B C 1
ATOM 2630 O O . GLU B 1 91 ? 5.473 21.328 21.766 1 96.19 91 GLU B O 1
ATOM 2635 N N . GLU B 1 92 ? 3.369 21.953 21.953 1 96.75 92 GLU B N 1
ATOM 2636 C CA . GLU B 1 92 ? 3.475 22.062 23.406 1 96.75 92 GLU B CA 1
ATOM 2637 C C . GLU B 1 92 ? 3.854 20.719 24.031 1 96.75 92 GLU B C 1
ATOM 2639 O O . GLU B 1 92 ? 4.742 20.656 24.875 1 96.75 92 GLU B O 1
ATOM 2644 N N . LYS B 1 93 ? 3.186 19.656 23.578 1 97.31 93 LYS B N 1
ATOM 2645 C CA . LYS B 1 93 ? 3.469 18.328 24.109 1 97.31 93 LYS B CA 1
ATOM 2646 C C . LYS B 1 93 ? 4.871 17.859 23.719 1 97.31 93 LYS B C 1
ATOM 2648 O O . LYS B 1 93 ? 5.566 17.234 24.516 1 97.31 93 LYS B O 1
ATOM 2653 N N . LEU B 1 94 ? 5.266 18.156 22.531 1 97.5 94 LEU B N 1
ATOM 2654 C CA . LEU B 1 94 ? 6.617 17.828 22.094 1 97.5 94 LEU B CA 1
ATOM 2655 C C . LEU B 1 94 ? 7.656 18.578 22.922 1 97.5 94 LEU B C 1
ATOM 2657 O O . LEU B 1 94 ? 8.703 18.016 23.266 1 97.5 94 LEU B O 1
ATOM 2661 N N . ASP B 1 95 ? 7.363 19.844 23.266 1 97.38 95 ASP B N 1
ATOM 2662 C CA . ASP B 1 95 ? 8.258 20.656 24.078 1 97.38 95 ASP B CA 1
ATOM 2663 C C . ASP B 1 95 ? 8.406 20.062 25.484 1 97.38 95 ASP B C 1
ATOM 2665 O O . ASP B 1 95 ? 9.438 20.234 26.141 1 97.38 95 ASP B O 1
ATOM 2669 N N . GLU B 1 96 ? 7.418 19.328 25.891 1 97.12 96 GLU B N 1
ATOM 2670 C CA . GLU B 1 96 ? 7.449 18.672 27.188 1 97.12 96 GLU B CA 1
ATOM 2671 C C . GLU B 1 96 ? 8.258 17.375 27.125 1 97.12 96 GLU B C 1
ATOM 2673 O O . GLU B 1 96 ? 8.414 16.688 28.141 1 97.12 96 GLU B O 1
ATOM 2678 N N . GLY B 1 97 ? 8.664 16.969 25.906 1 97.5 97 GLY B N 1
ATOM 2679 C CA . GLY B 1 97 ? 9.484 15.789 25.734 1 97.5 97 GLY B CA 1
ATOM 2680 C C . GLY B 1 97 ? 8.68 14.539 25.453 1 97.5 97 GLY B C 1
ATOM 2681 O O . GLY B 1 97 ? 9.211 13.43 25.484 1 97.5 97 GLY B O 1
ATOM 2682 N N . LYS B 1 98 ? 7.414 14.703 25.188 1 97.81 98 LYS B N 1
ATOM 2683 C CA . LYS B 1 98 ? 6.531 13.562 24.984 1 97.81 98 LYS B CA 1
ATOM 2684 C C . LYS B 1 98 ? 6.637 13.031 23.562 1 97.81 98 LYS B C 1
ATOM 2686 O O . LYS B 1 98 ? 6.641 13.812 22.609 1 97.81 98 LYS B O 1
ATOM 2691 N N . ASN B 1 99 ? 6.723 11.711 23.422 1 98.31 99 ASN B N 1
ATOM 2692 C CA . ASN B 1 99 ? 6.59 11.062 22.125 1 98.31 99 ASN B CA 1
ATOM 2693 C C . ASN B 1 99 ? 5.125 10.836 21.766 1 98.31 99 ASN B C 1
ATOM 2695 O O . ASN B 1 99 ? 4.402 10.148 22.484 1 98.31 99 ASN B O 1
ATOM 2699 N N . LEU B 1 100 ? 4.785 11.461 20.656 1 98.25 100 LEU B N 1
ATOM 2700 C CA . LEU B 1 100 ? 3.395 11.43 20.219 1 98.25 100 LEU B CA 1
ATOM 2701 C C . LEU B 1 100 ? 3.225 10.5 19.016 1 98.25 100 LEU B C 1
ATOM 2703 O O . LEU B 1 100 ? 4.094 10.438 18.141 1 98.25 100 LEU B O 1
ATOM 2707 N N . VAL B 1 101 ? 2.084 9.859 19.031 1 98.44 101 VAL B N 1
ATOM 2708 C CA . VAL B 1 101 ? 1.716 9.031 17.891 1 98.44 101 VAL B CA 1
ATOM 2709 C C . VAL B 1 101 ? 0.391 9.508 17.297 1 98.44 101 VAL B C 1
ATOM 2711 O O . VAL B 1 101 ? -0.62 9.578 18 1 98.44 101 VAL B O 1
ATOM 2714 N N . PHE B 1 102 ? 0.424 9.906 16.109 1 97.12 102 PHE B N 1
ATOM 2715 C CA . PHE B 1 102 ? -0.775 10.188 15.328 1 97.12 102 PHE B CA 1
ATOM 2716 C C . PHE B 1 102 ? -1.199 8.961 14.523 1 97.12 102 PHE B C 1
ATOM 2718 O O . PHE B 1 102 ? -0.491 8.539 13.609 1 97.12 102 PHE B O 1
ATOM 2725 N N . LEU B 1 103 ? -2.363 8.422 14.836 1 96.69 103 LEU B N 1
ATOM 2726 C CA . LEU B 1 103 ? -2.865 7.238 14.148 1 96.69 103 LEU B CA 1
ATOM 2727 C C . LEU B 1 103 ? -3.758 7.629 12.969 1 96.69 103 LEU B C 1
ATOM 2729 O O . LEU B 1 103 ? -4.609 8.508 13.102 1 96.69 103 LEU B O 1
ATOM 2733 N N . THR B 1 104 ? -3.537 6.984 11.875 1 95.25 104 THR B N 1
ATOM 2734 C CA . THR B 1 104 ? -4.422 7.207 10.742 1 95.25 104 THR B CA 1
ATOM 2735 C C . THR B 1 104 ? -4.832 5.879 10.109 1 95.25 104 THR B C 1
ATOM 2737 O O . THR B 1 104 ? -4.055 4.926 10.094 1 95.25 104 THR B O 1
ATOM 2740 N N . LEU B 1 105 ? -6.051 5.844 9.586 1 94.94 105 LEU B N 1
ATOM 2741 C CA . LEU B 1 105 ? -6.562 4.68 8.867 1 94.94 105 LEU B CA 1
ATOM 2742 C C . LEU B 1 105 ? -5.816 4.48 7.551 1 94.94 105 LEU B C 1
ATOM 2744 O O . LEU B 1 105 ? -5.555 5.445 6.828 1 94.94 105 LEU B O 1
ATOM 2748 N N . GLY B 1 106 ? -5.465 3.262 7.258 1 96.75 106 GLY B N 1
ATOM 2749 C CA . GLY B 1 106 ? -4.727 2.977 6.035 1 96.75 106 GLY B CA 1
ATOM 2750 C C . GLY B 1 106 ? -3.275 3.408 6.102 1 96.75 106 GLY B C 1
ATOM 2751 O O . GLY B 1 106 ? -2.543 3.002 7.008 1 96.75 106 GLY B O 1
ATOM 2752 N N . ASP B 1 107 ? -2.895 4.27 5.207 1 98.56 107 ASP B N 1
ATOM 2753 C CA . ASP B 1 107 ? -1.519 4.746 5.098 1 98.56 107 ASP B CA 1
ATOM 2754 C C . ASP B 1 107 ? -1.448 6.266 5.27 1 98.56 107 ASP B C 1
ATOM 2756 O O . ASP B 1 107 ? -2.295 6.992 4.746 1 98.56 107 ASP B O 1
ATOM 2760 N N . PRO B 1 108 ? -0.406 6.75 5.93 1 98.06 108 PRO B N 1
ATOM 2761 C CA . PRO B 1 108 ? -0.306 8.18 6.219 1 98.06 108 PRO B CA 1
ATOM 2762 C C . PRO B 1 108 ? -0.013 9.016 4.973 1 98.06 108 PRO B C 1
ATOM 2764 O O . PRO B 1 108 ? -0.206 10.234 4.98 1 98.06 108 PRO B O 1
ATOM 2767 N N . MET B 1 109 ? 0.473 8.438 3.902 1 98.5 109 MET B N 1
ATOM 2768 C CA . MET B 1 109 ? 0.92 9.219 2.752 1 98.5 109 MET B CA 1
ATOM 2769 C C . MET B 1 109 ? -0.052 9.07 1.586 1 98.5 109 MET B C 1
ATOM 2771 O O . MET B 1 109 ? 0.257 9.469 0.462 1 98.5 109 MET B O 1
ATOM 2775 N N . LEU B 1 110 ? -1.221 8.477 1.779 1 98.38 110 LEU B N 1
ATOM 2776 C CA . LEU B 1 110 ? -2.264 8.281 0.779 1 98.38 110 LEU B CA 1
ATOM 2777 C C . LEU B 1 110 ? -3.615 8.75 1.302 1 98.38 110 LEU B C 1
ATOM 2779 O O . LEU B 1 110 ? -4.328 7.996 1.97 1 98.38 110 LEU B O 1
ATOM 2783 N N . TYR B 1 111 ? -4.074 9.93 0.977 1 95.56 111 TYR B N 1
ATOM 2784 C CA . TYR B 1 111 ? -5.348 10.531 1.356 1 95.56 111 TYR B CA 1
ATOM 2785 C C . TYR B 1 111 ? -5.5 10.57 2.871 1 95.56 111 TYR B C 1
ATOM 2787 O O . TYR B 1 111 ? -6.582 10.289 3.398 1 95.56 111 TYR B O 1
ATOM 2795 N N . SER B 1 112 ? -4.504 10.953 3.555 1 93.75 112 SER B N 1
ATOM 2796 C CA . SER B 1 112 ? -4.531 10.875 5.012 1 93.75 112 SER B CA 1
ATOM 2797 C C . SER B 1 112 ? -4.676 12.266 5.633 1 93.75 112 SER B C 1
ATOM 2799 O O . SER B 1 112 ? -4.051 13.219 5.176 1 93.75 112 SER B O 1
ATOM 2801 N N . THR B 1 113 ? -5.402 12.352 6.688 1 88.06 113 THR B N 1
ATOM 2802 C CA . THR B 1 113 ? -5.52 13.57 7.48 1 88.06 113 THR B CA 1
ATOM 2803 C C . THR B 1 113 ? -4.199 13.891 8.172 1 88.06 113 THR B C 1
ATOM 2805 O O . THR B 1 113 ? -3.924 15.055 8.477 1 88.06 113 THR B O 1
ATOM 2808 N N . TYR B 1 114 ? -3.355 12.914 8.352 1 92.06 114 TYR B N 1
ATOM 2809 C CA . TYR B 1 114 ? -2.045 13.055 8.969 1 92.06 114 TYR B CA 1
ATOM 2810 C C . TYR B 1 114 ? -1.211 14.109 8.242 1 92.06 114 TYR B C 1
ATOM 2812 O O . TYR B 1 114 ? -0.395 14.797 8.859 1 92.06 114 TYR B O 1
ATOM 2820 N N . MET B 1 115 ? -1.427 14.289 6.93 1 89.5 115 MET B N 1
ATOM 2821 C CA . MET B 1 115 ? -0.574 15.125 6.09 1 89.5 115 MET B CA 1
ATOM 2822 C C . MET B 1 115 ? -0.636 16.578 6.539 1 89.5 115 MET B C 1
ATOM 2824 O O . MET B 1 115 ? 0.33 17.328 6.371 1 89.5 115 MET B O 1
ATOM 2828 N N . TYR B 1 116 ? -1.706 16.922 7.137 1 85.31 116 TYR B N 1
ATOM 2829 C CA . TYR B 1 116 ? -1.854 18.297 7.617 1 85.31 116 TYR B CA 1
ATOM 2830 C C . TYR B 1 116 ? -0.843 18.594 8.719 1 85.31 116 TYR B C 1
ATOM 2832 O O . TYR B 1 116 ? -0.131 19.609 8.656 1 85.31 116 TYR B O 1
ATOM 2840 N N . ILE B 1 117 ? -0.811 17.703 9.641 1 89 117 ILE B N 1
ATOM 2841 C CA . ILE B 1 117 ? 0.106 17.891 10.758 1 89 117 ILE B CA 1
ATOM 2842 C C . ILE B 1 117 ? 1.545 17.703 10.289 1 89 117 ILE B C 1
ATOM 2844 O O . ILE B 1 117 ? 2.455 18.391 10.742 1 89 117 ILE B O 1
ATOM 2848 N N . PHE B 1 118 ? 1.719 16.75 9.406 1 93.25 118 PHE B N 1
ATOM 2849 C CA . PHE B 1 118 ? 3.031 16.469 8.836 1 93.25 118 PHE B CA 1
ATOM 2850 C C . PHE B 1 118 ? 3.619 17.703 8.18 1 93.25 118 PHE B C 1
ATOM 2852 O O . PHE B 1 118 ? 4.758 18.094 8.461 1 93.25 118 PHE B O 1
ATOM 2859 N N . ARG B 1 119 ? 2.842 18.375 7.379 1 89.81 119 ARG B N 1
ATOM 2860 C CA . ARG B 1 119 ? 3.297 19.562 6.672 1 89.81 119 ARG B CA 1
ATOM 2861 C C . ARG B 1 119 ? 3.568 20.703 7.641 1 89.81 119 ARG B C 1
ATOM 2863 O O . ARG B 1 119 ? 4.52 21.469 7.461 1 89.81 119 ARG B O 1
ATOM 2870 N N . ALA B 1 120 ? 2.719 20.797 8.625 1 88.94 120 ALA B N 1
ATOM 2871 C CA . ALA B 1 120 ? 2.842 21.875 9.602 1 88.94 120 ALA B CA 1
ATOM 2872 C C . ALA B 1 120 ? 4.141 21.75 10.398 1 88.94 120 ALA B C 1
ATOM 2874 O O . ALA B 1 120 ? 4.742 22.766 10.766 1 88.94 120 ALA B O 1
ATOM 2875 N N . LEU B 1 121 ? 4.59 20.5 10.586 1 92.94 121 LEU B N 1
ATOM 2876 C CA . LEU B 1 121 ? 5.719 20.297 11.484 1 92.94 121 LEU B CA 1
ATOM 2877 C C . LEU B 1 121 ? 7.004 20.047 10.695 1 92.94 121 LEU B C 1
ATOM 2879 O O . LEU B 1 121 ? 8.102 20.141 11.25 1 92.94 121 LEU B O 1
ATOM 2883 N N . LYS B 1 122 ? 6.836 19.641 9.453 1 86.88 122 LYS B N 1
ATOM 2884 C CA . LYS B 1 122 ? 7.988 19.219 8.656 1 86.88 122 LYS B CA 1
ATOM 2885 C C . LYS B 1 122 ? 9.023 20.344 8.555 1 86.88 122 LYS B C 1
ATOM 2887 O O . LYS B 1 122 ? 10.227 20.062 8.461 1 86.88 122 LYS B O 1
ATOM 2892 N N . ARG B 1 123 ? 8.695 21.594 8.703 1 85.06 123 ARG B N 1
ATOM 2893 C CA . ARG B 1 123 ? 9.617 22.719 8.555 1 85.06 123 ARG B CA 1
ATOM 2894 C C . ARG B 1 123 ? 9.977 23.312 9.914 1 85.06 123 ARG B C 1
ATOM 2896 O O . ARG B 1 123 ? 10.5 24.422 9.984 1 85.06 123 ARG B O 1
ATOM 2903 N N . THR B 1 124 ? 9.633 22.656 10.914 1 91.94 124 THR B N 1
ATOM 2904 C CA . THR B 1 124 ? 9.953 23.094 12.266 1 91.94 124 THR B CA 1
ATOM 2905 C C . THR B 1 124 ? 11.141 22.312 12.828 1 91.94 124 THR B C 1
ATOM 2907 O O . THR B 1 124 ? 11.773 21.547 12.102 1 91.94 124 THR B O 1
ATOM 2910 N N . GLU B 1 125 ? 11.422 22.547 14.047 1 94.12 125 GLU B N 1
ATOM 2911 C CA . GLU B 1 125 ? 12.57 21.906 14.688 1 94.12 125 GLU B CA 1
ATOM 2912 C C . GLU B 1 125 ? 12.219 20.516 15.195 1 94.12 125 GLU B C 1
ATOM 2914 O O . GLU B 1 125 ? 13.094 19.766 15.625 1 94.12 125 GLU B O 1
ATOM 2919 N N . TYR B 1 126 ? 11 20.188 15.172 1 96.56 126 TYR B N 1
ATOM 2920 C CA . TYR B 1 126 ? 10.555 18.922 15.75 1 96.56 126 TYR B CA 1
ATOM 2921 C C . TYR B 1 126 ? 10.859 17.75 14.812 1 96.56 126 TYR B C 1
ATOM 2923 O O . TYR B 1 126 ? 10.797 17.906 13.586 1 96.56 126 TYR B O 1
ATOM 2931 N N . THR B 1 127 ? 11.172 16.641 15.422 1 96.5 127 THR B N 1
ATOM 2932 C CA . THR B 1 127 ? 11.414 15.414 14.664 1 96.5 127 THR B CA 1
ATOM 2933 C C . THR B 1 127 ? 10.102 14.703 14.352 1 96.5 127 THR B C 1
ATOM 2935 O O . THR B 1 127 ? 9.289 14.469 15.25 1 96.5 127 THR B O 1
ATOM 2938 N N . VAL B 1 128 ? 9.922 14.414 13.109 1 97.31 128 VAL B N 1
ATOM 2939 C CA . VAL B 1 128 ? 8.742 13.695 12.641 1 97.31 128 VAL B CA 1
ATOM 2940 C C . VAL B 1 128 ? 9.156 12.43 11.906 1 97.31 128 VAL B C 1
ATOM 2942 O O . VAL B 1 128 ? 10.023 12.469 11.031 1 97.31 128 VAL B O 1
ATOM 2945 N N . GLU B 1 129 ? 8.641 11.312 12.305 1 97.69 129 GLU B N 1
ATOM 2946 C CA . GLU B 1 129 ? 8.852 10.031 11.625 1 97.69 129 GLU B CA 1
ATOM 2947 C C . GLU B 1 129 ? 7.523 9.422 11.188 1 97.69 129 GLU B C 1
ATOM 2949 O O . GLU B 1 129 ? 6.578 9.344 11.977 1 97.69 129 GLU B O 1
ATOM 2954 N N . THR B 1 130 ? 7.465 9.062 9.953 1 98.5 130 THR B N 1
ATOM 2955 C CA . THR B 1 130 ? 6.258 8.453 9.414 1 98.5 130 THR B CA 1
ATOM 2956 C C . THR B 1 130 ? 6.457 6.961 9.188 1 98.5 130 THR B C 1
ATOM 2958 O O . THR B 1 130 ? 7.477 6.539 8.633 1 98.5 130 THR B O 1
ATOM 2961 N N . ILE B 1 131 ? 5.574 6.145 9.656 1 98.81 131 ILE B N 1
ATOM 2962 C CA . ILE B 1 131 ? 5.578 4.695 9.492 1 98.81 131 ILE B CA 1
ATOM 2963 C C . ILE B 1 131 ? 4.406 4.273 8.609 1 98.81 131 ILE B C 1
ATOM 2965 O O . ILE B 1 131 ? 3.244 4.488 8.969 1 98.81 131 ILE B O 1
ATOM 2969 N N . PRO B 1 132 ? 4.668 3.674 7.473 1 98.88 132 PRO B N 1
ATOM 2970 C CA . PRO B 1 132 ? 3.605 3.346 6.523 1 98.88 132 PRO B CA 1
ATOM 2971 C C . PRO B 1 132 ? 2.656 2.27 7.047 1 98.88 132 PRO B C 1
ATOM 2973 O O . PRO B 1 132 ? 2.969 1.589 8.023 1 98.88 132 PRO B O 1
ATOM 2976 N N . GLY B 1 133 ? 1.49 2.182 6.484 1 98.88 133 GLY B N 1
ATOM 2977 C CA . GLY B 1 133 ? 0.498 1.147 6.73 1 98.88 133 GLY B CA 1
ATOM 2978 C C . GLY B 1 133 ? -0.05 0.53 5.457 1 98.88 133 GLY B C 1
ATOM 2979 O O . GLY B 1 133 ? 0.178 1.048 4.363 1 98.88 133 GLY B O 1
ATOM 2980 N N . ILE B 1 134 ? -0.744 -0.574 5.625 1 98.88 134 ILE B N 1
ATOM 2981 C CA . ILE B 1 134 ? -1.389 -1.231 4.496 1 98.88 134 ILE B CA 1
ATOM 2982 C C . ILE B 1 134 ? -2.549 -0.375 3.992 1 98.88 134 ILE B C 1
ATOM 2984 O O . ILE B 1 134 ? -3.508 -0.124 4.727 1 98.88 134 ILE B O 1
ATOM 2988 N N . PRO B 1 135 ? -2.467 0.104 2.766 1 98.56 135 PRO B N 1
ATOM 2989 C CA . PRO B 1 135 ? -3.627 0.852 2.275 1 98.56 135 PRO B CA 1
ATOM 2990 C C . PRO B 1 135 ? -4.852 -0.035 2.059 1 98.56 135 PRO B C 1
ATOM 2992 O O . PRO B 1 135 ? -4.715 -1.23 1.79 1 98.56 135 PRO B O 1
ATOM 2995 N N . ALA B 1 136 ? -6.008 0.556 2.119 1 97.69 136 ALA B N 1
ATOM 2996 C CA . ALA B 1 136 ? -7.262 -0.197 2.086 1 97.69 136 ALA B CA 1
ATOM 2997 C C . ALA B 1 136 ? -7.336 -1.079 0.843 1 97.69 136 ALA B C 1
ATOM 2999 O O . ALA B 1 136 ? -7.734 -2.244 0.925 1 97.69 136 ALA B O 1
ATOM 3000 N N . PHE B 1 137 ? -6.922 -0.579 -0.332 1 98.44 137 PHE B N 1
ATOM 3001 C CA . PHE B 1 137 ? -7.141 -1.31 -1.575 1 98.44 137 PHE B CA 1
ATOM 3002 C C . PHE B 1 137 ? -6.25 -2.545 -1.642 1 98.44 137 PHE B C 1
ATOM 3004 O O . PHE B 1 137 ? -6.633 -3.561 -2.225 1 98.44 137 PHE B O 1
ATOM 3011 N N . LEU B 1 138 ? -5.051 -2.51 -1.027 1 98.75 138 LEU B N 1
ATOM 3012 C CA . LEU B 1 138 ? -4.219 -3.707 -1.044 1 98.75 138 LEU B CA 1
ATOM 3013 C C . LEU B 1 138 ? -4.684 -4.707 0.01 1 98.75 138 LEU B C 1
ATOM 3015 O O . LEU B 1 138 ? -4.594 -5.918 -0.196 1 98.75 138 LEU B O 1
ATOM 3019 N N . GLY B 1 139 ? -5.152 -4.199 1.175 1 98.31 139 GLY B N 1
ATOM 3020 C CA . GLY B 1 139 ? -5.828 -5.094 2.104 1 98.31 139 GLY B CA 1
ATOM 3021 C C . GLY B 1 139 ? -6.992 -5.832 1.479 1 98.31 139 GLY B C 1
ATOM 3022 O O . GLY B 1 139 ? -7.105 -7.055 1.616 1 98.31 139 GLY B O 1
ATOM 3023 N N . ILE B 1 140 ? -7.805 -5.105 0.771 1 98 140 ILE B N 1
ATOM 3024 C CA . ILE B 1 140 ? -8.977 -5.648 0.091 1 98 140 ILE B CA 1
ATOM 3025 C C . ILE B 1 140 ? -8.531 -6.656 -0.97 1 98 140 ILE B C 1
ATOM 3027 O O . ILE B 1 140 ? -9.047 -7.777 -1.021 1 98 140 ILE B O 1
ATOM 3031 N N . ALA B 1 141 ? -7.594 -6.273 -1.813 1 98.19 141 ALA B N 1
ATOM 3032 C CA . ALA B 1 141 ? -7.113 -7.125 -2.898 1 98.19 141 ALA B CA 1
ATOM 3033 C C . ALA B 1 141 ? -6.652 -8.484 -2.369 1 98.19 141 ALA B C 1
ATOM 3035 O O . ALA B 1 141 ? -6.984 -9.523 -2.941 1 98.19 141 ALA B O 1
ATOM 3036 N N . SER B 1 142 ? -5.898 -8.461 -1.321 1 97.69 142 SER B N 1
ATOM 3037 C CA . SER B 1 142 ? -5.402 -9.695 -0.712 1 97.69 142 SER B CA 1
ATOM 3038 C C . SER B 1 142 ? -6.551 -10.531 -0.155 1 97.69 142 SER B C 1
ATOM 3040 O O . SER B 1 142 ? -6.594 -11.742 -0.361 1 97.69 142 SER B O 1
ATOM 3042 N N . TYR B 1 143 ? -7.445 -9.891 0.482 1 94.94 143 TYR B N 1
ATOM 3043 C CA . TYR B 1 143 ? -8.539 -10.57 1.156 1 94.94 143 TYR B CA 1
ATOM 3044 C C . TYR B 1 143 ? -9.461 -11.25 0.148 1 94.94 143 TYR B C 1
ATOM 3046 O O . TYR B 1 143 ? -9.828 -12.414 0.313 1 94.94 143 TYR B O 1
ATOM 3054 N N . ILE B 1 144 ? -9.75 -10.562 -0.932 1 94.81 144 ILE B N 1
ATOM 3055 C CA . ILE B 1 144 ? -10.75 -11.094 -1.847 1 94.81 144 ILE B CA 1
ATOM 3056 C C . ILE B 1 144 ? -10.062 -11.859 -2.973 1 94.81 144 ILE B C 1
ATOM 3058 O O . ILE B 1 144 ? -10.734 -12.484 -3.803 1 94.81 144 ILE B O 1
ATOM 3062 N N . GLY B 1 145 ? -8.758 -11.766 -2.998 1 95 145 GLY B N 1
ATOM 3063 C CA . GLY B 1 145 ? -8.023 -12.477 -4.035 1 95 145 GLY B CA 1
ATOM 3064 C C . GLY B 1 145 ? -8.164 -11.836 -5.406 1 95 145 GLY B C 1
ATOM 3065 O O . GLY B 1 145 ? -8.453 -12.523 -6.387 1 95 145 GLY B O 1
ATOM 3066 N N . MET B 1 146 ? -7.996 -10.57 -5.496 1 95.44 146 MET B N 1
ATOM 3067 C CA . MET B 1 146 ? -8.07 -9.828 -6.75 1 95.44 146 MET B CA 1
ATOM 3068 C C . MET B 1 146 ? -6.82 -8.984 -6.961 1 95.44 146 MET B C 1
ATOM 3070 O O . MET B 1 146 ? -6.719 -7.879 -6.422 1 95.44 146 MET B O 1
ATOM 3074 N N . PRO B 1 147 ? -5.875 -9.477 -7.738 1 96.56 147 PRO B N 1
ATOM 3075 C CA . PRO B 1 147 ? -4.688 -8.664 -8.008 1 96.56 147 PRO B CA 1
ATOM 3076 C C . PRO B 1 147 ? -5.027 -7.285 -8.57 1 96.56 147 PRO B C 1
ATOM 3078 O O . PRO B 1 147 ? -5.871 -7.176 -9.469 1 96.56 147 PRO B O 1
ATOM 3081 N N . VAL B 1 148 ? -4.375 -6.246 -8.062 1 98 148 VAL B N 1
ATOM 3082 C CA . VAL B 1 148 ? -4.617 -4.879 -8.516 1 98 148 VAL B CA 1
ATOM 3083 C C . VAL B 1 148 ? -3.928 -4.648 -9.859 1 98 148 VAL B C 1
ATOM 3085 O O . VAL B 1 148 ? -4.461 -3.959 -10.727 1 98 148 VAL B O 1
ATOM 3088 N N . THR B 1 149 ? -2.734 -5.188 -9.984 1 97.25 149 THR B N 1
ATOM 3089 C CA . THR B 1 149 ? -1.992 -5.078 -11.234 1 97.25 149 THR B CA 1
ATOM 3090 C C . THR B 1 149 ? -1.223 -6.363 -11.523 1 97.25 149 THR B C 1
ATOM 3092 O O . THR B 1 149 ? -0.805 -7.062 -10.602 1 97.25 149 THR B O 1
ATOM 3095 N N . GLU B 1 150 ? -1.113 -6.621 -12.758 1 93.12 150 GLU B N 1
ATOM 3096 C CA . GLU B 1 150 ? -0.256 -7.676 -13.289 1 93.12 150 GLU B CA 1
ATOM 3097 C C . GLU B 1 150 ? 0.5 -7.207 -14.523 1 93.12 150 GLU B C 1
ATOM 3099 O O . GLU B 1 150 ? 0.021 -6.336 -15.258 1 93.12 150 GLU B O 1
ATOM 3104 N N . TRP B 1 151 ? 1.7 -7.711 -14.609 1 90.62 151 TRP B N 1
ATOM 3105 C CA . TRP B 1 151 ? 2.496 -7.504 -15.812 1 90.62 151 TRP B CA 1
ATOM 3106 C C . TRP B 1 151 ? 2.684 -6.016 -16.094 1 90.62 151 TRP B C 1
ATOM 3108 O O . TRP B 1 151 ? 3.26 -5.293 -15.273 1 90.62 151 TRP B O 1
ATOM 3118 N N . GLU B 1 152 ? 2.035 -5.562 -17.219 1 94.56 152 GLU B N 1
ATOM 3119 C CA . GLU B 1 152 ? 2.287 -4.18 -17.609 1 94.56 152 GLU B CA 1
ATOM 3120 C C . GLU B 1 152 ? 1.045 -3.314 -17.422 1 94.56 152 GLU B C 1
ATOM 3122 O O . GLU B 1 152 ? 0.983 -2.189 -17.922 1 94.56 152 GLU B O 1
ATOM 3127 N N . GLU B 1 153 ? 0.109 -3.855 -16.641 1 96.81 153 GLU B N 1
ATOM 3128 C CA . GLU B 1 153 ? -1.09 -3.082 -16.328 1 96.81 153 GLU B CA 1
ATOM 3129 C C . GLU B 1 153 ? -0.751 -1.853 -15.492 1 96.81 153 GLU B C 1
ATOM 3131 O O . GLU B 1 153 ? 0.132 -1.903 -14.633 1 96.81 153 GLU B O 1
ATOM 3136 N N . ASN B 1 154 ? -1.385 -0.732 -15.789 1 98.38 154 ASN B N 1
ATOM 3137 C CA . ASN B 1 154 ? -1.345 0.381 -14.844 1 98.38 154 ASN B CA 1
ATOM 3138 C C . ASN B 1 154 ? -2.58 0.402 -13.953 1 98.38 154 ASN B C 1
ATOM 3140 O O . ASN B 1 154 ? -3.564 -0.286 -14.227 1 98.38 154 ASN B O 1
ATOM 3144 N N . VAL B 1 155 ? -2.506 1.1 -12.844 1 98.69 155 VAL B N 1
ATOM 3145 C CA . VAL B 1 155 ? -3.668 1.283 -11.977 1 98.69 155 VAL B CA 1
ATOM 3146 C C . VAL B 1 155 ? -3.766 2.744 -11.547 1 98.69 155 VAL B C 1
ATOM 3148 O O . VAL B 1 155 ? -2.754 3.369 -11.219 1 98.69 155 VAL B O 1
ATOM 3151 N N . LEU B 1 156 ? -4.992 3.24 -11.625 1 98.62 156 LEU B N 1
ATOM 3152 C CA . LEU B 1 156 ? -5.367 4.57 -11.148 1 98.62 156 LEU B CA 1
ATOM 3153 C C . LEU B 1 156 ? -5.988 4.492 -9.758 1 98.62 156 LEU B C 1
ATOM 3155 O O . LEU B 1 156 ? -6.863 3.658 -9.516 1 98.62 156 LEU B O 1
ATOM 3159 N N . ILE B 1 157 ? -5.5 5.301 -8.875 1 98.81 157 ILE B N 1
ATOM 3160 C CA . ILE B 1 157 ? -6.164 5.496 -7.594 1 98.81 157 ILE B CA 1
ATOM 3161 C C . ILE B 1 157 ? -6.746 6.906 -7.523 1 98.81 157 ILE B C 1
ATOM 3163 O O . ILE B 1 157 ? -6.023 7.891 -7.691 1 98.81 157 ILE B O 1
ATOM 3167 N N . ILE B 1 158 ? -8.031 7.012 -7.262 1 98.69 158 ILE B N 1
ATOM 3168 C CA . ILE B 1 158 ? -8.695 8.312 -7.293 1 98.69 158 ILE B CA 1
ATOM 3169 C C . ILE B 1 158 ? -9.844 8.328 -6.289 1 98.69 158 ILE B C 1
ATOM 3171 O O . ILE B 1 158 ? -10.539 7.328 -6.109 1 98.69 158 ILE B O 1
ATOM 3175 N N . PRO B 1 159 ? -10.008 9.422 -5.539 1 97.81 159 PRO B N 1
ATOM 3176 C CA . PRO B 1 159 ? -11.203 9.516 -4.691 1 97.81 159 PRO B CA 1
ATOM 3177 C C . PRO B 1 159 ? -12.461 9.875 -5.477 1 97.81 159 PRO B C 1
ATOM 3179 O O . PRO B 1 159 ? -12.398 10.672 -6.422 1 97.81 159 PRO B O 1
ATOM 3182 N N . ALA B 1 160 ? -13.57 9.305 -5.094 1 97.69 160 ALA B N 1
ATOM 3183 C CA . ALA B 1 160 ? -14.836 9.578 -5.77 1 97.69 160 ALA B CA 1
ATOM 3184 C C . ALA B 1 160 ? -15.234 11.047 -5.617 1 97.69 160 ALA B C 1
ATOM 3186 O O . ALA B 1 160 ? -16.109 11.539 -6.336 1 97.69 160 ALA B O 1
ATOM 3187 N N . THR B 1 161 ? -14.602 11.742 -4.676 1 95.38 161 THR B N 1
ATOM 3188 C CA . THR B 1 161 ? -14.93 13.133 -4.398 1 95.38 161 THR B CA 1
ATOM 3189 C C . THR B 1 161 ? -14.258 14.055 -5.414 1 95.38 161 THR B C 1
ATOM 3191 O O . THR B 1 161 ? -14.547 15.258 -5.457 1 95.38 161 THR B O 1
ATOM 3194 N N . ALA B 1 162 ? -13.359 13.539 -6.242 1 96.81 162 ALA B N 1
ATOM 3195 C CA . ALA B 1 162 ? -12.68 14.352 -7.246 1 96.81 162 ALA B CA 1
ATOM 3196 C C . ALA B 1 162 ? -13.664 14.906 -8.273 1 96.81 162 ALA B C 1
ATOM 3198 O O . ALA B 1 162 ? -14.812 14.453 -8.344 1 96.81 162 ALA B O 1
ATOM 3199 N N . ASP B 1 163 ? -13.203 15.875 -9.008 1 96.88 163 ASP B N 1
ATOM 3200 C CA . ASP B 1 163 ? -13.984 16.438 -10.109 1 96.88 163 ASP B CA 1
ATOM 3201 C C . ASP B 1 163 ? -14.406 15.352 -11.094 1 96.88 163 ASP B C 1
ATOM 3203 O O . ASP B 1 163 ? -13.594 14.516 -11.492 1 96.88 163 ASP B O 1
ATOM 3207 N N . PRO B 1 164 ? -15.711 15.367 -11.484 1 97.88 164 PRO B N 1
ATOM 3208 C CA . PRO B 1 164 ? -16.219 14.336 -12.398 1 97.88 164 PRO B CA 1
ATOM 3209 C C . PRO B 1 164 ? -15.406 14.242 -13.688 1 97.88 164 PRO B C 1
ATOM 3211 O O . PRO B 1 164 ? -15.156 13.148 -14.188 1 97.88 164 PRO B O 1
ATOM 3214 N N . GLU B 1 165 ? -15 15.344 -14.195 1 98.12 165 GLU B N 1
ATOM 3215 C CA . GLU B 1 165 ? -14.219 15.336 -15.43 1 98.12 165 GLU B CA 1
ATOM 3216 C C . GLU B 1 165 ? -12.859 14.672 -15.211 1 98.12 165 GLU B C 1
ATOM 3218 O O . GLU B 1 165 ? -12.352 13.984 -16.094 1 98.12 165 GLU B O 1
ATOM 3223 N N . LYS B 1 166 ? -12.289 14.938 -14.094 1 97.62 166 LYS B N 1
ATOM 3224 C CA . LYS B 1 166 ? -11.023 14.305 -13.742 1 97.62 166 LYS B CA 1
ATOM 3225 C C . LYS B 1 166 ? -11.18 12.789 -13.641 1 97.62 166 LYS B C 1
ATOM 3227 O O . LYS B 1 166 ? -10.336 12.039 -14.148 1 97.62 166 LYS B O 1
ATOM 3232 N N . ILE B 1 167 ? -12.242 12.367 -13.023 1 98.56 167 ILE B N 1
ATOM 3233 C CA . ILE B 1 167 ? -12.5 10.938 -12.891 1 98.56 167 ILE B CA 1
ATOM 3234 C C . ILE B 1 167 ? -12.664 10.305 -14.266 1 98.56 167 ILE B C 1
ATOM 3236 O O . ILE B 1 167 ? -12.055 9.273 -14.562 1 98.56 167 ILE B O 1
ATOM 3240 N N . ASP B 1 168 ? -13.438 10.938 -15.117 1 98.69 168 ASP B N 1
ATOM 3241 C CA . ASP B 1 168 ? -13.68 10.43 -16.469 1 98.69 168 ASP B CA 1
ATOM 3242 C C . ASP B 1 168 ? -12.367 10.305 -17.25 1 98.69 168 ASP B C 1
ATOM 3244 O O . ASP B 1 168 ? -12.094 9.258 -17.844 1 98.69 168 ASP B O 1
ATOM 3248 N N . ARG B 1 169 ? -11.578 11.336 -17.219 1 98.25 169 ARG B N 1
ATOM 3249 C CA . ARG B 1 169 ? -10.305 11.359 -17.922 1 98.25 169 ARG B CA 1
ATOM 3250 C C . ARG B 1 169 ? -9.359 10.289 -17.391 1 98.25 169 ARG B C 1
ATOM 3252 O O . ARG B 1 169 ? -8.719 9.578 -18.172 1 98.25 169 ARG B O 1
ATOM 3259 N N . ALA B 1 170 ? -9.25 10.18 -16.141 1 97.94 170 ALA B N 1
ATOM 3260 C CA . ALA B 1 170 ? -8.32 9.234 -15.516 1 97.94 170 ALA B CA 1
ATOM 3261 C C . ALA B 1 170 ? -8.719 7.797 -15.828 1 97.94 170 ALA B C 1
ATOM 3263 O O . ALA B 1 170 ? -7.871 6.969 -16.156 1 97.94 170 ALA B O 1
ATOM 3264 N N . LEU B 1 171 ? -10.023 7.52 -15.75 1 98.44 171 LEU B N 1
ATOM 3265 C CA . LEU B 1 171 ? -10.508 6.172 -16.047 1 98.44 171 LEU B CA 1
ATOM 3266 C C . LEU B 1 171 ? -10.258 5.809 -17.5 1 98.44 171 LEU B C 1
ATOM 3268 O O . LEU B 1 171 ? -9.984 4.648 -17.828 1 98.44 171 LEU B O 1
ATOM 3272 N N . SER B 1 172 ? -10.328 6.727 -18.375 1 98 172 SER B N 1
ATOM 3273 C CA . SER B 1 172 ? -10.133 6.465 -19.797 1 98 172 SER B CA 1
ATOM 3274 C C . SER B 1 172 ? -8.711 6 -20.078 1 98 172 SER B C 1
ATOM 3276 O O . SER B 1 172 ? -8.469 5.309 -21.078 1 98 172 SER B O 1
ATOM 3278 N N . ALA B 1 173 ? -7.746 6.312 -19.234 1 97.62 173 ALA B N 1
ATOM 3279 C CA . ALA B 1 173 ? -6.336 6.012 -19.469 1 97.62 173 ALA B CA 1
ATOM 3280 C C . ALA B 1 173 ? -5.875 4.84 -18.609 1 97.62 173 ALA B C 1
ATOM 3282 O O . ALA B 1 173 ? -4.703 4.453 -18.656 1 97.62 173 ALA B O 1
ATOM 3283 N N . ALA B 1 174 ? -6.777 4.273 -17.859 1 98 174 ALA B N 1
ATOM 3284 C CA . ALA B 1 174 ? -6.379 3.281 -16.859 1 98 174 ALA B CA 1
ATOM 3285 C C . ALA B 1 174 ? -6.77 1.873 -17.312 1 98 174 ALA B C 1
ATOM 3287 O O . ALA B 1 174 ? -7.844 1.668 -17.875 1 98 174 ALA B O 1
ATOM 3288 N N . ASP B 1 175 ? -5.867 0.85 -17.078 1 98.12 175 ASP B N 1
ATOM 3289 C CA . ASP B 1 175 ? -6.238 -0.558 -17.188 1 98.12 175 ASP B CA 1
ATOM 3290 C C . ASP B 1 175 ? -7.09 -0.996 -15.992 1 98.12 175 ASP B C 1
ATOM 3292 O O . ASP B 1 175 ? -8.07 -1.725 -16.156 1 98.12 175 ASP B O 1
ATOM 3296 N N . ASN B 1 176 ? -6.68 -0.626 -14.828 1 98.62 176 ASN B N 1
ATOM 3297 C CA . ASN B 1 176 ? -7.328 -0.905 -13.547 1 98.62 176 ASN B CA 1
ATOM 3298 C C . ASN B 1 176 ? -7.535 0.369 -12.734 1 98.62 176 ASN B C 1
ATOM 3300 O O . ASN B 1 176 ? -6.832 1.361 -12.938 1 98.62 176 ASN B O 1
ATOM 3304 N N . ALA B 1 177 ? -8.562 0.334 -11.867 1 98.75 177 ALA B N 1
ATOM 3305 C CA . ALA B 1 177 ? -8.844 1.527 -11.07 1 98.75 177 ALA B CA 1
ATOM 3306 C C . ALA B 1 177 ? -9.188 1.161 -9.633 1 98.75 177 ALA B C 1
ATOM 3308 O O . ALA B 1 177 ? -9.844 0.148 -9.383 1 98.75 177 ALA B O 1
ATOM 3309 N N . VAL B 1 178 ? -8.711 1.89 -8.758 1 98.88 178 VAL B N 1
ATOM 3310 C CA . VAL B 1 178 ? -9.141 1.934 -7.359 1 98.88 178 VAL B CA 1
ATOM 3311 C C . VAL B 1 178 ? -9.867 3.248 -7.086 1 98.88 178 VAL B C 1
ATOM 3313 O O . VAL B 1 178 ? -9.281 4.328 -7.219 1 98.88 178 VAL B O 1
ATOM 3316 N N . ILE B 1 179 ? -11.102 3.162 -6.766 1 98.75 179 ILE B N 1
ATOM 3317 C CA . ILE B 1 179 ? -11.891 4.344 -6.441 1 98.75 179 ILE B CA 1
ATOM 3318 C C . ILE B 1 179 ? -12.219 4.352 -4.953 1 98.75 179 ILE B C 1
ATOM 3320 O O . ILE B 1 179 ? -12.945 3.48 -4.469 1 98.75 179 ILE B O 1
ATOM 3324 N N . MET B 1 180 ? -11.68 5.363 -4.305 1 97.75 180 MET B N 1
ATOM 3325 C CA . MET B 1 180 ? -11.844 5.469 -2.855 1 97.75 180 MET B CA 1
ATOM 3326 C C . MET B 1 180 ? -12.898 6.516 -2.502 1 97.75 180 MET B C 1
ATOM 3328 O O . MET B 1 180 ? -13.281 7.328 -3.346 1 97.75 180 MET B O 1
ATOM 3332 N N . LYS B 1 181 ? -13.406 6.465 -1.281 1 94.75 181 LYS B N 1
ATOM 3333 C CA . LYS B 1 181 ? -14.367 7.43 -0.751 1 94.75 181 LYS B CA 1
ATOM 3334 C C . LYS B 1 181 ? -15.609 7.508 -1.635 1 94.75 181 LYS B C 1
ATOM 3336 O O . LYS B 1 181 ? -16.047 8.602 -1.995 1 94.75 181 LYS B O 1
ATOM 3341 N N . VAL B 1 182 ? -16.203 6.359 -1.938 1 95.94 182 VAL B N 1
ATOM 3342 C CA . VAL B 1 182 ? -17.25 6.246 -2.951 1 95.94 182 VAL B CA 1
ATOM 3343 C C . VAL B 1 182 ? -18.594 6.629 -2.35 1 95.94 182 VAL B C 1
ATOM 3345 O O . VAL B 1 182 ? -19.562 6.859 -3.078 1 95.94 182 VAL B O 1
ATOM 3348 N N . TYR B 1 183 ? -18.766 6.781 -1.116 1 90.88 183 TYR B N 1
ATOM 3349 C CA . TYR B 1 183 ? -20.031 6.738 -0.392 1 90.88 183 TYR B CA 1
ATOM 3350 C C . TYR B 1 183 ? -20.953 7.879 -0.824 1 90.88 183 TYR B C 1
ATOM 3352 O O . TYR B 1 183 ? -22.172 7.73 -0.832 1 90.88 183 TYR B O 1
ATOM 3360 N N . LYS B 1 184 ? -20.469 8.984 -1.303 1 90.81 184 LYS B N 1
ATOM 3361 C CA . LYS B 1 184 ? -21.359 10.086 -1.631 1 90.81 184 LYS B CA 1
ATOM 3362 C C . LYS B 1 184 ? -21.609 10.172 -3.135 1 90.81 184 LYS B C 1
ATOM 3364 O O . LYS B 1 184 ? -22.422 10.969 -3.592 1 90.81 184 LYS B O 1
ATOM 3369 N N . LYS B 1 185 ? -20.938 9.344 -3.895 1 95.81 185 LYS B N 1
ATOM 3370 C CA . LYS B 1 185 ? -20.984 9.516 -5.344 1 95.81 185 LYS B CA 1
ATOM 3371 C C . LYS B 1 185 ? -21.172 8.172 -6.047 1 95.81 185 LYS B C 1
ATOM 3373 O O . LYS B 1 185 ? -20.703 7.984 -7.172 1 95.81 185 LYS B O 1
ATOM 3378 N N . PHE B 1 186 ? -21.844 7.262 -5.402 1 97.75 186 PHE B N 1
ATOM 3379 C CA . PHE B 1 186 ? -21.938 5.898 -5.91 1 97.75 186 PHE B CA 1
ATOM 3380 C C . PHE B 1 186 ? -22.594 5.875 -7.285 1 97.75 186 PHE B C 1
ATOM 3382 O O . PHE B 1 186 ? -22.078 5.242 -8.211 1 97.75 186 PHE B O 1
ATOM 3389 N N . ALA B 1 187 ? -23.703 6.555 -7.438 1 97.81 187 ALA B N 1
ATOM 3390 C CA . ALA B 1 187 ? -24.438 6.539 -8.703 1 97.81 187 ALA B CA 1
ATOM 3391 C C . ALA B 1 187 ? -23.562 7.012 -9.852 1 97.81 187 ALA B C 1
ATOM 3393 O O . ALA B 1 187 ? -23.531 6.391 -10.922 1 97.81 187 ALA B O 1
ATOM 3394 N N . PHE B 1 188 ? -22.906 8.078 -9.609 1 98.44 188 PHE B N 1
ATOM 3395 C CA . PHE B 1 188 ? -22.016 8.633 -10.625 1 98.44 188 PHE B CA 1
ATOM 3396 C C . PHE B 1 188 ? -20.891 7.645 -10.953 1 98.44 188 PHE B C 1
ATOM 3398 O O . PHE B 1 188 ? -20.594 7.414 -12.125 1 98.44 188 PHE B O 1
ATOM 3405 N N . ILE B 1 189 ? -20.297 7.039 -9.922 1 98.56 189 ILE B N 1
ATOM 3406 C CA . ILE B 1 189 ? -19.188 6.113 -10.117 1 98.56 189 ILE B CA 1
ATOM 3407 C C . ILE B 1 189 ? -19.672 4.879 -10.875 1 98.56 189 ILE B C 1
ATOM 3409 O O . ILE B 1 189 ? -18.969 4.367 -11.75 1 98.56 189 ILE B O 1
ATOM 3413 N N . GLN B 1 190 ? -20.844 4.406 -10.523 1 98.5 190 GLN B N 1
ATOM 3414 C CA . GLN B 1 190 ? -21.438 3.273 -11.219 1 98.5 190 GLN B CA 1
ATOM 3415 C C . GLN B 1 190 ? -21.531 3.533 -12.719 1 98.5 190 GLN B C 1
ATOM 3417 O O . GLN B 1 190 ? -21.141 2.688 -13.523 1 98.5 190 GLN B O 1
ATOM 3422 N N . GLU B 1 191 ? -22 4.648 -13.102 1 98.56 191 GLU B N 1
ATOM 3423 C CA . GLU B 1 191 ? -22.141 5.02 -14.508 1 98.56 191 GLU B CA 1
ATOM 3424 C C . GLU B 1 191 ? -20.766 5.141 -15.188 1 98.56 191 GLU B C 1
ATOM 3426 O O . GLU B 1 191 ? -20.609 4.723 -16.328 1 98.56 191 GLU B O 1
ATOM 3431 N N . GLU B 1 192 ? -19.844 5.77 -14.516 1 98.62 192 GLU B N 1
ATOM 3432 C CA . GLU B 1 192 ? -18.5 5.914 -15.062 1 98.62 192 GLU B CA 1
ATOM 3433 C C . GLU B 1 192 ? -17.859 4.551 -15.32 1 98.62 192 GLU B C 1
ATOM 3435 O O . GLU B 1 192 ? -17.172 4.359 -16.328 1 98.62 192 GLU B O 1
ATOM 3440 N N . LEU B 1 193 ? -18.062 3.611 -14.383 1 98.56 193 LEU B N 1
ATOM 3441 C CA . LEU B 1 193 ? -17.516 2.27 -14.555 1 98.56 193 LEU B CA 1
ATOM 3442 C C . LEU B 1 193 ? -18.141 1.574 -15.758 1 98.56 193 LEU B C 1
ATOM 3444 O O . LEU B 1 193 ? -17.469 0.822 -16.469 1 98.56 193 LEU B O 1
ATOM 3448 N N . ARG B 1 194 ? -19.469 1.783 -15.953 1 98.06 194 ARG B N 1
ATOM 3449 C CA . ARG B 1 194 ? -20.109 1.268 -17.156 1 98.06 194 ARG B CA 1
ATOM 3450 C C . ARG B 1 194 ? -19.484 1.86 -18.406 1 98.06 194 ARG B C 1
ATOM 3452 O O . ARG B 1 194 ? -19.109 1.128 -19.328 1 98.06 194 ARG B O 1
ATOM 3459 N N . LYS B 1 195 ? -19.391 3.148 -18.453 1 98.19 195 L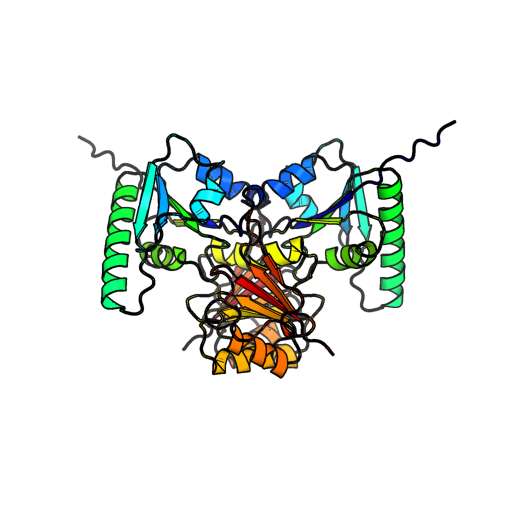YS B N 1
ATOM 3460 C CA . LYS B 1 195 ? -18.891 3.912 -19.594 1 98.19 195 LYS B CA 1
ATOM 3461 C C . LYS B 1 195 ? -17.5 3.424 -20 1 98.19 195 LYS B C 1
ATOM 3463 O O . LYS B 1 195 ? -17.203 3.334 -21.203 1 98.19 195 LYS B O 1
ATOM 3468 N N . HIS B 1 196 ? -16.672 3.053 -19.031 1 98.12 196 HIS B N 1
ATOM 3469 C CA . HIS B 1 196 ? -15.289 2.713 -19.344 1 98.12 196 HIS B CA 1
ATOM 3470 C C . HIS B 1 196 ? -15.078 1.202 -19.312 1 98.12 196 HIS B C 1
ATOM 3472 O O . HIS B 1 196 ? -13.938 0.733 -19.234 1 98.12 196 HIS B O 1
ATOM 3478 N N . HIS B 1 197 ? -16.156 0.378 -19.281 1 97.88 197 HIS B N 1
ATOM 3479 C CA . HIS B 1 197 ? -16.141 -1.072 -19.438 1 97.88 197 HIS B CA 1
ATOM 3480 C C . HIS B 1 197 ? -15.422 -1.739 -18.266 1 97.88 197 HIS B C 1
ATOM 3482 O O . HIS B 1 197 ? -14.641 -2.674 -18.469 1 97.88 197 HIS B O 1
ATOM 3488 N N . MET B 1 198 ? -15.664 -1.182 -17.047 1 98.19 198 MET B N 1
ATOM 3489 C CA . MET B 1 198 ? -15.016 -1.72 -15.852 1 98.19 198 MET B CA 1
ATOM 3490 C C . MET B 1 198 ? -16.047 -2.303 -14.891 1 98.19 198 MET B C 1
ATOM 3492 O O . MET B 1 198 ? -15.688 -2.992 -13.938 1 98.19 198 MET B O 1
ATOM 3496 N N . ILE B 1 199 ? -17.312 -2.117 -15.141 1 98.12 199 ILE B N 1
ATOM 3497 C CA . ILE B 1 199 ? -18.359 -2.395 -14.164 1 98.12 199 ILE B CA 1
ATOM 3498 C C . ILE B 1 199 ? -18.469 -3.9 -13.945 1 98.12 199 ILE B C 1
ATOM 3500 O O . ILE B 1 199 ? -18.766 -4.352 -12.828 1 98.12 199 ILE B O 1
ATOM 3504 N N . LYS B 1 200 ? -18.156 -4.742 -14.914 1 97 200 LYS B N 1
ATOM 3505 C CA . LYS B 1 200 ? -18.312 -6.191 -14.828 1 97 200 LYS B CA 1
ATOM 3506 C C . LYS B 1 200 ? -17.234 -6.816 -13.969 1 97 200 LYS B C 1
ATOM 3508 O O . LYS B 1 200 ? -17.391 -7.93 -13.461 1 97 200 LYS B O 1
ATOM 3513 N N . ASN B 1 201 ? -16.094 -6.141 -13.844 1 97.06 201 ASN B N 1
ATOM 3514 C CA . ASN B 1 201 ? -14.969 -6.609 -13.047 1 97.06 201 ASN B CA 1
ATOM 3515 C C . ASN B 1 201 ? -14.641 -5.641 -11.914 1 97.06 201 ASN B C 1
ATOM 3517 O O . ASN B 1 201 ? -13.492 -5.23 -11.758 1 97.06 201 ASN B O 1
ATOM 3521 N N . ALA B 1 202 ? -15.727 -5.25 -11.25 1 98.19 202 ALA B N 1
ATOM 3522 C CA . ALA B 1 202 ? -15.594 -4.316 -10.133 1 98.19 202 ALA B CA 1
ATOM 3523 C C . ALA B 1 202 ? -16.125 -4.926 -8.844 1 98.19 202 ALA B C 1
ATOM 3525 O O . ALA B 1 202 ? -17.156 -5.602 -8.844 1 98.19 202 ALA B O 1
ATOM 3526 N N . VAL B 1 203 ? -15.391 -4.742 -7.785 1 98.38 203 VAL B N 1
ATOM 3527 C CA . VAL B 1 203 ? -15.805 -5.164 -6.449 1 98.38 203 VAL B CA 1
ATOM 3528 C C . VAL B 1 203 ? -15.711 -3.986 -5.484 1 98.38 203 VAL B C 1
ATOM 3530 O O . VAL B 1 203 ? -14.75 -3.217 -5.516 1 98.38 203 VAL B O 1
ATOM 3533 N N . MET B 1 204 ? -16.75 -3.75 -4.742 1 98.38 204 MET B N 1
ATOM 3534 C CA . MET B 1 204 ? -16.75 -2.748 -3.684 1 98.38 204 MET B CA 1
ATOM 3535 C C . MET B 1 204 ? -16.688 -3.408 -2.309 1 98.38 204 MET B C 1
ATOM 3537 O O . MET B 1 204 ? -17.469 -4.316 -2.023 1 98.38 204 MET B O 1
ATOM 3541 N N . VAL B 1 205 ? -15.773 -3.031 -1.538 1 98 205 VAL B N 1
ATOM 3542 C CA . VAL B 1 205 ? -15.672 -3.506 -0.161 1 98 205 VAL B CA 1
ATOM 3543 C C . VAL B 1 205 ? -15.82 -2.328 0.802 1 98 205 VAL B C 1
ATOM 3545 O O . VAL B 1 205 ? -15.148 -1.305 0.645 1 98 205 VAL B O 1
ATOM 3548 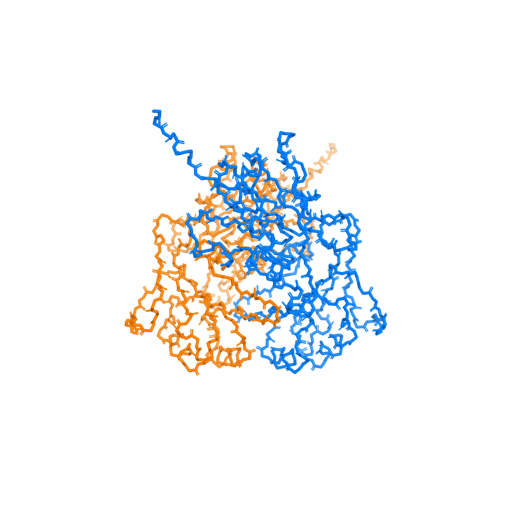N N . SER B 1 206 ? -16.703 -2.439 1.742 1 96.44 206 SER B N 1
ATOM 3549 C CA . SER B 1 206 ? -16.922 -1.466 2.807 1 96.44 206 SER B CA 1
ATOM 3550 C C . SER B 1 206 ? -16.438 -2 4.152 1 96.44 206 SER B C 1
ATOM 3552 O O . SER B 1 206 ? -16.641 -3.174 4.469 1 96.44 206 SER B O 1
ATOM 3554 N N . ARG B 1 207 ? -15.703 -1.13 4.836 1 94.56 207 ARG B N 1
ATOM 3555 C CA . ARG B 1 207 ? -15.227 -1.447 6.176 1 94.56 207 ARG B CA 1
ATOM 3556 C C . ARG B 1 207 ? -14.352 -2.697 6.164 1 94.56 207 ARG B C 1
ATOM 3558 O O . ARG B 1 207 ? -14.555 -3.613 6.961 1 94.56 207 ARG B O 1
ATOM 3565 N N . ALA B 1 208 ? -13.43 -2.732 5.203 1 92.88 208 ALA B N 1
ATOM 3566 C CA . ALA B 1 208 ? -12.539 -3.871 4.992 1 92.88 208 ALA B CA 1
ATOM 3567 C C . ALA B 1 208 ? -11.781 -4.223 6.27 1 92.88 208 ALA B C 1
ATOM 3569 O O . ALA B 1 208 ? -11.102 -3.371 6.848 1 92.88 208 ALA B O 1
ATOM 3570 N N . GLY B 1 209 ? -11.875 -5.5 6.668 1 90.19 209 GLY B N 1
ATOM 3571 C CA . GLY B 1 209 ? -11.148 -5.988 7.832 1 90.19 209 GLY B CA 1
ATOM 3572 C C . GLY B 1 209 ? -11.859 -5.695 9.141 1 90.19 209 GLY B C 1
ATOM 3573 O O . GLY B 1 209 ? -11.367 -6.051 10.211 1 90.19 209 GLY B O 1
ATOM 3574 N N . LEU B 1 210 ? -12.961 -5.027 9.039 1 91.31 210 LEU B N 1
ATOM 3575 C CA . LEU B 1 210 ? -13.75 -4.699 10.219 1 91.31 210 LEU B CA 1
ATOM 3576 C C . LEU B 1 210 ? -14.938 -5.652 10.367 1 91.31 210 LEU B C 1
ATOM 3578 O O . LEU B 1 210 ? -15.281 -6.359 9.414 1 91.31 210 LEU B O 1
ATOM 3582 N N . PRO B 1 211 ? -15.508 -5.824 11.555 1 89.44 211 PRO B N 1
ATOM 3583 C CA . PRO B 1 211 ? -16.578 -6.793 11.812 1 89.44 211 PRO B CA 1
ATOM 3584 C C . PRO B 1 211 ? -17.781 -6.602 10.891 1 89.44 211 PRO B C 1
ATOM 3586 O O . PRO B 1 211 ? -18.469 -7.566 10.562 1 89.44 211 PRO B O 1
ATOM 3589 N N . ASP B 1 212 ? -18.094 -5.387 10.398 1 92.06 212 ASP B N 1
ATOM 3590 C CA . ASP B 1 212 ? -19.25 -5.113 9.562 1 92.06 212 ASP B CA 1
ATOM 3591 C C . ASP B 1 212 ? -18.859 -4.914 8.102 1 92.06 212 ASP B C 1
ATOM 3593 O O . ASP B 1 212 ? -19.453 -4.113 7.387 1 92.06 212 ASP B O 1
ATOM 3597 N N . GLU B 1 213 ? -17.859 -5.676 7.762 1 94.25 213 GLU B N 1
ATOM 3598 C CA . GLU B 1 213 ? -17.391 -5.629 6.379 1 94.25 213 GLU B CA 1
ATOM 3599 C C . GLU B 1 213 ? -18.484 -6.051 5.406 1 94.25 213 GLU B C 1
ATOM 3601 O O . GLU B 1 213 ? -19.219 -7.008 5.668 1 94.25 213 GLU B O 1
ATOM 3606 N N . ILE B 1 214 ? -18.703 -5.355 4.293 1 95.75 214 ILE B N 1
ATOM 3607 C CA . ILE B 1 214 ? -19.641 -5.676 3.217 1 95.75 214 ILE B CA 1
ATOM 3608 C C . ILE B 1 214 ? -18.875 -5.781 1.895 1 95.75 214 ILE B C 1
ATOM 3610 O O . ILE B 1 214 ? -18.078 -4.902 1.555 1 95.75 214 ILE B O 1
ATOM 3614 N N . ILE B 1 215 ? -19.078 -6.891 1.2 1 97 215 ILE B N 1
ATOM 3615 C CA . ILE B 1 215 ? -18.484 -7.094 -0.115 1 97 215 ILE B CA 1
ATOM 3616 C C . ILE B 1 215 ? -19.578 -7.137 -1.178 1 97 215 ILE B C 1
ATOM 3618 O O . ILE B 1 215 ? -20.5 -7.953 -1.095 1 97 215 ILE B O 1
ATOM 3622 N N . GLU B 1 216 ? -19.516 -6.238 -2.09 1 97.5 216 GLU B N 1
ATOM 3623 C CA . GLU B 1 216 ? -20.406 -6.199 -3.24 1 97.5 216 GLU B CA 1
ATOM 3624 C C . GLU B 1 216 ? -19.672 -6.531 -4.531 1 97.5 216 GLU B C 1
ATOM 3626 O O . GLU B 1 216 ? -18.797 -5.777 -4.965 1 97.5 216 GLU B O 1
ATOM 3631 N N . ARG B 1 217 ? -20 -7.621 -5.211 1 96.81 217 ARG B N 1
ATOM 3632 C CA . ARG B 1 217 ? -19.266 -8.078 -6.383 1 96.81 217 ARG B CA 1
ATOM 3633 C C . ARG B 1 217 ? -20.016 -7.758 -7.668 1 96.81 217 ARG B C 1
ATOM 3635 O O . ARG B 1 217 ? -19.453 -7.816 -8.758 1 96.81 217 ARG B O 1
ATOM 3642 N N . ASP B 1 218 ? -21.297 -7.422 -7.57 1 97 218 ASP B N 1
ATOM 3643 C CA . ASP B 1 218 ? -22.094 -7.043 -8.734 1 97 218 ASP B CA 1
ATOM 3644 C C . ASP B 1 218 ? -22.609 -5.609 -8.609 1 97 218 ASP B C 1
ATOM 3646 O O . ASP B 1 218 ? -23.797 -5.391 -8.367 1 97 218 ASP B O 1
ATOM 3650 N N . LEU B 1 219 ? -21.719 -4.723 -8.891 1 97.75 219 LEU B N 1
ATOM 3651 C CA . LEU B 1 219 ? -22.062 -3.312 -8.734 1 97.75 219 LEU B CA 1
ATOM 3652 C C . LEU B 1 219 ? -23.109 -2.895 -9.766 1 97.75 219 LEU B C 1
ATOM 3654 O O . LEU B 1 219 ? -23.875 -1.956 -9.539 1 97.75 219 LEU B O 1
ATOM 3658 N N . ASP B 1 220 ? -23.078 -3.609 -10.828 1 97.19 220 ASP B N 1
ATOM 3659 C CA . ASP B 1 220 ? -23.984 -3.268 -11.922 1 97.19 220 ASP B CA 1
ATOM 3660 C C . ASP B 1 220 ? -25.453 -3.451 -11.5 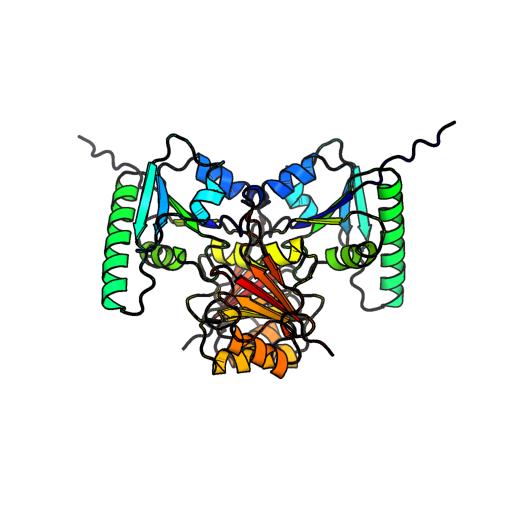1 97.19 220 ASP B C 1
ATOM 3662 O O . ASP B 1 220 ? -26.312 -2.676 -11.898 1 97.19 220 ASP B O 1
ATOM 3666 N N . SER B 1 221 ? -25.719 -4.375 -10.672 1 97.62 221 SER B N 1
ATOM 3667 C CA . SER B 1 221 ? -27.094 -4.723 -10.289 1 97.62 221 SER B CA 1
ATOM 3668 C C . SER B 1 221 ? -27.562 -3.9 -9.094 1 97.62 221 SER B C 1
ATOM 3670 O O . SER B 1 221 ? -28.734 -3.924 -8.742 1 97.62 221 SER B O 1
ATOM 3672 N N . LEU B 1 222 ? -26.641 -3.217 -8.477 1 97.31 222 LEU B N 1
ATOM 3673 C CA . LEU B 1 222 ? -27.062 -2.393 -7.344 1 97.31 222 LEU B CA 1
ATOM 3674 C C . LEU B 1 222 ? -27.891 -1.203 -7.805 1 97.31 222 LEU B C 1
ATOM 3676 O O . LEU B 1 222 ? -27.609 -0.615 -8.852 1 97.31 222 LEU B O 1
ATOM 3680 N N . PRO B 1 223 ? -28.875 -0.874 -7.016 1 97.44 223 PRO B N 1
ATOM 3681 C CA . PRO B 1 223 ? -29.625 0.33 -7.391 1 97.44 223 PRO B CA 1
ATOM 3682 C C . PRO B 1 223 ? -28.766 1.597 -7.324 1 97.44 223 PRO B C 1
ATOM 3684 O O . PRO B 1 223 ? -27.859 1.689 -6.5 1 97.44 223 PRO B O 1
ATOM 3687 N N . SER B 1 224 ? -29.109 2.562 -8.156 1 94.88 224 SER B N 1
ATOM 3688 C CA . SER B 1 224 ? -28.312 3.783 -8.258 1 94.88 224 SER B CA 1
ATOM 3689 C C . SER B 1 224 ? -28.344 4.57 -6.957 1 94.88 224 SER B C 1
ATOM 3691 O O . SER B 1 224 ? -27.453 5.367 -6.684 1 94.88 224 SER B O 1
ATOM 3693 N N . ASP B 1 225 ? -29.359 4.363 -6.145 1 95.81 225 ASP B N 1
ATOM 3694 C CA . ASP B 1 225 ? -29.484 5.113 -4.895 1 95.81 225 ASP B CA 1
ATOM 3695 C C . ASP B 1 225 ? -28.875 4.328 -3.73 1 95.81 225 ASP B C 1
ATOM 3697 O O . ASP B 1 225 ? -29.109 4.664 -2.566 1 95.81 225 ASP B O 1
ATOM 3701 N N . TYR B 1 226 ? -28.156 3.266 -4.16 1 96 226 TYR B N 1
ATOM 3702 C CA . TYR B 1 226 ? -27.422 2.557 -3.123 1 96 226 TYR B CA 1
ATOM 3703 C C . TYR B 1 226 ? -26.5 3.506 -2.365 1 96 226 TYR B C 1
ATOM 3705 O O . TYR B 1 226 ? -25.859 4.367 -2.967 1 96 226 TYR B O 1
ATOM 3713 N N . ARG B 1 227 ? -26.5 3.41 -1.074 1 94.31 227 ARG B N 1
ATOM 3714 C CA . ARG B 1 227 ? -25.656 4.246 -0.229 1 94.31 227 ARG B CA 1
ATOM 3715 C C . ARG B 1 227 ? -24.594 3.408 0.487 1 94.31 227 ARG B C 1
ATOM 3717 O O . ARG B 1 227 ? -24.875 2.836 1.546 1 94.31 227 ARG B O 1
ATOM 3724 N N . PRO B 1 228 ? -23.406 3.355 -0.096 1 94.81 228 PRO B N 1
ATOM 3725 C CA . PRO B 1 228 ? -22.359 2.592 0.591 1 94.81 228 PRO B CA 1
ATOM 3726 C C . PRO B 1 228 ? -21.922 3.238 1.905 1 94.81 228 PRO B C 1
ATOM 3728 O O . PRO B 1 228 ? -22.188 4.422 2.131 1 94.81 228 PRO B O 1
ATOM 3731 N N . ASN B 1 229 ? -21.344 2.426 2.73 1 91.81 229 ASN B N 1
ATOM 3732 C CA . ASN B 1 229 ? -20.719 2.941 3.947 1 91.81 229 ASN B CA 1
ATOM 3733 C C . ASN B 1 229 ? -19.625 3.963 3.631 1 91.81 229 ASN B C 1
ATOM 3735 O O . ASN B 1 229 ? -19.078 3.967 2.531 1 91.81 229 ASN B O 1
ATOM 3739 N N . TYR B 1 230 ? -19.312 4.816 4.57 1 88.31 230 TYR B N 1
ATOM 3740 C CA . TYR B 1 230 ? -18.312 5.879 4.43 1 88.31 230 TYR B CA 1
ATOM 3741 C C . TYR B 1 230 ? -16.953 5.309 4.043 1 88.31 230 TYR B C 1
ATOM 3743 O O . TYR B 1 230 ? -16.234 5.914 3.252 1 88.31 230 TYR B O 1
ATOM 3751 N N . LEU B 1 231 ? -16.656 4.133 4.551 1 92.94 231 LEU B N 1
ATOM 3752 C CA . LEU B 1 231 ? -15.383 3.484 4.273 1 92.94 231 LEU B CA 1
ATOM 3753 C C . LEU B 1 231 ? -15.523 2.459 3.152 1 92.94 231 LEU B C 1
ATOM 3755 O O . LEU B 1 231 ? -15.406 1.255 3.389 1 92.94 231 LEU B O 1
ATOM 3759 N N . SER B 1 232 ? -15.859 2.943 1.98 1 96.94 232 SER B N 1
ATOM 3760 C CA . SER B 1 232 ? -16.062 2.066 0.832 1 96.94 232 SER B CA 1
ATOM 3761 C C . SER B 1 232 ? -15.031 2.34 -0.257 1 96.94 232 SER B C 1
ATOM 3763 O O . SER B 1 232 ? -14.742 3.496 -0.576 1 96.94 232 SER B O 1
ATOM 3765 N N . THR B 1 233 ? -14.445 1.271 -0.759 1 98.38 233 THR B N 1
ATOM 3766 C CA . THR B 1 233 ? -13.461 1.315 -1.83 1 98.38 233 THR B CA 1
ATOM 3767 C C . THR B 1 233 ? -13.82 0.336 -2.943 1 98.38 233 THR B C 1
ATOM 3769 O O . THR B 1 233 ? -14.242 -0.791 -2.672 1 98.38 233 THR B O 1
ATOM 3772 N N . ILE B 1 234 ? -13.711 0.775 -4.184 1 98.69 234 ILE B N 1
ATOM 3773 C CA . ILE B 1 234 ? -13.945 -0.077 -5.344 1 98.69 234 ILE B CA 1
ATOM 3774 C C . ILE B 1 234 ? -12.617 -0.417 -6.008 1 98.69 234 ILE B C 1
ATOM 3776 O O . ILE B 1 234 ? -11.758 0.454 -6.18 1 98.69 234 ILE B O 1
ATOM 3780 N N . ILE B 1 235 ? -12.359 -1.677 -6.266 1 98.75 235 ILE B N 1
ATOM 3781 C CA . ILE B 1 235 ? -11.344 -2.125 -7.207 1 98.75 235 ILE B CA 1
ATOM 3782 C C . ILE B 1 235 ? -12.008 -2.576 -8.508 1 98.75 235 ILE B C 1
ATOM 3784 O O . ILE B 1 235 ? -12.922 -3.404 -8.484 1 98.75 235 ILE B O 1
ATOM 3788 N N . ALA B 1 236 ? -11.586 -1.964 -9.633 1 98.69 236 ALA B N 1
ATOM 3789 C CA . ALA B 1 236 ? -12.195 -2.258 -10.93 1 98.69 236 ALA B CA 1
ATOM 3790 C C . ALA B 1 236 ? -11.125 -2.531 -11.984 1 98.69 236 ALA B C 1
ATOM 3792 O O . ALA B 1 236 ? -10.078 -1.874 -12 1 98.69 236 ALA B O 1
ATOM 3793 N N . LYS B 1 237 ? -11.352 -3.475 -12.781 1 97.81 237 LYS B N 1
ATOM 3794 C CA . LYS B 1 237 ? -10.445 -3.826 -13.867 1 97.81 237 LYS B CA 1
ATOM 3795 C C . LYS B 1 237 ? -11.148 -3.725 -15.219 1 97.81 237 LYS B C 1
ATOM 3797 O O . LYS B 1 237 ? -12.312 -4.125 -15.352 1 97.81 237 LYS B O 1
ATOM 3802 N N . ARG B 1 238 ? -10.406 -3.219 -16.188 1 95.44 238 ARG B N 1
ATOM 3803 C CA . ARG B 1 238 ? -11 -3.045 -17.516 1 95.44 238 ARG B CA 1
ATOM 3804 C C . ARG B 1 238 ? -11.109 -4.379 -18.234 1 95.44 238 ARG B C 1
ATOM 3806 O O . ARG B 1 238 ? -10.156 -5.164 -18.25 1 95.44 238 ARG B O 1
ATOM 3813 N N . GLY B 1 239 ? -12.305 -4.691 -18.516 1 82.56 239 GLY B N 1
ATOM 3814 C CA . GLY B 1 239 ? -12.578 -5.906 -19.266 1 82.56 239 GLY B CA 1
ATOM 3815 C C . GLY B 1 239 ? -12.445 -5.719 -20.766 1 82.56 239 GLY B C 1
ATOM 3816 O O . GLY B 1 239 ? -12.375 -4.59 -21.266 1 82.56 239 GLY B O 1
ATOM 3817 N N . ASN B 1 240 ? -12.086 -6.832 -21.484 1 62.19 240 ASN B N 1
ATOM 3818 C CA . ASN B 1 240 ? -12.195 -6.82 -22.938 1 62.19 240 ASN B CA 1
ATOM 3819 C C . ASN B 1 240 ? -13.641 -6.656 -23.391 1 62.19 240 ASN B C 1
ATOM 3821 O O . ASN B 1 240 ? -14.57 -7.035 -22.672 1 62.19 240 ASN B O 1
#

Nearest PDB structures (foldseek):
  2qbu-assembly1_B  TM=9.152E-01  e=1.888E-22  Methanothermobacter thermautotrophicus str. Delta H
  2e0k-assembly1_A  TM=8.672E-01  e=3.532E-19  Chlorobaculum tepidum
  2e0n-assembly1_A  TM=8.599E-01  e=8.851E-19  Chlorobaculum tepidum
  2e0k-assembly1_B  TM=8.432E-01  e=3.492E-17  Chlorobaculum tepidum
  2e0n-assembly1_B  TM=8.661E-01  e=3.580E-16  Chlorobaculum tepidum